Protein AF-A0A1A6A6W6-F1 (afdb_monomer)

Organism: NCBI:txid1296121

Solvent-accessible surface area (backbone atoms only — not comparable to full-atom values): 21317 Å² total; per-residue (Å²): 121,65,64,67,55,50,47,51,51,54,39,51,50,52,51,50,51,47,66,71,49,40,80,79,41,93,46,57,72,39,45,67,28,53,62,52,26,54,49,21,44,51,40,25,61,71,6,46,65,39,38,53,36,30,76,74,61,32,63,68,52,31,42,59,55,23,67,41,69,72,48,17,53,49,26,54,51,50,39,52,51,53,31,37,47,43,51,43,51,53,55,50,26,60,76,73,28,48,94,70,56,41,64,63,81,31,53,50,46,35,53,54,47,37,55,47,28,54,48,32,72,72,69,72,44,28,31,60,54,32,35,57,29,47,44,24,44,37,52,20,51,52,25,46,25,58,66,38,63,88,70,53,48,74,63,63,41,52,52,43,34,43,50,37,44,44,54,46,41,53,55,49,39,55,53,51,58,33,69,73,50,16,54,83,58,74,61,54,58,62,68,36,52,52,46,50,56,51,40,56,52,40,51,54,50,49,52,54,50,50,54,54,49,54,58,49,53,54,53,51,50,54,52,50,55,52,51,51,54,52,50,52,54,51,51,54,51,48,54,54,51,48,65,64,43,65,80,74,55,93,69,88,80,91,87,90,87,91,87,87,87,91,75,90,82,75,87,84,85,63,76,87,48,79,69,80,67,63,88,78,66,84,82,76,84,75,84,77,77,82,76,75,83,80,81,75,83,70,93,62,98,62,80,85,70,73,50,74,66,54,54,55,66,70,47,61,63,69,66,50,50,61,54,46,48,55,51,52,48,54,52,48,53,54,49,50,55,52,51,49,55,49,51,55,53,50,52,52,52,51,53,51,56,55,49,60,54,51,71,64,68,76,74,74,81,82,78,82,80,85,85,132

Sequence (372 aa):
MFIPLLCGVIYALFYLTYALVSPKFDSERKKAYILSVISSFTMTVLSIPFFISYLRYGLEKTFKDGQAGWMGEMGRFSTVFFGVYLFADLTIGYFKYRSQVGLLTGWIHHTVYIGLMFYVAHAKIAPIFLTGAIMELPTFDLGMSNLFPSLRNNIRFLSSFFIFRILYHVIYLVDVARPHSRSYMGGSWVPTIMLGLALMMHVSWFKGGLTGYIKRQSKSKSRSDAKIDLRSKQTSQVEIDTKQDLLIEAVSGYDENIKDGLLPSSPDDSPLVTPRTPSSGPFLHLSNIQIPNLNLNLNMNMPTLPSLTELTAALNKEKLVESGQGFKEAVKHRWDEQKEKFNTRGQLLYKRNKLDRRDSEEIVVVREVVME

Nearest PDB structures (foldseek):
  8qz7-assembly1_A  TM=6.540E-01  e=4.921E-01  Homo sapiens
  5i7d-assembly1_A  TM=1.891E-01  e=9.727E+00  Homo sapiens

Foldseek 3Di:
DPLVVLLVVLLVVLVVQLVVCVVVDDDLQLSLLSLLLVLLVVLLVLLVVLQVCCVPPNDVRSLVVCLDDPNVVSLLSNLSNLLSSLVSSLVCCVVRPVVNQFPVVRVVVSVVSNVVSVVCNPLSVSSLVSNLSNLSVLSNQLSCCSNPVVSDDLCVSLVSLCVRLPVVLVVSLVSCPDPVNCVVSVVDCVSNVVSVVSSVLSVVLSVVSVVQVVVVVVVVVVVVVVVVVVVVVVVVVVVVVVVVCVVPDPDDDDDDDDDDDPDDDDDPPHCNPSHSPLPPDPDPVPPDDPDPDPPPVPPDPDDDDPPPVVVVVPPPVVVCVVVVVVVVVVVVVVNVVVVVVVVVVVVVVVVVVVVVVVVVVPPPDDDDDDDD

pLDDT: mean 79.24, std 22.81, range [31.16, 98.75]

Mean predicted aligned error: 14.0 Å

Radius of gyration: 29.39 Å; Cα contacts (8 Å, |Δi|>4): 238; chains: 1; bounding box: 60×70×99 Å

Structure (mmCIF, N/CA/C/O backbone):
data_AF-A0A1A6A6W6-F1
#
_entry.id   AF-A0A1A6A6W6-F1
#
loop_
_atom_site.group_PDB
_atom_site.id
_atom_site.type_symbol
_atom_site.label_atom_id
_atom_site.label_alt_id
_atom_site.label_comp_id
_atom_site.label_asym_id
_atom_site.label_entity_id
_atom_site.label_seq_id
_atom_site.pdbx_PDB_ins_code
_atom_site.Cartn_x
_atom_site.Cartn_y
_atom_site.Cartn_z
_atom_site.occupancy
_atom_site.B_iso_or_equiv
_atom_site.auth_seq_id
_atom_site.auth_comp_id
_atom_site.auth_asym_id
_atom_site.auth_atom_id
_atom_site.pdbx_PDB_model_num
ATOM 1 N N . MET A 1 1 ? 7.397 -22.821 -14.857 1.00 60.50 1 MET A N 1
ATOM 2 C CA . MET A 1 1 ? 6.895 -23.773 -13.838 1.00 60.50 1 MET A CA 1
ATOM 3 C C . MET A 1 1 ? 7.076 -23.276 -12.398 1.00 60.50 1 MET A C 1
ATOM 5 O O . MET A 1 1 ? 6.223 -23.564 -11.575 1.00 60.50 1 MET A O 1
ATOM 9 N N . PHE A 1 2 ? 8.111 -22.482 -12.087 1.00 80.50 2 PHE A N 1
ATOM 10 C CA . PHE A 1 2 ? 8.370 -22.014 -10.714 1.00 80.50 2 PHE A CA 1
ATOM 11 C C . PHE A 1 2 ? 7.333 -21.035 -10.127 1.00 80.50 2 PHE A C 1
ATOM 13 O O . PHE A 1 2 ? 7.059 -21.103 -8.935 1.00 80.50 2 PHE A O 1
ATOM 20 N N . ILE A 1 3 ? 6.721 -20.158 -10.935 1.00 86.31 3 ILE A N 1
ATOM 21 C CA . ILE A 1 3 ? 5.803 -19.120 -10.420 1.00 86.31 3 ILE A CA 1
ATOM 22 C C . ILE A 1 3 ? 4.509 -19.710 -9.821 1.00 86.31 3 ILE A C 1
ATOM 24 O O . ILE A 1 3 ? 4.203 -19.363 -8.684 1.00 86.31 3 ILE A O 1
ATOM 28 N N . PRO A 1 4 ? 3.766 -20.621 -10.488 1.00 87.88 4 PRO A N 1
ATOM 29 C CA . PRO A 1 4 ? 2.561 -21.209 -9.893 1.00 87.88 4 PRO A CA 1
ATOM 30 C C . PRO A 1 4 ? 2.833 -21.961 -8.586 1.00 87.88 4 PRO A C 1
ATOM 32 O O . PRO A 1 4 ? 2.071 -21.825 -7.631 1.00 87.88 4 PRO A O 1
ATOM 35 N N . LEU A 1 5 ? 3.945 -22.704 -8.526 1.00 92.25 5 LEU A N 1
ATOM 36 C CA . LEU A 1 5 ? 4.367 -23.396 -7.309 1.00 92.25 5 LEU A CA 1
ATOM 37 C C . LEU A 1 5 ? 4.668 -22.395 -6.187 1.00 92.25 5 LEU A C 1
ATOM 39 O O . LEU A 1 5 ? 4.166 -22.554 -5.078 1.00 92.25 5 LEU A O 1
ATOM 43 N N . LEU A 1 6 ? 5.423 -21.332 -6.486 1.00 93.56 6 LEU A N 1
ATOM 44 C CA . LEU A 1 6 ? 5.715 -20.261 -5.534 1.00 93.56 6 LEU A CA 1
ATOM 45 C C . LEU A 1 6 ? 4.431 -19.591 -5.021 1.00 93.56 6 LEU A C 1
ATOM 47 O O . LEU A 1 6 ? 4.295 -19.393 -3.816 1.00 93.56 6 LEU A O 1
ATOM 51 N N . CYS A 1 7 ? 3.468 -19.298 -5.902 1.00 95.31 7 CYS A N 1
ATOM 52 C CA . CYS A 1 7 ? 2.171 -18.746 -5.509 1.00 95.31 7 CYS A CA 1
ATOM 53 C C . CYS A 1 7 ? 1.426 -19.670 -4.538 1.00 95.31 7 CYS A C 1
ATOM 55 O O . CYS A 1 7 ? 0.936 -19.206 -3.510 1.00 95.31 7 CYS A O 1
ATOM 57 N N . GLY A 1 8 ? 1.368 -20.972 -4.841 1.00 96.50 8 GLY A N 1
ATOM 58 C CA . GLY A 1 8 ? 0.727 -21.969 -3.983 1.00 96.50 8 GLY A CA 1
ATOM 59 C C . GLY A 1 8 ? 1.392 -22.078 -2.610 1.00 96.50 8 GLY A C 1
ATOM 60 O O . GLY A 1 8 ? 0.700 -22.090 -1.594 1.00 96.50 8 GLY A O 1
ATOM 61 N N . VAL A 1 9 ? 2.729 -22.075 -2.564 1.00 97.31 9 VAL A N 1
ATOM 62 C CA . VAL A 1 9 ? 3.498 -22.107 -1.310 1.00 97.31 9 VAL A CA 1
ATOM 63 C C . VAL A 1 9 ? 3.245 -20.850 -0.476 1.00 97.31 9 VAL A C 1
ATOM 65 O O . VAL A 1 9 ? 2.916 -20.964 0.702 1.00 97.31 9 VAL A O 1
ATOM 68 N N . ILE A 1 10 ? 3.333 -19.653 -1.066 1.00 97.94 10 ILE A N 1
ATOM 69 C CA . ILE A 1 10 ? 3.082 -18.392 -0.345 1.00 97.94 10 ILE A CA 1
ATOM 70 C C . ILE A 1 10 ? 1.638 -18.345 0.176 1.00 97.94 10 ILE A C 1
ATOM 72 O O . ILE A 1 10 ? 1.411 -17.960 1.323 1.00 97.94 10 ILE A O 1
ATOM 76 N N . TYR A 1 11 ? 0.661 -18.780 -0.625 1.00 98.31 11 TYR A N 1
ATOM 77 C CA . TYR A 1 11 ? -0.737 -18.848 -0.200 1.00 98.31 11 TYR A CA 1
ATOM 78 C C . TYR A 1 11 ? -0.919 -19.795 0.992 1.00 98.31 11 TYR A C 1
ATOM 80 O O . TYR A 1 11 ? -1.542 -19.424 1.988 1.00 98.31 11 TYR A O 1
ATOM 88 N N . ALA A 1 12 ? -0.339 -20.997 0.922 1.00 98.12 12 ALA A N 1
ATOM 89 C CA . ALA A 1 12 ? -0.383 -21.968 2.010 1.00 98.12 12 ALA A CA 1
ATOM 90 C C . ALA A 1 12 ? 0.256 -21.412 3.292 1.00 98.12 12 ALA A C 1
ATOM 92 O O . ALA A 1 12 ? -0.298 -21.599 4.374 1.00 98.12 12 ALA A O 1
ATOM 93 N N . LEU A 1 13 ? 1.363 -20.668 3.179 1.00 98.25 13 LEU A N 1
ATOM 94 C CA . LEU A 1 13 ? 1.997 -19.993 4.313 1.00 98.25 13 LEU A CA 1
ATOM 95 C C . LEU A 1 13 ? 1.091 -18.921 4.930 1.00 98.25 13 LEU A C 1
ATOM 97 O O . LEU A 1 13 ? 0.976 -18.872 6.156 1.00 98.25 13 LEU A O 1
ATOM 101 N N . PHE A 1 14 ? 0.411 -18.098 4.124 1.00 98.38 14 PHE A N 1
ATOM 102 C CA . PHE A 1 14 ? -0.566 -17.134 4.644 1.00 98.38 14 PHE A CA 1
ATOM 103 C C . PHE A 1 14 ? -1.722 -17.830 5.359 1.00 98.38 14 PHE A C 1
ATOM 105 O O . PHE A 1 14 ? -2.067 -17.449 6.479 1.00 98.38 14 PHE A O 1
ATOM 112 N N . TYR A 1 15 ? -2.287 -18.873 4.749 1.00 98.31 15 TYR A N 1
ATOM 113 C CA . TYR A 1 15 ? -3.386 -19.632 5.337 1.00 98.31 15 TYR A CA 1
ATOM 114 C C . TYR A 1 15 ? -2.978 -20.300 6.655 1.00 98.31 15 TYR A C 1
ATOM 116 O O . TYR A 1 15 ? -3.673 -20.150 7.660 1.00 98.31 15 TYR A O 1
ATOM 124 N N . LEU A 1 16 ? -1.830 -20.985 6.680 1.00 98.31 16 LEU A N 1
ATOM 125 C CA . LEU A 1 16 ? -1.308 -21.646 7.874 1.00 98.31 16 LEU A CA 1
ATOM 126 C C . LEU A 1 16 ? -1.012 -20.633 8.981 1.00 98.31 16 LEU A C 1
ATOM 128 O O . LEU A 1 16 ? -1.436 -20.821 10.119 1.00 98.31 16 LEU A O 1
ATOM 132 N N . THR A 1 17 ? -0.345 -19.526 8.648 1.00 98.00 17 THR A N 1
ATOM 133 C CA . THR A 1 17 ? -0.049 -18.466 9.620 1.00 98.00 17 THR A CA 1
ATOM 134 C C . THR A 1 17 ? -1.337 -17.894 10.204 1.00 98.00 17 THR A C 1
ATOM 136 O O . THR A 1 17 ? -1.457 -17.760 11.420 1.00 98.00 17 THR A O 1
ATOM 139 N N . TYR A 1 18 ? -2.340 -17.620 9.366 1.00 98.06 18 TYR A N 1
ATOM 140 C CA . TYR A 1 18 ? -3.648 -17.168 9.831 1.00 98.06 18 TYR A CA 1
ATOM 141 C C . TYR A 1 18 ? -4.321 -18.202 10.746 1.00 98.06 18 TYR A C 1
ATOM 143 O O . TYR A 1 18 ? -4.828 -17.843 11.810 1.00 98.06 18 TYR A O 1
ATOM 151 N N . ALA A 1 19 ? -4.311 -19.484 10.375 1.00 97.94 19 ALA A N 1
ATOM 152 C CA . ALA A 1 19 ? -4.914 -20.555 11.165 1.00 97.94 19 ALA A CA 1
ATOM 153 C C . ALA A 1 19 ? -4.256 -20.708 12.547 1.00 97.94 19 ALA A C 1
ATOM 155 O O . ALA A 1 19 ? -4.960 -20.907 13.533 1.00 97.94 19 ALA A O 1
ATOM 156 N N . LEU A 1 20 ? -2.933 -20.549 12.634 1.00 98.25 20 LEU A N 1
ATOM 157 C CA . LEU A 1 20 ? -2.180 -20.645 13.889 1.00 98.25 20 LEU A CA 1
ATOM 158 C C . LEU A 1 20 ? -2.315 -19.396 14.773 1.00 98.25 20 LEU A C 1
ATOM 160 O O . LEU A 1 20 ? -2.302 -19.494 16.000 1.00 98.25 20 LEU A O 1
ATOM 164 N N . VAL A 1 21 ? -2.417 -18.209 14.171 1.00 97.88 21 VAL A N 1
ATOM 165 C CA . VAL A 1 21 ? -2.403 -16.931 14.900 1.00 97.88 21 VAL A CA 1
ATOM 166 C C . VAL A 1 21 ? -3.810 -16.449 15.257 1.00 97.88 21 VAL A C 1
ATOM 168 O O . VAL A 1 21 ? -4.001 -15.877 16.328 1.00 97.88 21 VAL A O 1
ATOM 171 N N . SER A 1 22 ? -4.812 -16.688 14.409 1.00 97.50 22 SER A N 1
ATOM 172 C CA . SER A 1 22 ? -6.177 -16.187 14.626 1.00 97.50 22 SER A CA 1
ATOM 173 C C . SER A 1 22 ? -6.858 -16.647 15.923 1.00 97.50 22 SER A C 1
ATOM 175 O O . SER A 1 22 ? -7.600 -15.830 16.471 1.00 97.50 22 SER A O 1
ATOM 177 N N . PRO A 1 23 ? -6.604 -17.850 16.487 1.00 97.81 23 PRO A N 1
ATOM 178 C CA . PRO A 1 23 ? -7.164 -18.238 17.784 1.00 97.81 23 PRO A CA 1
ATOM 179 C C . PRO A 1 23 ? -6.684 -17.366 18.951 1.00 97.81 23 PRO A C 1
ATOM 181 O O . PRO A 1 23 ? -7.338 -17.330 19.983 1.00 97.81 23 PRO A O 1
ATOM 184 N N . LYS A 1 24 ? -5.571 -16.633 18.791 1.00 97.19 24 LYS A N 1
ATOM 185 C CA . LYS A 1 24 ? -5.023 -15.733 19.821 1.00 97.19 24 LYS A CA 1
ATOM 186 C C . LYS A 1 24 ? -5.760 -14.393 19.921 1.00 97.19 24 LYS A C 1
ATOM 188 O O . LYS A 1 24 ? -5.389 -13.554 20.738 1.00 97.19 24 LYS A O 1
ATOM 193 N N . PHE A 1 25 ? -6.751 -14.151 19.065 1.00 96.56 25 PHE A N 1
ATOM 194 C CA . PHE A 1 25 ? -7.497 -12.900 19.023 1.00 96.56 25 PHE A CA 1
ATOM 195 C C . PHE A 1 25 ? -8.998 -13.172 19.074 1.00 96.56 25 PHE A C 1
ATOM 197 O O . PHE A 1 25 ? -9.522 -13.900 18.239 1.00 96.56 25 PHE A O 1
ATOM 204 N N . ASP A 1 26 ? -9.715 -12.519 19.985 1.00 94.06 26 ASP A N 1
ATOM 205 C CA . ASP A 1 26 ? -11.137 -12.832 20.200 1.00 94.06 26 ASP A CA 1
ATOM 206 C C . ASP A 1 26 ? -12.051 -12.226 19.126 1.00 94.06 26 ASP A C 1
ATOM 208 O O . ASP A 1 26 ? -13.025 -12.835 18.691 1.00 94.06 26 ASP A O 1
ATOM 212 N N . SER A 1 27 ? -11.715 -11.030 18.634 1.00 95.44 27 SER A N 1
ATOM 213 C CA . SER A 1 27 ? -12.572 -10.295 17.693 1.00 95.44 27 SER A CA 1
ATOM 214 C C . SER A 1 27 ? -12.231 -10.577 16.226 1.00 95.44 27 SER A C 1
ATOM 216 O O . SER A 1 27 ? -11.059 -10.534 15.842 1.00 95.44 27 SER A O 1
ATOM 218 N N . GLU A 1 28 ? -13.253 -10.730 15.374 1.00 93.62 28 GLU A N 1
ATOM 219 C CA . GLU A 1 28 ? -13.086 -10.794 13.908 1.00 93.62 28 GLU A CA 1
ATOM 220 C C . GLU A 1 28 ? -12.311 -9.593 13.362 1.00 93.62 28 GLU A C 1
ATOM 222 O O . GLU A 1 28 ? -11.492 -9.728 12.457 1.00 93.62 28 GLU A O 1
ATOM 227 N N . ARG A 1 29 ? -12.533 -8.413 13.952 1.00 90.75 29 ARG A N 1
ATOM 228 C CA . ARG A 1 29 ? -11.836 -7.184 13.576 1.00 90.75 29 ARG A CA 1
ATOM 229 C C . ARG A 1 29 ? -10.324 -7.318 13.736 1.00 90.75 29 ARG A C 1
ATOM 231 O O . ARG A 1 29 ? -9.602 -6.947 12.823 1.00 90.75 29 ARG A O 1
ATOM 238 N N . LYS A 1 30 ? -9.840 -7.838 14.869 1.00 95.56 30 LYS A N 1
ATOM 239 C CA . LYS A 1 30 ? -8.402 -8.089 15.070 1.00 95.56 30 LYS A CA 1
ATOM 240 C C . LYS A 1 30 ? -7.897 -9.136 14.081 1.00 95.56 30 LYS A C 1
ATOM 242 O O . LYS A 1 30 ? -6.882 -8.910 13.435 1.00 95.56 30 LYS A O 1
ATOM 247 N N . LYS A 1 31 ? -8.638 -10.235 13.899 1.00 96.50 31 LYS A N 1
ATOM 248 C CA . LYS A 1 31 ? -8.265 -11.305 12.959 1.00 96.50 31 LYS A CA 1
ATOM 249 C C . LYS A 1 31 ? -8.061 -10.781 11.532 1.00 96.50 31 LYS A C 1
ATOM 251 O O . LYS A 1 31 ? -7.087 -11.163 10.892 1.00 96.50 31 LYS A O 1
ATOM 256 N N . ALA A 1 32 ? -8.899 -9.845 11.084 1.00 95.69 32 ALA A N 1
ATOM 257 C CA . ALA A 1 32 ? -8.788 -9.220 9.766 1.00 95.69 32 ALA A CA 1
ATOM 258 C C . ALA A 1 32 ? -7.474 -8.440 9.541 1.00 95.69 32 ALA A C 1
ATOM 260 O O . ALA A 1 32 ? -7.086 -8.234 8.399 1.00 95.69 32 ALA A O 1
ATOM 261 N N . TYR A 1 33 ? -6.757 -8.028 10.596 1.00 96.94 33 TYR A N 1
ATOM 262 C CA . TYR A 1 33 ? -5.477 -7.318 10.463 1.00 96.94 33 TYR A CA 1
ATOM 263 C C . TYR A 1 33 ? -4.249 -8.238 10.413 1.00 96.94 33 TYR A C 1
ATOM 265 O O . TYR A 1 33 ? -3.162 -7.751 10.112 1.00 96.94 33 TYR A O 1
ATOM 273 N N . ILE A 1 34 ? -4.382 -9.542 10.689 1.00 98.06 34 ILE A N 1
ATOM 274 C CA . ILE A 1 34 ? -3.236 -10.468 10.776 1.00 98.06 34 ILE A CA 1
ATOM 275 C C . ILE A 1 34 ? -2.442 -10.483 9.465 1.00 98.06 34 ILE A C 1
ATOM 277 O O . ILE A 1 34 ? -1.235 -10.242 9.467 1.00 98.06 34 ILE A O 1
ATOM 281 N N . LEU A 1 35 ? -3.123 -10.726 8.341 1.00 97.62 35 LEU A N 1
ATOM 282 C CA . LEU A 1 35 ? -2.471 -10.809 7.033 1.00 97.62 35 LEU A CA 1
ATOM 283 C C . LEU A 1 35 ? -1.927 -9.452 6.589 1.00 97.62 35 LEU A C 1
ATOM 285 O O . LEU A 1 35 ? -0.807 -9.381 6.085 1.00 97.62 35 LEU A O 1
ATOM 289 N N . SER A 1 36 ? -2.676 -8.370 6.825 1.00 96.94 36 SER A N 1
ATOM 290 C CA . SER A 1 36 ? -2.228 -7.019 6.486 1.00 96.94 36 SER A CA 1
ATOM 291 C C . SER A 1 36 ? -0.971 -6.620 7.251 1.00 96.94 36 SER A C 1
ATOM 293 O O . SER A 1 36 ? -0.087 -6.016 6.654 1.00 96.94 36 SER A O 1
ATOM 295 N N . VAL A 1 37 ? -0.842 -6.974 8.535 1.00 98.38 37 VAL A N 1
ATOM 296 C CA . VAL A 1 37 ? 0.373 -6.706 9.325 1.00 98.38 37 VAL A CA 1
ATOM 297 C C . VAL A 1 37 ? 1.574 -7.449 8.756 1.00 98.38 37 VAL A C 1
ATOM 299 O O . VAL A 1 37 ? 2.614 -6.831 8.549 1.00 98.38 37 VAL A O 1
ATOM 302 N N . ILE A 1 38 ? 1.428 -8.743 8.460 1.00 98.31 38 ILE A N 1
ATOM 303 C CA . ILE A 1 38 ? 2.512 -9.552 7.883 1.00 98.31 38 ILE A CA 1
ATOM 304 C C . ILE A 1 38 ? 2.937 -8.966 6.535 1.00 98.31 38 ILE A C 1
ATOM 306 O O . ILE A 1 38 ? 4.112 -8.689 6.321 1.00 98.31 38 ILE A O 1
ATOM 310 N N . SER A 1 39 ? 1.973 -8.728 5.646 1.00 98.50 39 SER A N 1
ATOM 311 C CA . SER A 1 39 ? 2.243 -8.231 4.299 1.00 98.50 39 SER A CA 1
ATOM 312 C C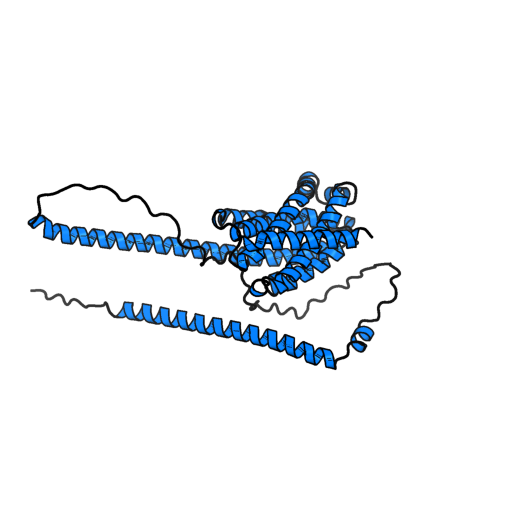 . SER A 1 39 ? 2.868 -6.838 4.310 1.00 98.50 39 SER A C 1
ATOM 314 O O . SER A 1 39 ? 3.916 -6.634 3.703 1.00 98.50 39 SER A O 1
ATOM 316 N N . SER A 1 40 ? 2.287 -5.889 5.049 1.00 98.50 40 SER A N 1
ATOM 317 C CA . SER A 1 40 ? 2.814 -4.521 5.124 1.00 98.50 40 SER A CA 1
ATOM 318 C C . SER A 1 40 ? 4.194 -4.459 5.778 1.00 98.50 40 SER A C 1
ATOM 320 O O . SER A 1 40 ? 5.043 -3.699 5.309 1.00 98.50 40 SER A O 1
ATOM 322 N N . PHE A 1 41 ? 4.469 -5.291 6.791 1.00 98.62 41 PHE A N 1
ATOM 323 C CA . PHE A 1 41 ? 5.813 -5.437 7.353 1.00 98.62 41 PHE A CA 1
ATOM 324 C C . PHE A 1 41 ? 6.803 -5.934 6.296 1.00 98.62 41 PHE A C 1
ATOM 326 O O . PHE A 1 41 ? 7.819 -5.284 6.045 1.00 98.62 41 PHE A O 1
ATOM 333 N N . THR A 1 42 ? 6.491 -7.051 5.632 1.00 98.56 42 THR A N 1
ATOM 334 C CA . THR A 1 42 ? 7.357 -7.641 4.607 1.00 98.56 42 THR A CA 1
ATOM 335 C C . THR A 1 42 ? 7.602 -6.670 3.455 1.00 98.56 42 THR A C 1
ATOM 337 O O . THR A 1 42 ? 8.752 -6.460 3.078 1.00 98.56 42 THR A O 1
ATOM 340 N N . MET A 1 43 ? 6.563 -6.013 2.937 1.00 98.56 43 MET A N 1
ATOM 341 C CA . MET A 1 43 ? 6.697 -5.037 1.851 1.00 98.56 43 MET A CA 1
ATOM 342 C C . MET A 1 43 ? 7.505 -3.810 2.265 1.00 98.56 43 MET A C 1
ATOM 344 O O . MET A 1 43 ? 8.335 -3.345 1.487 1.00 98.56 43 MET A O 1
ATOM 348 N N . THR A 1 44 ? 7.334 -3.329 3.499 1.00 98.62 44 THR A N 1
ATOM 349 C CA . THR A 1 44 ? 8.164 -2.246 4.038 1.00 98.62 44 THR A CA 1
ATOM 350 C C . THR A 1 44 ? 9.632 -2.662 4.036 1.00 98.62 44 THR A C 1
ATOM 352 O O . THR A 1 44 ? 10.456 -1.943 3.484 1.00 98.62 44 THR A O 1
ATOM 355 N N . VAL A 1 45 ? 9.972 -3.842 4.565 1.00 98.69 45 VAL A N 1
ATOM 356 C CA . VAL A 1 45 ? 11.362 -4.326 4.621 1.00 98.69 45 VAL A CA 1
ATOM 357 C C . VAL A 1 45 ? 11.958 -4.518 3.223 1.00 98.69 45 VAL A C 1
ATOM 359 O O . VAL A 1 45 ? 13.048 -4.018 2.949 1.00 98.69 45 VAL A O 1
ATOM 362 N N . LEU A 1 46 ? 11.237 -5.186 2.319 1.00 98.50 46 LEU A N 1
ATOM 363 C CA . LEU A 1 46 ? 11.706 -5.451 0.952 1.00 98.50 46 LEU A CA 1
ATOM 364 C C . LEU A 1 46 ? 11.835 -4.172 0.110 1.00 98.50 46 LEU A C 1
ATOM 366 O O . LEU A 1 46 ? 12.631 -4.133 -0.826 1.00 98.50 46 LEU A O 1
ATOM 370 N N . SER A 1 47 ? 11.101 -3.109 0.449 1.00 98.62 47 SER A N 1
ATOM 371 C CA . SER A 1 47 ? 11.199 -1.812 -0.232 1.00 98.62 47 SER A CA 1
ATOM 372 C C . SER A 1 47 ? 12.452 -1.011 0.127 1.00 98.62 47 SER A C 1
ATOM 374 O O . SER A 1 47 ? 12.880 -0.173 -0.667 1.00 98.62 47 SER A O 1
ATOM 376 N N . ILE A 1 48 ? 13.066 -1.258 1.294 1.00 98.62 48 ILE A N 1
ATOM 377 C CA . ILE A 1 48 ? 14.151 -0.419 1.833 1.00 98.62 48 ILE A CA 1
ATOM 378 C C . ILE A 1 48 ? 15.298 -0.232 0.827 1.00 98.62 48 ILE A C 1
ATOM 380 O O . ILE A 1 48 ? 15.688 0.917 0.607 1.00 98.62 48 ILE A O 1
ATOM 384 N N . PRO A 1 49 ? 15.826 -1.278 0.159 1.00 98.56 49 PRO A N 1
ATOM 385 C CA . PRO A 1 49 ? 16.913 -1.085 -0.796 1.00 98.56 49 PRO A CA 1
ATOM 386 C C . PRO A 1 49 ? 16.534 -0.216 -1.998 1.00 98.56 49 PRO A C 1
ATOM 388 O O . PRO A 1 49 ? 17.324 0.622 -2.430 1.00 98.56 49 PRO A O 1
ATOM 391 N N . PHE A 1 50 ? 15.313 -0.375 -2.513 1.00 98.62 50 PHE A N 1
ATOM 392 C CA . PHE A 1 50 ? 14.798 0.416 -3.630 1.00 98.62 50 PHE A CA 1
ATOM 393 C C . PHE A 1 50 ? 14.563 1.867 -3.223 1.00 98.62 50 PHE A C 1
ATOM 395 O O . PHE A 1 50 ? 14.897 2.779 -3.973 1.00 98.62 50 PHE A O 1
ATOM 402 N N . PHE A 1 51 ? 14.029 2.091 -2.024 1.00 98.62 51 PHE A N 1
ATOM 403 C CA . PHE A 1 51 ? 13.819 3.424 -1.477 1.00 98.62 51 PHE A CA 1
ATOM 404 C C . PHE A 1 51 ? 15.148 4.148 -1.215 1.00 98.62 51 PHE A C 1
ATOM 406 O O . PHE A 1 51 ? 15.307 5.300 -1.607 1.00 98.62 51 PHE A O 1
ATOM 413 N N . ILE A 1 52 ? 16.143 3.471 -0.632 1.00 98.62 52 ILE A N 1
ATOM 414 C CA . ILE A 1 52 ? 17.480 4.046 -0.417 1.00 98.62 52 ILE A CA 1
ATOM 415 C C . ILE A 1 52 ? 18.170 4.348 -1.752 1.00 98.62 52 ILE A C 1
ATOM 417 O O . ILE A 1 52 ? 18.749 5.425 -1.898 1.00 98.62 52 ILE A O 1
ATOM 421 N N . SER A 1 53 ? 18.106 3.433 -2.726 1.00 98.56 53 SER A N 1
ATOM 422 C CA . SER A 1 53 ? 18.665 3.669 -4.063 1.00 98.56 53 SER A CA 1
ATOM 423 C C . SER A 1 53 ? 17.995 4.873 -4.732 1.00 98.56 53 SER A C 1
ATOM 425 O O . SER A 1 53 ? 18.685 5.744 -5.261 1.00 98.56 53 SER A O 1
ATOM 427 N N . TYR A 1 54 ? 16.671 4.992 -4.589 1.00 98.62 54 TYR A N 1
ATOM 428 C CA . TYR A 1 54 ? 15.896 6.114 -5.110 1.00 98.62 54 TYR A CA 1
ATOM 429 C C . TYR A 1 54 ? 16.340 7.447 -4.510 1.00 98.62 54 TYR A C 1
ATOM 431 O O . TYR A 1 54 ? 16.628 8.385 -5.249 1.00 98.62 54 TYR A O 1
ATOM 439 N N . LEU A 1 55 ? 16.463 7.522 -3.183 1.00 98.44 55 LEU A N 1
ATOM 440 C CA . LEU A 1 55 ? 16.887 8.747 -2.506 1.00 98.44 55 LEU A CA 1
ATOM 441 C C . LEU A 1 55 ? 18.331 9.147 -2.836 1.00 98.44 55 LEU A C 1
ATOM 443 O O . LEU A 1 55 ? 18.637 10.335 -2.866 1.00 98.44 55 LEU A O 1
ATOM 447 N N . ARG A 1 56 ? 19.226 8.177 -3.062 1.00 98.50 56 ARG A N 1
ATOM 448 C CA . ARG A 1 56 ? 20.653 8.444 -3.312 1.00 98.50 56 ARG A CA 1
ATOM 449 C C . ARG A 1 56 ? 20.976 8.723 -4.771 1.00 98.50 56 ARG A C 1
ATOM 451 O O . ARG A 1 56 ? 21.870 9.513 -5.051 1.00 98.50 56 ARG A O 1
ATOM 458 N N . TYR A 1 57 ? 20.299 8.040 -5.686 1.00 98.25 57 TYR A N 1
ATOM 459 C CA . TYR A 1 57 ? 20.695 7.989 -7.090 1.00 98.25 57 TYR A CA 1
ATOM 460 C C . TYR A 1 57 ? 19.564 8.311 -8.070 1.00 98.25 57 TYR A C 1
ATOM 462 O O . TYR A 1 57 ? 19.787 8.328 -9.280 1.00 98.25 57 TYR A O 1
ATOM 470 N N . GLY A 1 58 ? 18.354 8.556 -7.569 1.00 98.12 58 GLY A N 1
ATOM 471 C CA . GLY A 1 58 ? 17.181 8.847 -8.380 1.00 98.12 58 GLY A CA 1
ATOM 472 C C . GLY A 1 58 ? 16.514 7.608 -8.981 1.00 98.12 58 GLY A C 1
ATOM 473 O O . GLY A 1 58 ? 16.958 6.460 -8.840 1.00 98.12 58 GLY A O 1
ATOM 474 N N . LEU A 1 59 ? 15.395 7.857 -9.664 1.00 98.12 59 LEU A N 1
ATOM 475 C CA . LEU A 1 59 ? 14.521 6.810 -10.190 1.00 98.12 59 LEU A CA 1
ATOM 476 C C . LEU A 1 59 ? 15.159 5.999 -11.318 1.00 98.12 59 LEU A C 1
ATOM 478 O O . LEU A 1 59 ? 15.003 4.783 -11.342 1.00 98.12 59 LEU A O 1
ATOM 482 N N . GLU A 1 60 ? 15.915 6.639 -12.213 1.00 97.88 60 GLU A N 1
ATOM 483 C CA . GLU A 1 60 ? 16.514 5.964 -13.368 1.00 97.88 60 GLU A CA 1
ATOM 484 C C . GLU A 1 60 ? 17.511 4.880 -12.944 1.00 97.88 60 GLU A C 1
ATOM 486 O O . GLU A 1 60 ? 17.419 3.740 -13.404 1.00 97.88 60 GLU A O 1
ATOM 491 N N . LYS A 1 61 ? 18.441 5.208 -12.036 1.00 97.88 61 LYS A N 1
ATOM 492 C CA . LYS A 1 61 ? 19.411 4.225 -11.540 1.00 97.88 61 LYS A CA 1
ATOM 493 C C . LYS A 1 61 ? 18.714 3.116 -10.756 1.00 97.88 61 LYS A C 1
ATOM 495 O O . LYS A 1 61 ? 18.984 1.947 -11.000 1.00 97.88 61 LYS A O 1
ATOM 500 N N . THR A 1 62 ? 17.763 3.470 -9.892 1.00 98.38 62 THR A N 1
ATOM 501 C CA . THR A 1 62 ? 16.962 2.491 -9.136 1.00 98.38 62 THR A CA 1
ATOM 502 C C . THR A 1 62 ? 16.213 1.533 -10.055 1.00 98.38 62 THR A C 1
ATOM 504 O O . THR A 1 62 ? 16.183 0.328 -9.810 1.00 98.38 62 THR A O 1
ATOM 507 N N . PHE A 1 63 ? 15.631 2.056 -11.136 1.00 98.06 63 PHE A N 1
ATOM 508 C CA . PHE A 1 63 ? 14.925 1.259 -12.126 1.00 98.06 63 PHE A CA 1
ATOM 509 C C . PHE A 1 63 ? 15.868 0.292 -12.835 1.00 98.06 63 PHE A C 1
ATOM 511 O O . PHE A 1 63 ? 15.542 -0.889 -12.905 1.00 98.06 63 PHE A O 1
ATOM 518 N N . LYS A 1 64 ? 17.029 0.769 -13.314 1.00 97.38 64 LYS A N 1
ATOM 519 C CA . LYS A 1 64 ? 18.047 -0.051 -13.994 1.00 97.38 64 LYS A CA 1
ATOM 520 C C . LYS A 1 64 ? 18.604 -1.144 -13.082 1.00 97.38 64 LYS A C 1
ATOM 522 O O . LYS A 1 64 ? 18.597 -2.308 -13.473 1.00 97.38 64 LYS A O 1
ATOM 527 N N . ASP A 1 65 ? 19.009 -0.789 -11.863 1.00 96.81 65 ASP A N 1
ATOM 528 C CA . ASP A 1 65 ? 19.530 -1.740 -10.873 1.00 96.81 65 ASP A CA 1
ATOM 529 C C . ASP A 1 65 ? 18.475 -2.799 -10.514 1.00 96.81 65 ASP A C 1
ATOM 531 O O . ASP A 1 65 ? 18.786 -3.975 -10.345 1.00 96.81 65 ASP A O 1
ATOM 535 N N . GLY A 1 66 ? 17.203 -2.398 -10.455 1.00 97.25 66 GLY A N 1
ATOM 536 C CA . GLY A 1 66 ? 16.080 -3.283 -10.178 1.00 97.25 66 GLY A CA 1
ATOM 537 C C . GLY A 1 66 ? 15.659 -4.198 -11.336 1.00 97.25 66 GLY A C 1
ATOM 538 O O . GLY A 1 66 ? 14.754 -5.008 -11.150 1.00 97.25 66 GLY A O 1
ATOM 539 N N . GLN A 1 67 ? 16.266 -4.108 -12.525 1.00 96.44 67 GLN A N 1
ATOM 540 C CA . GLN A 1 67 ? 15.939 -5.012 -13.641 1.00 96.44 67 GLN A CA 1
ATOM 541 C C . GLN A 1 67 ? 16.608 -6.389 -13.517 1.00 96.44 67 GLN A C 1
ATOM 543 O O . GLN A 1 67 ? 16.111 -7.371 -14.079 1.00 96.44 67 GLN A O 1
ATOM 548 N N . ALA A 1 68 ? 17.735 -6.472 -12.808 1.00 95.44 68 ALA A N 1
ATOM 549 C CA . ALA A 1 68 ? 18.590 -7.654 -12.786 1.00 95.44 68 ALA A CA 1
ATOM 550 C C . ALA A 1 68 ? 19.244 -7.876 -11.413 1.00 95.44 68 ALA A C 1
ATOM 552 O O . ALA A 1 68 ? 19.056 -7.106 -10.471 1.00 95.44 68 ALA A O 1
ATOM 553 N N . GLY A 1 69 ? 20.001 -8.969 -11.296 1.00 96.50 69 GLY A N 1
ATOM 554 C CA . GLY A 1 69 ? 20.687 -9.339 -10.062 1.00 96.50 69 GLY A CA 1
ATOM 555 C C . GLY A 1 69 ? 19.730 -9.546 -8.887 1.00 96.50 69 GLY A C 1
ATOM 556 O O . GLY A 1 69 ? 18.545 -9.838 -9.057 1.00 96.50 69 GLY A O 1
ATOM 557 N N . TRP A 1 70 ? 20.249 -9.378 -7.673 1.00 97.56 70 TRP A N 1
ATOM 558 C CA . TRP A 1 70 ? 19.489 -9.630 -6.450 1.00 97.56 70 TRP A CA 1
ATOM 559 C C . TRP A 1 70 ? 18.299 -8.671 -6.271 1.00 97.56 70 TRP A C 1
ATOM 561 O O . TRP A 1 70 ? 17.256 -9.097 -5.778 1.00 97.56 70 TRP A O 1
ATOM 571 N N . MET A 1 71 ? 18.410 -7.408 -6.710 1.00 97.25 71 MET A N 1
ATOM 572 C CA . MET A 1 71 ? 17.283 -6.465 -6.686 1.00 97.25 71 MET A CA 1
ATOM 573 C C . MET A 1 71 ? 16.195 -6.899 -7.671 1.00 97.25 71 MET A C 1
ATOM 575 O O . MET A 1 71 ? 15.019 -6.898 -7.317 1.00 97.25 71 MET A O 1
ATOM 579 N N . GLY A 1 72 ? 16.564 -7.347 -8.873 1.00 96.81 72 GLY A N 1
ATOM 580 C CA . GLY A 1 72 ? 15.613 -7.899 -9.839 1.00 96.81 72 GLY A CA 1
ATOM 581 C C . GLY A 1 72 ? 14.847 -9.108 -9.302 1.00 96.81 72 GLY A C 1
ATOM 582 O O . GLY A 1 72 ? 13.616 -9.136 -9.380 1.00 96.81 72 GLY A O 1
ATOM 583 N N . GLU A 1 73 ? 15.540 -10.078 -8.699 1.00 96.94 73 GLU A N 1
ATOM 584 C CA . GLU A 1 73 ? 14.875 -11.239 -8.087 1.00 96.94 73 GLU A CA 1
ATOM 585 C C . GLU A 1 73 ? 13.988 -10.838 -6.901 1.00 96.94 73 GLU A C 1
ATOM 587 O O . GLU A 1 73 ? 12.853 -11.308 -6.790 1.00 96.94 73 GLU A O 1
ATOM 592 N N . MET A 1 74 ? 14.448 -9.904 -6.062 1.00 97.50 74 MET A N 1
ATOM 593 C CA . MET A 1 74 ? 13.656 -9.354 -4.961 1.00 97.50 74 MET A CA 1
ATOM 594 C C . MET A 1 74 ? 12.384 -8.667 -5.469 1.00 97.50 74 MET A C 1
ATOM 596 O O . MET A 1 74 ? 11.313 -8.874 -4.900 1.00 97.50 74 MET A O 1
ATOM 600 N N . GLY A 1 75 ? 12.467 -7.894 -6.555 1.00 96.81 75 GLY A N 1
ATOM 601 C CA . GLY A 1 75 ? 11.316 -7.242 -7.179 1.00 96.81 75 GLY A CA 1
ATOM 602 C C . GLY A 1 75 ? 10.287 -8.247 -7.701 1.00 96.81 75 GLY A C 1
ATOM 603 O O . GLY A 1 75 ? 9.087 -8.085 -7.462 1.00 96.81 75 GLY A O 1
ATOM 604 N N . ARG A 1 76 ? 10.739 -9.326 -8.353 1.00 96.25 76 ARG A N 1
ATOM 605 C CA . ARG A 1 76 ? 9.861 -10.410 -8.831 1.00 96.25 76 ARG A CA 1
ATOM 606 C C . ARG A 1 76 ? 9.187 -11.137 -7.674 1.00 96.25 76 ARG A C 1
ATOM 608 O O . ARG A 1 76 ? 7.964 -11.263 -7.676 1.00 96.25 76 ARG A O 1
ATOM 615 N N . PHE A 1 77 ? 9.964 -11.555 -6.674 1.00 97.38 77 PHE A N 1
ATOM 616 C CA . PHE A 1 77 ? 9.440 -12.208 -5.476 1.00 97.38 77 PHE A CA 1
ATOM 617 C C . PHE A 1 77 ? 8.400 -11.333 -4.776 1.00 97.38 77 PHE A C 1
ATOM 619 O O . PHE A 1 77 ? 7.297 -11.792 -4.508 1.00 97.38 77 PHE A O 1
ATOM 626 N N . SER A 1 78 ? 8.718 -10.060 -4.544 1.00 97.94 78 SER A N 1
ATOM 627 C CA . SER A 1 78 ? 7.846 -9.118 -3.836 1.00 97.94 78 SER A CA 1
ATOM 628 C C . SER A 1 78 ? 6.540 -8.850 -4.586 1.00 97.94 78 SER A C 1
ATOM 630 O O . SER A 1 78 ? 5.482 -8.761 -3.970 1.00 97.94 78 SER A O 1
ATOM 632 N N . THR A 1 79 ? 6.592 -8.771 -5.920 1.00 97.50 79 THR A N 1
ATOM 633 C CA . THR A 1 79 ? 5.391 -8.616 -6.760 1.00 97.50 79 THR A CA 1
ATOM 634 C C . THR A 1 79 ? 4.475 -9.834 -6.630 1.00 97.50 79 THR A C 1
ATOM 636 O O . THR A 1 79 ? 3.270 -9.688 -6.422 1.00 97.50 79 THR A O 1
ATOM 639 N N . VAL A 1 80 ? 5.043 -11.045 -6.692 1.00 97.56 80 VAL A N 1
ATOM 640 C CA . VAL A 1 80 ? 4.289 -12.293 -6.497 1.00 97.56 80 VAL A CA 1
ATOM 641 C C . VAL A 1 80 ? 3.740 -12.375 -5.073 1.00 97.56 80 VAL A C 1
ATOM 643 O O . VAL A 1 80 ? 2.555 -12.638 -4.893 1.00 97.56 80 VAL A O 1
ATOM 646 N N . PHE A 1 81 ? 4.566 -12.098 -4.065 1.00 98.50 81 PHE A N 1
ATOM 647 C CA . PHE A 1 81 ? 4.181 -12.106 -2.656 1.00 98.50 81 PHE A CA 1
ATOM 648 C C . PHE A 1 81 ? 2.998 -11.174 -2.386 1.00 98.50 81 PHE A C 1
ATOM 650 O O . PHE A 1 81 ? 2.002 -11.608 -1.808 1.00 98.50 81 PHE A O 1
ATOM 657 N N . PHE A 1 82 ? 3.067 -9.921 -2.847 1.00 98.44 82 PHE A N 1
ATOM 658 C CA . PHE A 1 82 ? 1.991 -8.956 -2.638 1.00 98.44 82 PHE A CA 1
ATOM 659 C C . PHE A 1 82 ? 0.717 -9.346 -3.396 1.00 98.44 82 PHE A C 1
ATOM 661 O O . PHE A 1 82 ? -0.375 -9.274 -2.836 1.00 98.44 82 PHE A O 1
ATOM 668 N N . GLY A 1 83 ? 0.841 -9.835 -4.635 1.00 98.12 83 GLY A N 1
ATOM 669 C CA . GLY A 1 83 ? -0.293 -10.355 -5.405 1.00 98.12 83 GLY A CA 1
ATOM 670 C C . GLY A 1 83 ? -0.999 -11.519 -4.705 1.00 98.12 83 GLY A C 1
ATOM 671 O O . GLY A 1 83 ? -2.224 -11.523 -4.579 1.00 98.12 83 GLY A O 1
ATOM 672 N N . VAL A 1 84 ? -0.228 -12.480 -4.190 1.00 98.38 84 VAL A N 1
ATOM 673 C CA . VAL A 1 84 ? -0.755 -13.631 -3.445 1.00 98.38 84 VAL A CA 1
ATOM 674 C C . VAL A 1 84 ? -1.364 -13.198 -2.114 1.00 98.38 84 VAL A C 1
ATOM 676 O O . VAL A 1 84 ? -2.413 -13.719 -1.752 1.00 98.38 84 VAL A O 1
ATOM 679 N N . TYR A 1 85 ? -0.772 -12.226 -1.413 1.00 98.44 85 TYR A N 1
ATOM 680 C CA . TYR A 1 85 ? -1.363 -11.633 -0.211 1.00 98.44 85 TYR A CA 1
ATOM 681 C C . TYR A 1 85 ? -2.761 -11.074 -0.485 1.00 98.44 85 TYR A C 1
ATOM 683 O O . TYR A 1 85 ? -3.692 -11.402 0.243 1.00 98.44 85 TYR A O 1
ATOM 691 N N . LEU A 1 86 ? -2.931 -10.266 -1.535 1.00 98.12 86 LEU A N 1
ATOM 692 C CA . LEU A 1 86 ? -4.224 -9.651 -1.857 1.00 98.12 86 LEU A CA 1
ATOM 693 C C . LEU A 1 86 ? -5.291 -10.714 -2.134 1.00 98.12 86 LEU A C 1
ATOM 695 O O . LEU A 1 86 ? -6.429 -10.604 -1.676 1.00 98.12 86 LEU A O 1
ATOM 699 N N . PHE A 1 87 ? -4.907 -11.768 -2.855 1.00 98.19 87 PHE A N 1
ATOM 700 C CA . PHE A 1 87 ? -5.779 -12.907 -3.116 1.00 98.19 87 PHE A CA 1
ATOM 701 C C . PHE A 1 87 ? -6.089 -13.704 -1.837 1.00 98.19 87 PHE A C 1
ATOM 703 O O . PHE A 1 87 ? -7.241 -14.069 -1.590 1.00 98.19 87 PHE A O 1
ATOM 710 N N . ALA A 1 88 ? -5.088 -13.947 -0.990 1.00 98.06 88 ALA A N 1
ATOM 711 C CA . ALA A 1 88 ? -5.250 -14.610 0.300 1.00 98.06 88 ALA A CA 1
ATOM 712 C C . ALA A 1 88 ? -6.175 -13.819 1.231 1.00 98.06 88 ALA A C 1
ATOM 714 O O . ALA A 1 88 ? -7.079 -14.405 1.815 1.00 98.06 88 ALA A O 1
ATOM 715 N N . ASP A 1 89 ? -6.021 -12.499 1.314 1.00 97.56 89 ASP A N 1
ATOM 716 C CA . ASP A 1 89 ? -6.861 -11.655 2.161 1.00 97.56 89 ASP A CA 1
ATOM 717 C C . ASP A 1 89 ? -8.324 -11.639 1.699 1.00 97.56 89 ASP A C 1
ATOM 719 O O . ASP A 1 89 ? -9.228 -11.764 2.523 1.00 97.56 89 ASP A O 1
ATOM 723 N N . LEU A 1 90 ? -8.586 -11.597 0.386 1.00 97.50 90 LEU A N 1
ATOM 724 C CA . LEU A 1 90 ? -9.954 -11.711 -0.131 1.00 97.50 90 LEU A CA 1
ATOM 725 C C . LEU A 1 90 ? -10.560 -13.095 0.114 1.00 97.50 90 LEU A C 1
ATOM 727 O O . LEU A 1 90 ? -11.707 -13.192 0.548 1.00 97.50 90 LEU A O 1
ATOM 731 N N . THR A 1 91 ? -9.812 -14.166 -0.157 1.00 97.94 91 THR A N 1
ATOM 732 C CA . THR A 1 91 ? -10.321 -15.537 0.004 1.00 97.94 91 THR A CA 1
ATOM 733 C C . THR A 1 91 ? -10.542 -15.883 1.474 1.00 97.94 91 THR A C 1
ATOM 735 O O . THR A 1 91 ? -11.650 -16.251 1.859 1.00 97.94 91 THR A O 1
ATOM 738 N N . ILE A 1 92 ? -9.533 -15.701 2.327 1.00 97.44 92 ILE A N 1
ATOM 739 C CA . ILE A 1 92 ? -9.644 -15.941 3.770 1.00 97.44 92 ILE A CA 1
ATOM 740 C C . ILE A 1 92 ? -10.669 -14.982 4.373 1.00 97.44 92 ILE A C 1
ATOM 742 O O . ILE A 1 92 ? -11.517 -15.421 5.149 1.00 97.44 92 ILE A O 1
ATOM 746 N N . GLY A 1 93 ? -10.669 -13.709 3.978 1.00 96.00 93 GLY A N 1
ATOM 747 C CA . GLY A 1 93 ? -11.641 -12.728 4.446 1.00 96.00 93 GLY A CA 1
ATOM 748 C C . GLY A 1 93 ? -13.076 -13.082 4.085 1.00 96.00 93 GLY A C 1
ATOM 749 O O . GLY A 1 93 ? -13.954 -12.970 4.938 1.00 96.00 93 GLY A O 1
ATOM 750 N N . TYR A 1 94 ? -13.324 -13.603 2.882 1.00 96.56 94 TYR A N 1
ATOM 751 C CA . TYR A 1 94 ? -14.642 -14.095 2.479 1.00 96.56 94 TYR A CA 1
ATOM 752 C C . TYR A 1 94 ? -15.154 -15.221 3.389 1.00 96.56 94 TYR A C 1
ATOM 754 O O . TYR A 1 94 ? -16.335 -15.226 3.740 1.00 96.56 94 TYR A O 1
ATOM 762 N N . PHE A 1 95 ? -14.276 -16.141 3.806 1.00 97.12 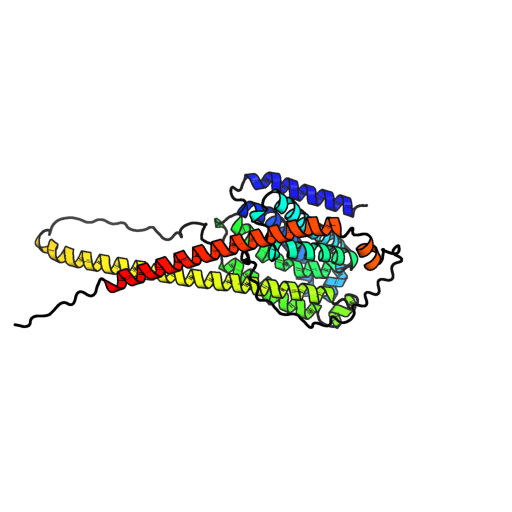95 PHE A N 1
ATOM 763 C CA . PHE A 1 95 ? -14.651 -17.300 4.624 1.00 97.12 95 PHE A CA 1
ATOM 764 C C . PHE A 1 95 ? -14.595 -17.068 6.140 1.00 97.12 95 PHE A C 1
ATOM 766 O O . PHE A 1 95 ? -15.333 -17.722 6.873 1.00 97.12 95 PHE A O 1
ATOM 773 N N . LYS A 1 96 ? -13.706 -16.199 6.638 1.00 95.38 96 LYS A N 1
ATOM 774 C CA . LYS A 1 96 ? -13.363 -16.107 8.072 1.00 95.38 96 LYS A CA 1
ATOM 775 C C . LYS A 1 96 ? -13.695 -14.769 8.730 1.00 95.38 96 LYS A C 1
ATOM 777 O O . LYS A 1 96 ? -13.806 -14.739 9.949 1.00 95.38 96 LYS A O 1
ATOM 782 N N . TYR A 1 97 ? -13.812 -13.678 7.971 1.00 93.19 97 TYR A N 1
ATOM 783 C CA . TYR A 1 97 ? -14.112 -12.342 8.509 1.00 93.19 97 TYR A CA 1
ATOM 784 C C . TYR A 1 97 ? -14.873 -11.477 7.496 1.00 93.19 97 TYR A C 1
ATOM 786 O O . TYR A 1 97 ? -14.576 -10.297 7.290 1.00 93.19 97 TYR A O 1
ATOM 794 N N . ARG A 1 98 ? -15.909 -12.051 6.868 1.00 92.38 98 ARG A N 1
ATOM 795 C CA . ARG A 1 98 ? -16.674 -11.423 5.773 1.00 92.38 98 ARG A CA 1
ATOM 796 C C . ARG A 1 98 ? -17.230 -10.049 6.143 1.00 92.38 98 ARG A C 1
ATOM 798 O O . ARG A 1 98 ? -17.320 -9.161 5.297 1.00 92.38 98 ARG A O 1
ATOM 805 N N . SER A 1 99 ? -17.587 -9.871 7.416 1.00 93.06 99 SER A N 1
ATOM 806 C CA . SER A 1 99 ? -18.108 -8.624 7.983 1.00 93.06 99 SER A CA 1
ATOM 807 C C . SER A 1 99 ? -17.102 -7.460 7.929 1.00 93.06 99 SER A C 1
ATOM 809 O O . SER A 1 99 ? -17.507 -6.294 7.983 1.00 93.06 99 SER A O 1
ATOM 811 N N . GLN A 1 100 ? -15.806 -7.764 7.802 1.00 93.56 100 GLN A N 1
ATOM 812 C CA . GLN A 1 100 ? -14.705 -6.801 7.796 1.00 93.56 100 GLN A CA 1
ATOM 813 C C . GLN A 1 100 ? -14.203 -6.464 6.383 1.00 93.56 100 GLN A C 1
ATOM 815 O O . GLN A 1 100 ? -13.561 -5.431 6.205 1.00 93.56 100 GLN A O 1
ATOM 820 N N . VAL A 1 101 ? -14.541 -7.263 5.362 1.00 90.88 101 VAL A N 1
ATOM 821 C CA . VAL A 1 101 ? -14.16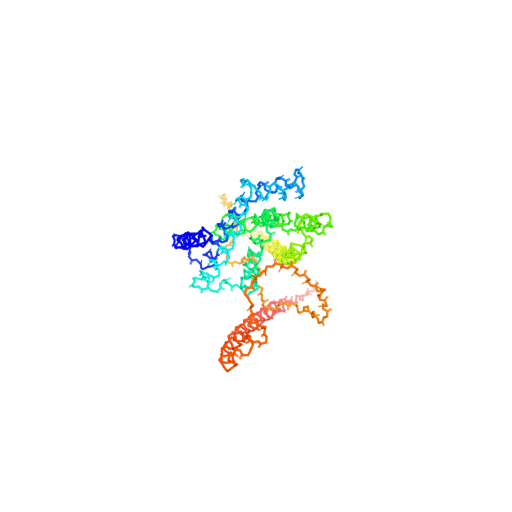0 -6.978 3.969 1.00 90.88 101 VAL A CA 1
ATOM 822 C C . VAL A 1 101 ? -15.121 -5.944 3.368 1.00 90.88 101 VAL A C 1
ATOM 824 O O . VAL A 1 101 ? -16.220 -6.257 2.899 1.00 90.88 101 VAL A O 1
ATOM 827 N N . GLY A 1 102 ? -14.715 -4.674 3.417 1.00 90.00 102 GLY A N 1
ATOM 828 C CA . GLY A 1 102 ? -15.452 -3.560 2.816 1.00 90.00 102 GLY A CA 1
ATOM 829 C C . GLY A 1 102 ? -15.510 -3.647 1.285 1.00 90.00 102 GLY A C 1
ATOM 830 O O . GLY A 1 102 ? -14.607 -4.186 0.650 1.00 90.00 102 GLY A O 1
ATOM 831 N N . LEU A 1 103 ? -16.561 -3.087 0.673 1.00 89.25 103 LEU A N 1
ATOM 832 C CA . LEU A 1 103 ? -16.713 -3.082 -0.790 1.00 89.25 103 LEU A CA 1
ATOM 833 C C . LEU A 1 103 ? -15.587 -2.297 -1.478 1.00 89.25 103 LEU A C 1
ATOM 835 O O . LEU A 1 103 ? -14.903 -2.827 -2.345 1.00 89.25 103 LEU A O 1
ATOM 839 N N . LEU A 1 104 ? -15.387 -1.039 -1.078 1.00 86.44 104 LEU A N 1
ATOM 840 C CA . LEU A 1 104 ? -14.406 -0.164 -1.718 1.00 86.44 104 LEU A CA 1
ATOM 841 C C . LEU A 1 104 ? -12.975 -0.514 -1.299 1.00 86.44 104 LEU A C 1
ATOM 843 O O . LEU A 1 104 ? -12.128 -0.780 -2.143 1.00 86.44 104 LEU A O 1
ATOM 847 N N . THR A 1 105 ? -12.720 -0.529 0.010 1.00 83.56 105 THR A N 1
ATOM 848 C CA . THR A 1 105 ? -11.371 -0.692 0.570 1.00 83.56 105 THR A CA 1
ATOM 849 C C . THR A 1 105 ? -10.883 -2.139 0.592 1.00 83.56 105 THR A C 1
ATOM 851 O O . THR A 1 105 ? -9.689 -2.347 0.746 1.00 83.56 105 THR A O 1
ATOM 854 N N . GLY A 1 106 ? -11.786 -3.119 0.472 1.00 88.94 106 GLY A N 1
ATOM 855 C CA . GLY A 1 106 ? -11.457 -4.542 0.379 1.00 88.94 106 GLY A CA 1
ATOM 856 C C . GLY A 1 106 ? -11.594 -5.033 -1.058 1.00 88.94 106 GLY A C 1
ATOM 857 O O . GLY A 1 106 ? -10.608 -5.116 -1.777 1.00 88.94 106 GLY A O 1
ATOM 858 N N . TRP A 1 107 ? -12.823 -5.310 -1.504 1.00 92.06 107 TRP A N 1
ATOM 859 C CA . TRP A 1 107 ? -13.079 -5.961 -2.798 1.00 92.06 107 TRP A CA 1
ATOM 860 C C . TRP A 1 107 ? -12.519 -5.204 -4.000 1.00 92.06 107 TRP A C 1
ATOM 862 O O . TRP A 1 107 ? -11.707 -5.757 -4.740 1.00 92.06 107 TRP A O 1
ATOM 872 N N . ILE A 1 108 ? -12.939 -3.953 -4.206 1.00 93.50 108 ILE A N 1
ATOM 873 C CA . ILE A 1 108 ? -12.529 -3.171 -5.381 1.00 93.50 108 ILE A CA 1
ATOM 874 C C . ILE A 1 108 ? -11.025 -2.904 -5.324 1.00 93.50 108 ILE A C 1
ATOM 876 O O . ILE A 1 108 ? -10.314 -3.203 -6.280 1.00 93.50 108 ILE A O 1
ATOM 880 N N . HIS A 1 109 ? -10.531 -2.398 -4.192 1.00 93.44 109 HIS A N 1
ATOM 881 C CA . HIS A 1 109 ? -9.116 -2.093 -4.004 1.00 93.44 109 HIS A CA 1
ATOM 882 C C . HIS A 1 109 ? -8.217 -3.316 -4.243 1.00 93.44 109 HIS A C 1
ATOM 884 O O . HIS A 1 109 ? -7.313 -3.245 -5.074 1.00 93.44 109 HIS A O 1
ATOM 890 N N . HIS A 1 110 ? -8.487 -4.456 -3.598 1.00 96.00 110 HIS A N 1
ATOM 891 C CA . HIS A 1 110 ? -7.650 -5.648 -3.756 1.00 96.00 110 HIS A CA 1
ATOM 892 C C . HIS A 1 110 ? -7.760 -6.241 -5.160 1.00 96.00 110 HIS A C 1
ATOM 894 O O . HIS A 1 110 ? -6.741 -6.628 -5.718 1.00 96.00 110 HIS A O 1
ATOM 900 N N . THR A 1 111 ? -8.944 -6.243 -5.782 1.00 96.56 111 THR A N 1
ATOM 901 C CA . THR A 1 111 ? -9.104 -6.742 -7.161 1.00 96.56 111 THR A CA 1
ATOM 902 C C . THR A 1 111 ? -8.304 -5.905 -8.160 1.00 96.56 111 THR A C 1
ATOM 904 O O . THR A 1 111 ? -7.583 -6.458 -8.991 1.00 96.56 111 THR A O 1
ATOM 907 N N . VAL A 1 112 ? -8.368 -4.572 -8.052 1.00 95.62 112 VAL A N 1
ATOM 908 C CA . VAL A 1 112 ? -7.572 -3.664 -8.895 1.00 95.62 112 VAL A CA 1
ATOM 909 C C . VAL A 1 112 ? -6.079 -3.906 -8.683 1.00 95.62 112 VAL A C 1
ATOM 911 O O . VAL A 1 112 ? -5.331 -4.002 -9.654 1.00 95.62 112 VAL A O 1
ATOM 914 N N . TYR A 1 113 ? -5.638 -4.068 -7.434 1.00 96.31 113 TYR A N 1
ATOM 915 C CA . TYR A 1 113 ? -4.231 -4.329 -7.147 1.00 96.31 113 TYR A CA 1
ATOM 916 C C . TYR A 1 113 ? -3.768 -5.726 -7.578 1.00 96.31 113 TYR A C 1
ATOM 918 O O . TYR A 1 113 ? -2.620 -5.860 -7.984 1.00 96.31 113 TYR A O 1
ATOM 926 N N . ILE A 1 114 ? -4.624 -6.752 -7.575 1.00 97.25 114 ILE A N 1
ATOM 927 C CA . ILE A 1 114 ? -4.296 -8.066 -8.156 1.00 97.25 114 ILE A CA 1
ATOM 928 C C . ILE A 1 114 ? -4.012 -7.913 -9.657 1.00 97.25 114 ILE A C 1
ATOM 930 O O . ILE A 1 114 ? -2.979 -8.382 -10.137 1.00 97.25 114 ILE A O 1
ATOM 934 N N . GLY A 1 115 ? -4.874 -7.193 -10.384 1.00 96.75 115 GLY A N 1
ATOM 935 C CA . GLY A 1 115 ? -4.641 -6.862 -11.793 1.00 96.75 115 GLY A CA 1
ATOM 936 C C . GLY A 1 115 ? -3.358 -6.050 -12.001 1.00 96.75 115 GLY A C 1
ATOM 937 O O . GLY A 1 115 ? -2.578 -6.337 -12.910 1.00 96.75 115 GLY A O 1
ATOM 938 N N . LEU A 1 116 ? -3.085 -5.088 -11.113 1.00 95.94 116 LEU A N 1
ATOM 939 C CA . LEU A 1 116 ? -1.838 -4.324 -11.124 1.00 95.94 116 LEU A CA 1
ATOM 940 C C . LEU A 1 116 ? -0.615 -5.219 -10.900 1.00 95.94 116 LEU A C 1
ATOM 942 O O . LEU A 1 116 ? 0.369 -5.057 -11.609 1.00 95.94 116 LEU A O 1
ATOM 946 N N . MET A 1 117 ? -0.655 -6.168 -9.963 1.00 97.25 117 MET A N 1
ATOM 947 C CA . MET A 1 117 ? 0.469 -7.077 -9.706 1.00 97.25 117 MET A CA 1
ATOM 948 C C . MET A 1 117 ? 0.747 -7.982 -10.903 1.00 97.25 117 MET A C 1
ATOM 950 O O . MET A 1 117 ? 1.909 -8.195 -11.247 1.00 97.25 117 MET A O 1
ATOM 954 N N . PHE A 1 118 ? -0.299 -8.438 -11.596 1.00 95.75 118 PHE A N 1
ATOM 955 C CA . PHE A 1 118 ? -0.145 -9.149 -12.861 1.00 95.75 118 PHE A CA 1
ATOM 956 C C . PHE A 1 118 ? 0.552 -8.268 -13.909 1.00 95.75 118 PHE A C 1
ATOM 958 O O . PHE A 1 118 ? 1.561 -8.669 -14.490 1.00 95.75 118 PHE A O 1
ATOM 965 N N . TYR A 1 119 ? 0.090 -7.028 -14.094 1.00 95.88 119 TYR A N 1
ATOM 966 C CA . TYR A 1 119 ? 0.732 -6.083 -15.009 1.00 95.88 119 TYR A CA 1
ATOM 967 C C . TYR A 1 119 ? 2.196 -5.802 -14.634 1.00 95.88 119 TYR A C 1
ATOM 969 O O . TYR A 1 119 ? 3.069 -5.863 -15.495 1.00 95.88 119 TYR A O 1
ATOM 977 N N . VAL A 1 120 ? 2.491 -5.547 -13.356 1.00 95.75 120 VAL A N 1
ATOM 978 C CA . VAL A 1 120 ? 3.847 -5.273 -12.850 1.00 95.75 120 VAL A CA 1
ATOM 979 C C . VAL A 1 120 ? 4.790 -6.447 -13.124 1.00 95.75 120 VAL A C 1
ATOM 981 O O . VAL A 1 120 ? 5.927 -6.223 -13.550 1.00 95.75 120 VAL A O 1
ATOM 984 N N . ALA A 1 121 ? 4.314 -7.682 -12.939 1.00 93.38 121 ALA A N 1
ATOM 985 C CA . ALA A 1 121 ? 5.084 -8.894 -13.203 1.00 93.38 121 ALA A CA 1
ATOM 986 C C . ALA A 1 121 ? 5.451 -9.050 -14.690 1.00 93.38 121 ALA A C 1
ATOM 988 O O . ALA A 1 121 ? 6.552 -9.503 -15.003 1.00 93.38 121 ALA A O 1
ATOM 989 N N . HIS A 1 122 ? 4.569 -8.637 -15.605 1.00 93.56 122 HIS A N 1
ATOM 990 C CA . HIS A 1 122 ? 4.791 -8.747 -17.049 1.00 93.56 122 HIS A CA 1
ATOM 991 C C . HIS A 1 122 ? 5.542 -7.551 -17.655 1.00 93.56 122 HIS A C 1
ATOM 993 O O . HIS A 1 122 ? 6.391 -7.734 -18.526 1.00 93.56 122 HIS A O 1
ATOM 999 N N . ALA A 1 123 ? 5.278 -6.332 -17.184 1.00 93.06 123 ALA A N 1
ATOM 1000 C CA . ALA A 1 123 ? 5.820 -5.099 -17.755 1.00 93.06 123 ALA A CA 1
ATOM 1001 C C . ALA A 1 123 ? 7.218 -4.720 -17.226 1.00 93.06 123 ALA A C 1
ATOM 1003 O O . ALA A 1 123 ? 7.742 -3.671 -17.592 1.00 93.06 123 ALA A O 1
ATOM 1004 N N . LYS A 1 124 ? 7.832 -5.546 -16.364 1.00 91.25 124 LYS A N 1
ATOM 1005 C CA . LYS A 1 124 ? 9.158 -5.304 -15.750 1.00 91.25 124 LYS A CA 1
ATOM 1006 C C . LYS A 1 124 ? 9.268 -3.966 -14.997 1.00 91.25 124 LYS A C 1
ATOM 1008 O O . LYS A 1 124 ? 10.343 -3.383 -14.875 1.00 91.25 124 LYS A O 1
ATOM 1013 N N . ILE A 1 125 ? 8.155 -3.501 -14.432 1.00 95.88 125 ILE A N 1
ATOM 1014 C CA . ILE A 1 125 ? 8.087 -2.273 -13.621 1.00 95.88 125 ILE A CA 1
ATOM 1015 C C . ILE A 1 125 ? 8.091 -2.552 -12.110 1.00 95.88 125 ILE A C 1
ATOM 1017 O O . ILE A 1 125 ? 7.777 -1.670 -11.313 1.00 95.88 125 ILE A O 1
ATOM 1021 N N . ALA A 1 126 ? 8.471 -3.767 -11.700 1.00 97.06 126 ALA A N 1
ATOM 1022 C CA . ALA A 1 126 ? 8.612 -4.137 -10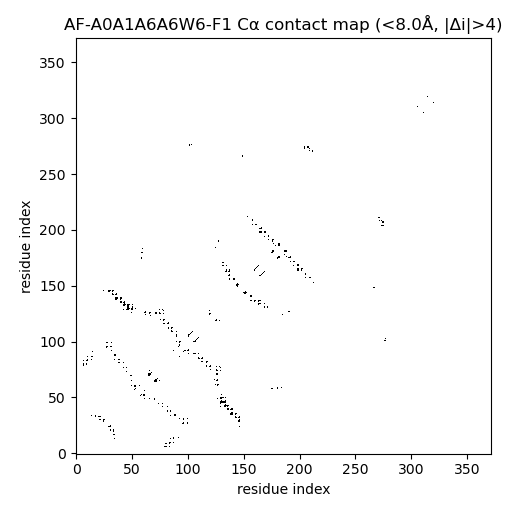.292 1.00 97.06 126 ALA A CA 1
ATOM 1023 C C . ALA A 1 126 ? 9.468 -3.150 -9.473 1.00 97.06 126 ALA A C 1
ATOM 1025 O O . ALA A 1 126 ? 9.059 -2.837 -8.357 1.00 97.06 126 ALA A O 1
ATOM 1026 N N . PRO A 1 127 ? 10.574 -2.571 -9.992 1.00 97.56 127 PRO A N 1
ATOM 1027 C CA . PRO A 1 127 ? 11.346 -1.586 -9.232 1.00 97.56 127 PRO A CA 1
ATOM 1028 C C . PRO A 1 127 ? 10.532 -0.351 -8.843 1.00 97.56 127 PRO A C 1
ATOM 1030 O O . PRO A 1 127 ? 10.670 0.141 -7.732 1.00 97.56 127 PRO A O 1
ATOM 1033 N N . ILE A 1 128 ? 9.632 0.107 -9.719 1.00 97.81 128 ILE A N 1
ATOM 1034 C CA . ILE A 1 128 ? 8.751 1.253 -9.456 1.00 97.81 128 ILE A CA 1
ATOM 1035 C C . ILE A 1 128 ? 7.761 0.911 -8.338 1.00 97.81 128 ILE A C 1
ATOM 1037 O O . ILE A 1 128 ? 7.567 1.672 -7.391 1.00 97.81 128 ILE A O 1
ATOM 1041 N N . PHE A 1 129 ? 7.168 -0.282 -8.408 1.00 97.94 129 PHE A N 1
ATOM 1042 C CA . PHE A 1 129 ? 6.284 -0.766 -7.355 1.00 97.94 129 PHE A CA 1
ATOM 1043 C C . PHE A 1 129 ? 7.011 -0.869 -6.003 1.00 97.94 129 PHE A C 1
ATOM 1045 O O . PHE A 1 129 ? 6.496 -0.385 -4.997 1.00 97.94 129 PHE A O 1
ATOM 1052 N N . LEU A 1 130 ? 8.226 -1.425 -5.979 1.00 98.38 130 LEU A N 1
ATOM 1053 C CA . LEU A 1 130 ? 8.996 -1.622 -4.747 1.00 98.38 130 LEU A CA 1
ATOM 1054 C C . LEU A 1 130 ? 9.550 -0.326 -4.167 1.00 98.38 130 LEU A C 1
ATOM 1056 O O . LEU A 1 130 ? 9.565 -0.188 -2.950 1.00 98.38 130 LEU A O 1
ATOM 1060 N N . THR A 1 131 ? 9.936 0.647 -4.993 1.00 98.50 131 THR A N 1
ATOM 1061 C CA . THR A 1 131 ? 10.264 1.992 -4.506 1.00 98.50 131 THR A CA 1
ATOM 1062 C C . THR A 1 131 ? 9.057 2.607 -3.790 1.00 98.50 131 THR A C 1
ATOM 1064 O O . THR A 1 131 ? 9.204 3.117 -2.682 1.00 98.50 131 THR A O 1
ATOM 1067 N N . GLY A 1 132 ? 7.850 2.475 -4.353 1.00 98.00 132 GLY A N 1
ATOM 1068 C CA . GLY A 1 132 ? 6.614 2.946 -3.721 1.00 98.00 132 GLY A CA 1
ATOM 1069 C C . GLY A 1 132 ? 6.156 2.130 -2.503 1.00 98.00 132 GLY A C 1
ATOM 1070 O O . GLY A 1 132 ? 5.426 2.653 -1.661 1.00 98.00 132 GLY A O 1
ATOM 1071 N N . ALA A 1 133 ? 6.584 0.873 -2.360 1.00 98.44 133 ALA A N 1
ATOM 1072 C CA . ALA A 1 133 ? 6.116 -0.033 -1.307 1.00 98.44 133 ALA A CA 1
ATOM 1073 C C . ALA A 1 133 ? 6.528 0.384 0.119 1.00 98.44 133 ALA A C 1
ATOM 1075 O O . ALA A 1 133 ? 5.912 -0.068 1.083 1.00 98.44 133 ALA A O 1
ATOM 1076 N N . ILE A 1 134 ? 7.470 1.323 0.276 1.00 98.56 134 ILE A N 1
ATOM 1077 C CA . ILE A 1 134 ? 7.782 1.942 1.579 1.00 98.56 134 ILE A CA 1
ATOM 1078 C C . ILE A 1 134 ? 6.556 2.636 2.201 1.00 98.56 134 ILE A C 1
ATOM 1080 O O . ILE A 1 134 ? 6.452 2.792 3.418 1.00 98.56 134 ILE A O 1
ATOM 1084 N N . MET A 1 135 ? 5.570 2.998 1.370 1.00 98.38 135 MET A N 1
ATOM 1085 C CA . MET A 1 135 ? 4.277 3.533 1.797 1.00 98.38 135 MET A CA 1
ATOM 1086 C C . MET A 1 135 ? 3.415 2.535 2.585 1.00 98.38 135 MET A C 1
ATOM 1088 O O . MET A 1 135 ? 2.359 2.918 3.096 1.00 98.38 135 MET A O 1
ATOM 1092 N N . GLU A 1 136 ? 3.824 1.274 2.717 1.00 98.19 136 GLU A N 1
ATOM 1093 C CA . GLU A 1 136 ? 3.168 0.297 3.588 1.00 98.19 136 GLU A CA 1
ATOM 1094 C C . GLU A 1 136 ? 3.511 0.472 5.075 1.00 98.19 136 GLU A C 1
ATOM 1096 O O . GLU A 1 136 ? 2.759 -0.010 5.921 1.00 98.19 136 GLU A O 1
ATOM 1101 N N . LEU A 1 137 ? 4.540 1.253 5.429 1.00 98.25 137 LEU A N 1
ATOM 1102 C CA . LEU A 1 137 ? 4.924 1.471 6.830 1.00 98.25 137 LEU A CA 1
ATOM 1103 C C . LEU A 1 137 ? 3.773 2.017 7.713 1.00 98.25 137 LEU A C 1
ATOM 1105 O O . LEU A 1 137 ? 3.547 1.470 8.795 1.00 98.25 137 LEU A O 1
ATOM 1109 N N . PRO A 1 138 ? 2.978 3.023 7.289 1.00 97.94 138 PRO A N 1
ATOM 1110 C CA . PRO A 1 138 ? 1.808 3.460 8.057 1.00 97.94 138 PRO A CA 1
ATOM 1111 C C . PRO A 1 138 ? 0.711 2.390 8.177 1.00 97.94 138 PRO A C 1
ATOM 1113 O O . PRO A 1 138 ? -0.016 2.367 9.169 1.00 97.94 138 PRO A O 1
ATOM 1116 N N . THR A 1 139 ? 0.577 1.494 7.193 1.00 97.00 139 THR A N 1
ATOM 1117 C CA . THR A 1 139 ? -0.378 0.371 7.249 1.00 97.00 139 THR A CA 1
ATOM 1118 C C . THR A 1 139 ? 0.074 -0.678 8.250 1.00 97.00 139 THR A C 1
ATOM 1120 O O . THR A 1 139 ? -0.750 -1.180 9.014 1.00 97.00 139 THR A O 1
ATOM 1123 N N . PHE A 1 140 ? 1.377 -0.954 8.303 1.00 98.38 140 PHE A N 1
ATOM 1124 C CA . PHE A 1 140 ? 1.963 -1.802 9.332 1.00 98.38 140 PHE A CA 1
ATOM 1125 C C . PHE A 1 140 ? 1.689 -1.234 10.728 1.00 98.38 140 PHE A C 1
ATOM 1127 O O . PHE A 1 140 ? 1.160 -1.945 11.584 1.00 98.38 140 PHE A O 1
ATOM 1134 N N . ASP A 1 141 ? 1.943 0.062 10.936 1.00 97.75 141 ASP A N 1
ATOM 1135 C CA . ASP A 1 141 ? 1.669 0.734 12.210 1.00 97.75 141 ASP A CA 1
ATOM 1136 C C . ASP A 1 141 ? 0.183 0.656 12.608 1.00 97.75 141 ASP A C 1
ATOM 1138 O O . ASP A 1 141 ? -0.169 0.344 13.753 1.00 97.75 141 ASP A O 1
ATOM 1142 N N . LEU A 1 142 ? -0.710 0.882 11.639 1.00 95.19 142 LEU A N 1
ATOM 1143 C CA . LEU A 1 142 ? -2.154 0.776 11.826 1.00 95.19 142 LEU A CA 1
ATOM 1144 C C . LEU A 1 142 ? -2.582 -0.641 12.211 1.00 95.19 142 LEU A C 1
ATOM 1146 O O . LEU A 1 142 ? -3.354 -0.818 13.157 1.00 95.19 142 LEU A O 1
ATOM 1150 N N . GLY A 1 143 ? -2.110 -1.643 11.473 1.00 96.06 143 GLY A N 1
ATOM 1151 C CA . GLY A 1 143 ? -2.444 -3.039 11.713 1.00 96.06 143 GLY A CA 1
ATOM 1152 C C . GLY A 1 143 ? -1.946 -3.499 13.080 1.00 96.06 143 GLY A C 1
ATOM 1153 O O . GLY A 1 143 ? -2.724 -4.043 13.865 1.00 96.06 143 GLY A O 1
ATOM 1154 N N . MET A 1 144 ? -0.696 -3.176 13.421 1.00 97.50 144 MET A N 1
ATOM 1155 C CA . MET A 1 144 ? -0.111 -3.481 14.728 1.00 97.50 144 MET A CA 1
ATOM 1156 C C . MET A 1 144 ? -0.885 -2.826 15.869 1.00 97.50 144 MET A C 1
ATOM 1158 O O . MET A 1 144 ? -1.187 -3.487 16.859 1.00 97.50 144 MET A O 1
ATOM 1162 N N . SER A 1 145 ? -1.284 -1.563 15.714 1.00 96.12 145 SER A N 1
ATOM 1163 C CA . SER A 1 145 ? -2.082 -0.848 16.718 1.00 96.12 145 SER A CA 1
ATOM 1164 C C . SER A 1 145 ? -3.504 -1.405 16.881 1.00 96.12 145 SER A C 1
ATOM 1166 O O . SER A 1 145 ? -4.113 -1.219 17.934 1.00 96.12 145 SER A O 1
ATOM 1168 N N . ASN A 1 146 ? -4.063 -2.068 15.858 1.00 94.81 146 ASN A N 1
ATOM 1169 C CA . ASN A 1 146 ? -5.354 -2.757 15.966 1.00 94.81 146 ASN A CA 1
ATOM 1170 C C . ASN A 1 146 ? -5.210 -4.147 16.609 1.00 94.81 146 ASN A C 1
ATOM 1172 O O . ASN A 1 146 ? -6.076 -4.526 17.398 1.00 94.81 146 ASN A O 1
ATOM 1176 N N . LEU A 1 147 ? -4.136 -4.889 16.315 1.00 95.81 147 LEU A N 1
ATOM 1177 C CA . LEU A 1 147 ? -3.851 -6.176 16.964 1.00 95.81 147 LEU A CA 1
ATOM 1178 C C . LEU A 1 147 ? -3.508 -5.997 18.448 1.00 95.81 147 LEU A C 1
ATOM 1180 O O . LEU A 1 147 ? -4.059 -6.702 19.297 1.00 95.81 147 LEU A O 1
ATOM 1184 N N . PHE A 1 148 ? -2.660 -5.014 18.758 1.00 96.44 148 PHE A N 1
ATOM 1185 C CA . PHE A 1 148 ? -2.154 -4.718 20.095 1.00 96.44 148 PHE A CA 1
ATOM 1186 C C . PHE A 1 148 ? -2.483 -3.268 20.476 1.00 96.44 148 PHE A C 1
ATOM 1188 O O . PHE A 1 148 ? -1.685 -2.361 20.230 1.00 96.44 148 PHE A O 1
ATOM 1195 N N . PRO A 1 149 ? -3.649 -3.022 21.104 1.00 94.12 149 PRO A N 1
ATOM 1196 C CA . PRO A 1 149 ? -4.076 -1.673 21.473 1.00 94.12 149 PRO A CA 1
ATOM 1197 C C . PRO A 1 149 ? -3.084 -0.911 22.361 1.00 94.12 149 PRO A C 1
ATOM 1199 O O . PRO A 1 149 ? -3.057 0.315 22.308 1.00 94.12 149 PRO A O 1
ATOM 1202 N N . SER A 1 150 ? -2.245 -1.611 23.133 1.00 95.88 150 SER A N 1
ATOM 1203 C CA . SER A 1 150 ? -1.173 -1.015 23.944 1.00 95.88 150 SER A CA 1
ATOM 1204 C C . SER A 1 150 ? -0.114 -0.289 23.111 1.00 95.88 150 SER A C 1
ATOM 1206 O O . SER A 1 150 ? 0.485 0.671 23.584 1.00 95.88 150 SER A O 1
ATOM 1208 N N . LEU A 1 151 ? 0.101 -0.701 21.859 1.00 94.75 151 LEU A N 1
ATOM 1209 C CA . LEU A 1 151 ? 1.060 -0.065 20.957 1.00 94.75 151 LEU A CA 1
ATOM 1210 C C . LEU A 1 151 ? 0.502 1.188 20.288 1.00 94.75 151 LEU A C 1
ATOM 1212 O O . LEU A 1 151 ? 1.237 1.873 19.576 1.00 94.75 151 LEU A O 1
ATOM 1216 N N . ARG A 1 152 ? -0.788 1.484 20.454 1.00 93.31 152 ARG A N 1
ATOM 1217 C CA . ARG A 1 152 ? -1.472 2.508 19.678 1.00 93.31 152 ARG A CA 1
ATOM 1218 C C . ARG A 1 152 ? -0.971 3.910 20.008 1.00 93.31 152 ARG A C 1
ATOM 1220 O O . ARG A 1 152 ? -1.152 4.408 21.114 1.00 93.31 152 ARG A O 1
ATOM 1227 N N . ASN A 1 153 ? -0.482 4.609 18.987 1.00 94.81 153 ASN A N 1
ATOM 1228 C CA . ASN A 1 153 ? -0.143 6.024 19.073 1.00 94.81 153 ASN A CA 1
ATOM 1229 C C . ASN A 1 153 ? -0.697 6.779 17.855 1.00 94.81 153 ASN A C 1
ATOM 1231 O O . ASN A 1 153 ? -0.228 6.616 16.731 1.00 94.81 153 ASN A O 1
ATOM 1235 N N . ASN A 1 154 ? -1.709 7.622 18.088 1.00 93.38 154 ASN A N 1
ATOM 1236 C CA . ASN A 1 154 ? -2.402 8.337 17.012 1.00 93.38 154 ASN A CA 1
ATOM 1237 C C . ASN A 1 154 ? -1.488 9.343 16.289 1.00 93.38 154 ASN A C 1
ATOM 1239 O O . ASN A 1 154 ? -1.656 9.537 15.089 1.00 93.38 154 ASN A O 1
ATOM 1243 N N . ILE A 1 155 ? -0.554 9.983 17.006 1.00 95.00 155 ILE A N 1
ATOM 1244 C CA . ILE A 1 155 ? 0.388 10.944 16.417 1.00 95.00 155 ILE A CA 1
ATOM 1245 C C . ILE A 1 155 ? 1.405 10.206 15.551 1.00 95.00 155 ILE A C 1
ATOM 1247 O O . ILE A 1 155 ? 1.577 10.578 14.398 1.00 95.00 155 ILE A O 1
ATOM 1251 N N . ARG A 1 156 ? 1.995 9.109 16.048 1.00 96.31 156 ARG A N 1
ATOM 1252 C CA . ARG A 1 156 ? 2.921 8.268 15.267 1.00 96.31 156 ARG A CA 1
ATOM 1253 C C . ARG A 1 156 ? 2.293 7.811 13.949 1.00 96.31 156 ARG A C 1
ATOM 1255 O O . ARG A 1 156 ? 2.889 7.990 12.885 1.00 96.31 156 ARG A O 1
ATOM 1262 N N . PHE A 1 157 ? 1.069 7.289 14.017 1.00 95.94 157 PHE A N 1
ATOM 1263 C CA . PHE A 1 157 ? 0.338 6.856 12.832 1.00 95.94 157 PHE A CA 1
ATOM 1264 C C . PHE A 1 157 ? 0.074 8.022 11.872 1.00 95.94 157 PHE A C 1
ATOM 1266 O O . PHE A 1 157 ? 0.378 7.928 10.689 1.00 95.94 157 PHE A O 1
ATOM 1273 N N . LEU A 1 158 ? -0.459 9.145 12.363 1.00 96.44 158 LEU A N 1
ATOM 1274 C CA . LEU A 1 158 ? -0.837 10.263 11.497 1.00 96.44 158 LEU A CA 1
ATOM 1275 C C . LEU A 1 158 ? 0.383 10.947 10.862 1.00 96.44 158 LEU A C 1
ATOM 1277 O O . LEU A 1 158 ? 0.346 11.285 9.680 1.00 96.44 158 LEU A O 1
ATOM 1281 N N . SER A 1 159 ? 1.472 11.099 11.618 1.00 97.75 159 SER A N 1
ATOM 1282 C CA . SER A 1 159 ? 2.743 11.635 11.129 1.00 97.75 159 SER A CA 1
ATOM 1283 C C . SER A 1 159 ? 3.366 10.724 10.075 1.00 97.75 159 SER A C 1
ATOM 1285 O O . SER A 1 159 ? 3.718 11.202 8.999 1.00 97.75 159 SER A O 1
ATOM 1287 N N . SER A 1 160 ? 3.457 9.413 10.328 1.00 97.62 160 SER A N 1
ATOM 1288 C CA . SER A 1 160 ? 3.990 8.466 9.337 1.00 97.62 160 SER A CA 1
ATOM 1289 C C . SER A 1 160 ? 3.112 8.398 8.084 1.00 97.62 160 SER A C 1
ATOM 1291 O O . SER A 1 160 ? 3.634 8.411 6.969 1.00 97.62 160 SER A O 1
ATOM 1293 N N . PHE A 1 161 ? 1.783 8.414 8.235 1.00 98.06 161 PHE A N 1
ATOM 1294 C CA . PHE A 1 161 ? 0.851 8.467 7.110 1.00 98.06 161 PHE A CA 1
ATOM 1295 C C . PHE A 1 161 ? 1.072 9.723 6.264 1.00 98.06 161 PHE A C 1
ATOM 1297 O O . PHE A 1 161 ? 1.166 9.626 5.043 1.00 98.06 161 PHE A O 1
ATOM 1304 N N . PHE A 1 162 ? 1.198 10.896 6.887 1.00 98.50 162 PHE A N 1
ATOM 1305 C CA . PHE A 1 162 ? 1.475 12.132 6.160 1.00 98.50 162 PHE A CA 1
ATOM 1306 C C . PHE A 1 162 ? 2.812 12.067 5.4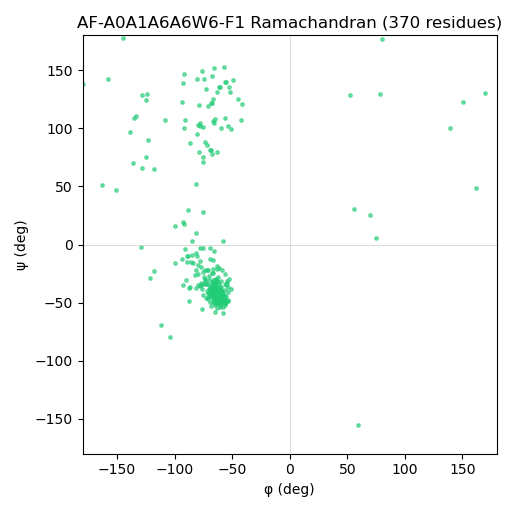11 1.00 98.50 162 PHE A C 1
ATOM 1308 O O . PHE A 1 162 ? 2.852 12.320 4.209 1.00 98.50 162 PHE A O 1
ATOM 1315 N N . ILE A 1 163 ? 3.893 11.677 6.092 1.00 98.56 163 ILE A N 1
ATOM 1316 C CA . ILE A 1 163 ? 5.240 11.635 5.507 1.00 98.56 163 ILE A CA 1
ATOM 1317 C C . ILE A 1 163 ? 5.285 10.678 4.310 1.00 98.56 163 ILE A C 1
ATOM 1319 O O . ILE A 1 163 ? 5.697 11.079 3.224 1.00 98.56 163 ILE A O 1
ATOM 1323 N N . PHE A 1 164 ? 4.833 9.434 4.480 1.00 98.50 164 PHE A N 1
ATOM 1324 C CA . PHE A 1 164 ? 4.986 8.406 3.449 1.00 98.50 164 PHE A CA 1
ATOM 1325 C C . PHE A 1 164 ? 3.840 8.397 2.434 1.00 98.50 164 PHE A C 1
ATOM 1327 O O . PHE A 1 164 ? 4.083 8.389 1.230 1.00 98.50 164 PHE A O 1
ATOM 1334 N N . ARG A 1 165 ? 2.579 8.415 2.881 1.00 98.06 165 ARG A N 1
ATOM 1335 C CA . ARG A 1 165 ? 1.418 8.246 1.986 1.00 98.06 165 ARG A CA 1
ATOM 1336 C C . ARG A 1 165 ? 0.933 9.531 1.325 1.00 98.06 165 ARG A C 1
ATOM 1338 O O . ARG A 1 165 ? 0.176 9.420 0.358 1.00 98.06 165 ARG A O 1
ATOM 1345 N N . ILE A 1 166 ? 1.353 10.700 1.820 1.00 98.44 166 ILE A N 1
ATOM 1346 C CA . ILE A 1 166 ? 1.020 12.007 1.235 1.00 98.44 166 ILE A CA 1
ATOM 1347 C C . ILE A 1 166 ? 2.264 12.667 0.639 1.00 98.44 166 ILE A C 1
ATOM 1349 O O . ILE A 1 166 ? 2.362 12.760 -0.580 1.00 98.44 166 ILE A O 1
ATOM 1353 N N . LEU A 1 167 ? 3.219 13.101 1.465 1.00 98.62 167 LEU A N 1
ATOM 1354 C CA . LEU A 1 167 ? 4.351 13.913 1.010 1.00 98.62 167 LEU A CA 1
ATOM 1355 C C . LEU A 1 167 ? 5.257 13.144 0.042 1.00 98.62 167 LEU A C 1
ATOM 1357 O O . LEU A 1 167 ? 5.425 13.560 -1.104 1.00 98.62 167 LEU A O 1
ATOM 1361 N N . TYR A 1 168 ? 5.799 12.005 0.478 1.00 98.62 168 TYR A N 1
ATOM 1362 C CA . TYR A 1 168 ? 6.628 11.156 -0.376 1.00 98.62 168 TYR A CA 1
ATOM 1363 C C . TYR A 1 168 ? 5.862 10.692 -1.619 1.00 98.62 168 TYR A C 1
ATOM 1365 O O . TYR A 1 168 ? 6.395 10.754 -2.722 1.00 98.62 168 TYR A O 1
ATOM 1373 N N . HIS A 1 169 ? 4.595 10.303 -1.466 1.00 98.62 169 HIS A N 1
ATOM 1374 C CA . HIS A 1 169 ? 3.768 9.858 -2.584 1.00 98.62 169 HIS A CA 1
ATOM 1375 C C . HIS A 1 169 ? 3.596 10.928 -3.672 1.00 98.62 169 HIS A C 1
ATOM 1377 O O . HIS A 1 169 ? 3.707 10.609 -4.852 1.00 98.62 169 HIS A O 1
ATOM 1383 N N . VAL A 1 170 ? 3.364 12.194 -3.302 1.00 98.75 170 VAL A N 1
ATOM 1384 C CA . VAL A 1 170 ? 3.267 13.310 -4.260 1.00 98.75 170 VAL A CA 1
ATOM 1385 C C . VAL A 1 170 ? 4.591 13.514 -4.992 1.00 98.75 170 VAL A C 1
ATOM 1387 O O . VAL A 1 170 ? 4.594 13.599 -6.219 1.00 98.75 170 VAL A O 1
ATOM 1390 N N . ILE A 1 171 ? 5.711 13.548 -4.261 1.00 98.62 171 ILE A N 1
ATOM 1391 C CA . ILE A 1 171 ? 7.054 13.685 -4.850 1.00 98.62 171 ILE A CA 1
ATOM 1392 C C . ILE A 1 171 ? 7.304 12.547 -5.844 1.00 98.62 171 ILE A C 1
ATOM 1394 O O . ILE A 1 171 ? 7.694 12.785 -6.987 1.00 98.62 171 ILE A O 1
ATOM 1398 N N . TYR A 1 172 ? 7.009 11.318 -5.425 1.00 98.62 172 TYR A N 1
ATOM 1399 C CA . TYR A 1 172 ? 7.219 10.126 -6.228 1.00 98.62 172 TYR A CA 1
ATOM 1400 C C . TYR A 1 172 ? 6.328 10.091 -7.474 1.00 98.62 172 TYR A C 1
ATOM 1402 O O . TYR A 1 172 ? 6.804 9.792 -8.566 1.00 98.62 172 TYR A O 1
ATOM 1410 N N . LEU A 1 173 ? 5.052 10.467 -7.347 1.00 98.62 173 LEU A N 1
ATOM 1411 C CA . LEU A 1 173 ? 4.119 10.573 -8.468 1.00 98.62 173 LEU A CA 1
ATOM 1412 C C . LEU A 1 173 ? 4.603 11.586 -9.511 1.00 98.62 173 LEU A C 1
ATOM 1414 O O . LEU A 1 173 ? 4.572 11.287 -10.705 1.00 98.62 173 LEU A O 1
ATOM 1418 N N . VAL A 1 174 ? 5.061 12.764 -9.075 1.00 98.56 174 VAL A N 1
ATOM 1419 C CA . VAL A 1 174 ? 5.611 13.784 -9.979 1.00 98.56 174 VAL A CA 1
ATOM 1420 C C . VAL A 1 174 ? 6.828 13.237 -10.715 1.00 98.56 174 VAL A C 1
ATOM 1422 O O . VAL A 1 174 ? 6.916 13.384 -11.933 1.00 98.56 174 VAL A O 1
ATOM 1425 N N . ASP A 1 175 ? 7.738 12.571 -10.006 1.00 98.38 175 ASP A N 1
ATOM 1426 C CA . ASP A 1 175 ? 8.946 12.017 -10.609 1.00 98.38 175 ASP A CA 1
ATOM 1427 C C . ASP A 1 175 ? 8.628 10.913 -11.627 1.00 98.38 175 ASP A C 1
ATOM 1429 O O . ASP A 1 175 ? 9.150 10.928 -12.738 1.00 98.38 175 ASP A O 1
ATOM 1433 N N . VAL A 1 176 ? 7.686 10.019 -11.317 1.00 98.12 176 VAL A N 1
ATOM 1434 C CA . VAL A 1 176 ? 7.194 8.970 -12.228 1.00 98.12 176 VAL A CA 1
ATOM 1435 C C . VAL A 1 176 ? 6.459 9.555 -13.444 1.00 98.12 176 VAL A C 1
ATOM 1437 O O . VAL A 1 176 ? 6.538 8.994 -14.535 1.00 98.12 176 VAL A O 1
ATOM 1440 N N . ALA A 1 177 ? 5.755 10.682 -13.296 1.00 98.31 177 ALA A N 1
ATOM 1441 C CA . ALA A 1 177 ? 5.015 11.333 -14.382 1.00 98.31 177 ALA A CA 1
ATOM 1442 C C . ALA A 1 177 ? 5.914 12.055 -15.403 1.00 98.31 177 ALA A C 1
ATOM 1444 O O . ALA A 1 177 ? 5.493 12.292 -16.545 1.00 98.31 177 ALA A O 1
ATOM 1445 N N . ARG A 1 178 ? 7.147 12.409 -15.016 1.00 98.31 178 ARG A N 1
ATOM 1446 C CA . ARG A 1 178 ? 8.081 13.145 -15.877 1.00 98.31 178 ARG A CA 1
ATOM 1447 C C . ARG A 1 178 ? 8.329 12.405 -17.197 1.00 98.31 178 ARG A C 1
ATOM 1449 O O . ARG A 1 178 ? 8.523 11.189 -17.183 1.00 98.31 178 ARG A O 1
ATOM 1456 N N . PRO A 1 179 ? 8.402 13.118 -18.339 1.00 97.88 179 PRO A N 1
ATOM 1457 C CA . PRO A 1 179 ? 8.732 12.506 -19.628 1.00 97.88 179 PRO A CA 1
ATOM 1458 C C . PRO A 1 179 ? 10.042 11.710 -19.598 1.00 97.88 179 PRO A C 1
ATOM 1460 O O . PRO A 1 179 ? 10.079 10.595 -20.113 1.00 97.88 179 PRO A O 1
ATOM 1463 N N . HIS A 1 180 ? 11.075 12.238 -18.923 1.00 97.44 180 HIS A N 1
ATOM 1464 C CA . HIS A 1 180 ? 12.349 11.536 -18.713 1.00 97.44 180 HIS A CA 1
ATOM 1465 C C . HIS A 1 180 ? 12.145 10.185 -18.028 1.00 97.44 180 HIS A C 1
ATOM 1467 O O . HIS A 1 180 ? 12.583 9.165 -18.551 1.00 97.44 180 HIS A O 1
ATOM 1473 N N . SER A 1 181 ? 11.403 10.158 -16.918 1.00 97.62 181 SER A N 1
ATOM 1474 C CA . SER A 1 181 ? 11.127 8.923 -16.186 1.00 97.62 181 SER A CA 1
ATOM 1475 C C . SER A 1 181 ? 10.336 7.918 -17.012 1.00 97.62 181 SER A C 1
ATOM 1477 O O . SER A 1 181 ? 10.680 6.739 -17.083 1.00 97.62 181 SER A O 1
ATOM 1479 N N . ARG A 1 182 ? 9.300 8.387 -17.713 1.00 96.38 182 ARG A N 1
ATOM 1480 C CA . ARG A 1 182 ? 8.494 7.528 -18.587 1.00 96.38 182 ARG A CA 1
ATOM 1481 C C . ARG A 1 182 ? 9.301 6.943 -19.740 1.00 96.38 182 ARG A C 1
ATOM 1483 O O . ARG A 1 182 ? 9.007 5.819 -20.131 1.00 96.38 182 ARG A O 1
ATOM 1490 N N . SER A 1 183 ? 10.322 7.635 -20.248 1.00 96.50 183 SER A N 1
ATOM 1491 C CA . SER A 1 183 ? 11.126 7.152 -21.380 1.00 96.50 183 SER A CA 1
ATOM 1492 C C . SER A 1 183 ? 11.774 5.783 -21.119 1.00 96.50 183 SER A C 1
ATOM 1494 O O . SER A 1 183 ? 11.602 4.873 -21.928 1.00 96.50 183 SER A O 1
ATOM 1496 N N . TYR A 1 184 ? 12.404 5.573 -19.957 1.00 94.50 184 TYR A N 1
ATOM 1497 C CA . TYR A 1 184 ? 13.009 4.279 -19.609 1.00 94.50 184 TYR A CA 1
ATOM 1498 C C . TYR A 1 184 ? 12.000 3.248 -19.080 1.00 94.50 184 TYR A C 1
ATOM 1500 O O . TYR A 1 184 ? 12.328 2.070 -18.974 1.00 94.50 184 TYR A O 1
ATOM 1508 N N . MET A 1 185 ? 10.758 3.660 -18.804 1.00 94.69 185 MET A N 1
ATOM 1509 C CA . MET A 1 185 ? 9.619 2.775 -18.514 1.00 94.69 185 MET A CA 1
ATOM 1510 C C . MET A 1 185 ? 8.809 2.419 -19.779 1.00 94.69 185 MET A C 1
ATOM 1512 O O . MET A 1 185 ? 7.649 2.014 -19.684 1.00 94.69 185 MET A O 1
ATOM 1516 N N . GLY A 1 186 ? 9.377 2.618 -20.975 1.00 93.62 186 GLY A N 1
ATOM 1517 C CA . GLY A 1 186 ? 8.714 2.311 -22.249 1.00 93.62 186 GLY A CA 1
ATOM 1518 C C . GLY A 1 186 ? 7.544 3.244 -22.584 1.00 93.62 186 GLY A C 1
ATOM 1519 O O . GLY A 1 186 ? 6.605 2.843 -23.263 1.00 93.62 186 GLY A O 1
ATOM 1520 N N . GLY A 1 187 ? 7.550 4.470 -22.059 1.00 94.81 187 GLY A N 1
ATOM 1521 C CA . GLY A 1 187 ? 6.492 5.463 -22.258 1.00 94.81 187 GLY A CA 1
ATOM 1522 C C . GLY A 1 187 ? 5.204 5.195 -21.472 1.00 94.81 187 GLY A C 1
ATOM 1523 O O . GLY A 1 187 ? 4.231 5.930 -21.651 1.00 94.81 187 GLY A O 1
ATOM 1524 N N . SER A 1 188 ? 5.179 4.177 -20.603 1.00 93.88 188 SER A N 1
ATOM 1525 C CA . SER A 1 188 ? 3.966 3.752 -19.900 1.00 93.88 188 SER A CA 1
ATOM 1526 C C . SER A 1 188 ? 3.415 4.830 -18.963 1.00 93.88 188 SER A C 1
ATOM 1528 O O . SER A 1 188 ? 4.127 5.386 -18.128 1.00 93.88 188 SER A O 1
ATOM 1530 N N . TRP A 1 189 ? 2.109 5.081 -19.070 1.00 96.50 189 TRP A N 1
ATOM 1531 C CA . TRP A 1 189 ? 1.350 5.921 -18.138 1.00 96.50 189 TRP A CA 1
ATOM 1532 C C . TRP A 1 189 ? 0.780 5.143 -16.950 1.00 96.50 189 TRP A C 1
ATOM 1534 O O . TRP A 1 189 ? 0.277 5.752 -16.006 1.00 96.50 189 TRP A O 1
ATOM 1544 N N . VAL A 1 190 ? 0.848 3.807 -16.973 1.00 95.94 190 VAL A N 1
ATOM 1545 C CA . VAL A 1 190 ? 0.212 2.967 -15.951 1.00 95.94 190 VAL A CA 1
ATOM 1546 C C . VAL A 1 190 ? 0.730 3.286 -14.543 1.00 95.94 190 VAL A C 1
ATOM 1548 O O . VAL A 1 190 ? -0.111 3.506 -13.671 1.00 95.94 190 VAL A O 1
ATOM 1551 N N . PRO A 1 191 ? 2.051 3.408 -14.289 1.00 96.56 191 PRO A N 1
ATOM 1552 C CA . PRO A 1 191 ? 2.538 3.786 -12.963 1.00 96.56 191 PRO A CA 1
ATOM 1553 C C . PRO A 1 191 ? 1.986 5.130 -12.476 1.00 96.56 191 PRO A C 1
ATOM 1555 O O . PRO A 1 191 ? 1.549 5.236 -11.333 1.00 96.56 191 PRO A O 1
ATOM 1558 N N . THR A 1 192 ? 1.937 6.140 -13.351 1.00 97.69 192 THR A N 1
ATOM 1559 C CA . THR A 1 192 ? 1.407 7.471 -13.027 1.00 97.69 192 THR A CA 1
ATOM 1560 C C . THR A 1 192 ? -0.075 7.421 -12.669 1.00 97.69 192 THR A C 1
ATOM 1562 O O . THR A 1 192 ? -0.480 7.984 -11.655 1.00 97.69 192 THR A O 1
ATOM 1565 N N . ILE A 1 193 ? -0.890 6.727 -13.470 1.00 97.44 193 ILE A N 1
ATOM 1566 C CA . ILE A 1 193 ? -2.335 6.609 -13.230 1.00 97.44 193 ILE A CA 1
ATOM 1567 C C . ILE A 1 193 ? -2.593 5.872 -11.913 1.00 97.44 193 ILE A C 1
ATOM 1569 O O . ILE A 1 193 ? -3.381 6.335 -11.092 1.00 97.44 193 ILE A O 1
ATOM 1573 N N . MET A 1 194 ? -1.904 4.754 -11.679 1.00 96.62 194 MET A N 1
ATOM 1574 C CA . MET A 1 194 ? -2.116 3.929 -10.487 1.00 96.62 194 MET A CA 1
ATOM 1575 C C . MET A 1 194 ? -1.677 4.640 -9.205 1.00 96.62 194 MET A C 1
ATOM 1577 O O . MET A 1 194 ? -2.426 4.639 -8.228 1.00 96.62 194 MET A O 1
ATOM 1581 N N . LEU A 1 195 ? -0.519 5.311 -9.216 1.00 97.31 195 LEU A N 1
ATOM 1582 C CA . LEU A 1 195 ? -0.083 6.156 -8.100 1.00 97.31 195 LEU A CA 1
ATOM 1583 C C . LEU A 1 195 ? -1.047 7.331 -7.880 1.00 97.31 195 LEU A C 1
ATOM 1585 O O . LEU A 1 195 ? -1.403 7.625 -6.744 1.00 97.31 195 LEU A O 1
ATOM 1589 N N . GLY A 1 196 ? -1.548 7.958 -8.949 1.00 98.19 196 GLY A N 1
ATOM 1590 C CA . GLY A 1 196 ? -2.546 9.026 -8.856 1.00 98.19 196 GLY A CA 1
ATOM 1591 C C . GLY A 1 196 ? -3.837 8.576 -8.165 1.00 98.19 196 GLY A C 1
ATOM 1592 O O . GLY A 1 196 ? -4.292 9.216 -7.214 1.00 98.19 196 GLY A O 1
ATOM 1593 N N . LEU A 1 197 ? -4.399 7.437 -8.579 1.00 96.25 197 LEU A N 1
ATOM 1594 C CA . LEU A 1 197 ? -5.595 6.856 -7.959 1.00 96.25 197 LEU A CA 1
ATOM 1595 C C . LEU A 1 197 ? -5.348 6.464 -6.494 1.00 96.25 197 LEU A C 1
ATOM 1597 O O . LEU A 1 197 ? -6.175 6.748 -5.623 1.00 96.25 197 LEU A O 1
ATOM 1601 N N . ALA A 1 198 ? -4.192 5.863 -6.200 1.00 95.56 198 ALA A N 1
ATOM 1602 C CA . ALA A 1 198 ? -3.799 5.531 -4.835 1.00 95.56 198 ALA A CA 1
ATOM 1603 C C . ALA A 1 198 ? -3.654 6.790 -3.963 1.00 95.56 198 ALA A C 1
ATOM 1605 O O . ALA A 1 198 ? -4.097 6.801 -2.813 1.00 95.56 198 ALA A O 1
ATOM 1606 N N . LEU A 1 199 ? -3.096 7.878 -4.503 1.00 97.75 199 LEU A N 1
ATOM 1607 C CA . LEU A 1 199 ? -2.940 9.146 -3.793 1.00 97.75 199 LEU A CA 1
ATOM 1608 C C . LEU A 1 199 ? -4.298 9.758 -3.443 1.00 97.75 199 LEU A C 1
ATOM 1610 O O . LEU A 1 199 ? -4.492 10.169 -2.300 1.00 97.75 199 LEU A O 1
ATOM 1614 N N . MET A 1 200 ? -5.258 9.767 -4.373 1.00 96.56 200 MET A N 1
ATOM 1615 C CA . MET A 1 200 ? -6.621 10.244 -4.095 1.00 96.56 200 MET A CA 1
ATOM 1616 C C . MET A 1 200 ? -7.247 9.493 -2.915 1.00 96.56 200 MET A C 1
ATOM 1618 O O . MET A 1 200 ? -7.819 10.099 -2.002 1.00 96.56 200 MET A O 1
ATOM 1622 N N . MET A 1 201 ? -7.084 8.169 -2.894 1.00 93.62 201 MET A N 1
ATOM 1623 C CA . MET A 1 201 ? -7.547 7.334 -1.793 1.00 93.62 201 MET A CA 1
ATOM 1624 C C . MET A 1 201 ? -6.821 7.675 -0.482 1.00 93.62 201 MET A C 1
ATOM 1626 O O . MET A 1 201 ? -7.480 7.883 0.539 1.00 93.62 201 MET A O 1
ATOM 1630 N N . HIS A 1 202 ? -5.492 7.818 -0.498 1.00 96.31 202 HIS A N 1
ATOM 1631 C CA . HIS A 1 202 ? -4.705 8.178 0.687 1.00 96.31 202 HIS A CA 1
ATOM 1632 C C . HIS A 1 202 ? -5.092 9.542 1.259 1.00 96.31 202 HIS A C 1
ATOM 1634 O O . HIS A 1 202 ? -5.243 9.666 2.473 1.00 96.31 202 HIS A O 1
ATOM 1640 N N . VAL A 1 203 ? -5.321 10.547 0.413 1.00 97.50 203 VAL A N 1
ATOM 1641 C CA . VAL A 1 203 ? -5.793 11.873 0.840 1.00 97.50 203 VAL A CA 1
ATOM 1642 C C . VAL A 1 203 ? -7.150 11.760 1.539 1.00 97.50 203 VAL A C 1
ATOM 1644 O O . VAL A 1 203 ? -7.346 12.349 2.605 1.00 97.50 203 VAL A O 1
ATOM 1647 N N . SER A 1 204 ? -8.075 10.959 0.995 1.00 95.44 204 SER A N 1
ATOM 1648 C CA . SER A 1 204 ? -9.387 10.738 1.618 1.00 95.44 204 SER A CA 1
ATOM 1649 C C . SER A 1 204 ? -9.275 10.089 3.007 1.00 95.44 204 SER A C 1
ATOM 1651 O O . SER A 1 204 ? -9.945 10.515 3.953 1.00 95.44 204 SER A O 1
ATOM 1653 N N . TRP A 1 205 ? -8.376 9.112 3.165 1.00 93.12 205 TRP A N 1
ATOM 1654 C CA . TRP A 1 205 ? -8.126 8.434 4.437 1.00 93.12 205 TRP A CA 1
ATOM 1655 C C . TRP A 1 205 ? -7.433 9.342 5.444 1.00 93.12 205 TRP A C 1
ATOM 1657 O O . TRP A 1 205 ? -7.845 9.384 6.604 1.00 93.12 205 TRP A O 1
ATOM 1667 N N . PHE A 1 206 ? -6.435 10.112 5.007 1.00 95.88 206 PHE A N 1
ATOM 1668 C CA . PHE A 1 206 ? -5.737 11.068 5.857 1.00 95.88 206 PHE A CA 1
ATOM 1669 C C . PHE A 1 206 ? -6.694 12.126 6.401 1.00 95.88 206 PHE A C 1
ATOM 1671 O O . PHE A 1 206 ? -6.719 12.368 7.607 1.00 95.88 206 PHE A O 1
ATOM 1678 N N . LYS A 1 207 ? -7.556 12.686 5.540 1.00 96.19 207 LYS A N 1
ATOM 1679 C CA . LYS A 1 207 ? -8.613 13.617 5.953 1.00 96.19 207 LYS A CA 1
ATOM 1680 C C . LYS A 1 207 ? -9.504 12.992 7.028 1.00 96.19 207 LYS A C 1
ATOM 1682 O O . LYS A 1 207 ? -9.712 13.603 8.073 1.00 96.19 207 LYS A O 1
ATOM 1687 N N . GLY A 1 208 ? -9.983 11.764 6.814 1.00 92.25 208 GLY A N 1
ATOM 1688 C CA . GLY A 1 208 ? -10.794 11.040 7.799 1.00 92.25 208 GLY A CA 1
ATOM 1689 C C . GLY A 1 208 ? -10.071 10.818 9.134 1.00 92.25 208 GLY A C 1
ATOM 1690 O O . GLY A 1 208 ? -10.641 11.067 10.200 1.00 92.25 208 GLY A O 1
ATOM 1691 N N . GLY A 1 209 ? -8.800 10.412 9.085 1.00 91.94 209 GLY A N 1
ATOM 1692 C CA . GLY A 1 209 ? -7.953 10.209 10.260 1.00 91.94 209 GLY A CA 1
ATOM 1693 C C . GLY A 1 209 ? -7.719 11.496 11.053 1.00 91.94 209 GLY A C 1
ATOM 1694 O O . GLY A 1 209 ? -7.912 11.507 12.272 1.00 91.94 209 GLY A O 1
ATOM 1695 N N . LEU A 1 210 ? -7.383 12.589 10.363 1.00 94.81 210 LEU A N 1
ATOM 1696 C CA . LEU A 1 210 ? -7.135 13.906 10.950 1.00 94.81 210 LEU A CA 1
ATOM 1697 C C . LEU A 1 210 ? -8.405 14.493 11.578 1.00 94.81 210 LEU A C 1
ATOM 1699 O O . LEU A 1 210 ? -8.386 14.884 12.744 1.00 94.81 210 LEU A O 1
ATOM 1703 N N . THR A 1 211 ? -9.534 14.492 10.861 1.00 94.75 211 THR A N 1
ATOM 1704 C CA . THR A 1 211 ? -10.820 14.948 11.413 1.00 94.75 211 THR A CA 1
ATOM 1705 C C . THR A 1 211 ? -11.220 14.118 12.634 1.00 94.75 211 THR A C 1
ATOM 1707 O O . THR A 1 211 ? -11.656 14.665 13.649 1.00 94.75 211 THR A O 1
ATOM 1710 N N . GLY A 1 212 ? -11.029 12.796 12.577 1.00 91.56 212 GLY A N 1
ATOM 1711 C CA . GLY A 1 212 ? -11.275 11.909 13.709 1.00 91.56 212 GLY A CA 1
ATOM 1712 C C . GLY A 1 212 ? -10.384 12.221 14.913 1.00 91.56 212 GLY A C 1
ATOM 1713 O O . GLY A 1 212 ? -10.857 12.176 16.048 1.00 91.56 212 GLY A O 1
ATOM 1714 N N . TYR A 1 213 ? -9.114 12.550 14.681 1.00 92.38 213 TYR A N 1
ATOM 1715 C CA . TYR A 1 213 ? -8.171 12.944 15.724 1.00 92.38 213 TYR A CA 1
ATOM 1716 C C . TYR A 1 213 ? -8.577 14.263 16.397 1.00 92.38 213 TYR A C 1
ATOM 1718 O O . TYR A 1 213 ? -8.747 14.286 17.617 1.00 92.38 213 TYR A O 1
ATOM 1726 N N . ILE A 1 214 ? -8.836 15.316 15.614 1.00 94.50 214 ILE A N 1
ATOM 1727 C CA . ILE A 1 214 ? -9.244 16.639 16.120 1.00 94.50 214 ILE A CA 1
ATOM 1728 C C . ILE A 1 214 ? -10.531 16.533 16.948 1.00 94.50 214 ILE A C 1
ATOM 1730 O O . ILE A 1 214 ? -10.603 17.053 18.060 1.00 94.50 214 ILE A O 1
ATOM 1734 N N . LYS A 1 215 ? -11.528 15.783 16.462 1.00 92.62 215 LYS A N 1
ATOM 1735 C CA . LYS A 1 215 ? -12.798 15.576 17.175 1.00 92.62 215 LYS A CA 1
ATOM 1736 C C . LYS A 1 215 ? -12.629 14.862 18.521 1.00 92.62 215 LYS A C 1
ATOM 1738 O O . LYS A 1 215 ? -13.420 15.079 19.434 1.00 92.62 215 LYS A O 1
ATOM 1743 N N . ARG A 1 216 ? -11.646 13.966 18.656 1.00 88.75 216 ARG A N 1
ATOM 1744 C CA . ARG A 1 216 ? -11.362 13.298 19.939 1.00 88.75 216 ARG A CA 1
ATOM 1745 C C . ARG A 1 216 ? -10.639 14.229 20.903 1.00 88.75 216 ARG A C 1
ATOM 1747 O O . ARG A 1 216 ? -10.966 14.220 22.085 1.00 88.75 216 ARG A O 1
ATOM 1754 N N . GLN A 1 217 ? -9.722 15.050 20.395 1.00 91.75 217 GLN A N 1
ATOM 1755 C CA . GLN A 1 217 ? -9.032 16.054 21.203 1.00 91.75 217 GLN A CA 1
ATOM 1756 C C . GLN A 1 217 ? -10.011 17.083 21.782 1.00 91.75 217 GLN A C 1
ATOM 1758 O O . GLN A 1 217 ? -9.986 17.337 22.984 1.00 91.75 217 GLN A O 1
ATOM 1763 N N . SER A 1 218 ? -10.951 17.591 20.976 1.00 91.38 218 SER A N 1
ATOM 1764 C CA . SER A 1 218 ? -11.955 18.545 21.468 1.00 91.38 218 SER A CA 1
ATOM 1765 C C . SER A 1 218 ? -12.861 17.953 22.553 1.00 91.38 218 SER A C 1
ATOM 1767 O O . SER A 1 218 ? -13.109 18.603 23.563 1.00 91.38 218 SER A O 1
ATOM 1769 N N . LYS A 1 219 ? -13.292 16.693 22.398 1.00 90.62 219 LYS A N 1
ATOM 1770 C CA . LYS A 1 219 ? -14.089 15.979 23.413 1.00 90.62 219 LYS A CA 1
ATOM 1771 C C . LYS A 1 219 ? -13.324 15.691 24.703 1.00 90.62 219 LYS A C 1
ATOM 1773 O O . LYS A 1 219 ? -13.916 15.685 25.778 1.00 90.62 219 LYS A O 1
ATOM 1778 N N . SER A 1 220 ? -12.030 15.392 24.601 1.00 88.69 220 SER A N 1
ATOM 1779 C CA . SER A 1 220 ? -11.196 15.165 25.783 1.00 88.69 220 SER A CA 1
ATOM 1780 C C . SER A 1 220 ? -11.066 16.449 26.595 1.00 88.69 220 SER A C 1
ATOM 1782 O O . SER A 1 220 ? -11.240 16.409 27.810 1.00 88.69 220 SER A O 1
ATOM 1784 N N . LYS A 1 221 ? -10.844 17.580 25.913 1.00 87.38 221 LYS A N 1
ATOM 1785 C CA . LYS A 1 221 ? -10.765 18.902 26.538 1.00 87.38 221 LYS A CA 1
ATOM 1786 C C . LYS A 1 221 ? -12.090 19.310 27.191 1.00 87.38 221 LYS A C 1
ATOM 1788 O O . LYS A 1 221 ? -12.113 19.660 28.360 1.00 87.38 221 LYS A O 1
ATOM 1793 N N . SER A 1 222 ? -13.222 19.139 26.505 1.00 88.69 222 SER A N 1
ATOM 1794 C CA . SER A 1 222 ? -14.523 19.460 27.112 1.00 88.69 222 SER A CA 1
ATOM 1795 C C . SER A 1 222 ? -14.825 18.614 28.357 1.00 88.69 222 SER A C 1
ATOM 1797 O O . SER A 1 222 ? -15.447 19.093 29.298 1.00 88.69 222 SER A O 1
ATOM 1799 N N . ARG A 1 223 ? -14.387 17.345 28.386 1.00 86.94 223 ARG A N 1
ATOM 1800 C CA . ARG A 1 223 ? -14.577 16.464 29.548 1.00 86.94 223 ARG A CA 1
ATOM 1801 C C . ARG A 1 223 ? -13.638 16.809 30.705 1.00 86.94 223 ARG A C 1
ATOM 1803 O O . ARG A 1 223 ? -14.043 16.630 31.851 1.00 86.94 223 ARG A O 1
ATOM 1810 N N . SER A 1 224 ? -12.411 17.264 30.436 1.00 85.69 224 SER A N 1
ATOM 1811 C CA . SER A 1 224 ? -11.528 17.769 31.494 1.00 85.69 224 SER A CA 1
ATOM 1812 C C . SER A 1 224 ? -12.081 19.053 32.097 1.00 85.69 224 SER A C 1
ATOM 1814 O O . SER A 1 224 ? -12.168 19.143 33.316 1.00 85.69 224 SER A O 1
ATOM 1816 N N . ASP A 1 225 ? -12.543 19.979 31.259 1.00 86.81 225 ASP A N 1
ATOM 1817 C CA . ASP A 1 225 ? -13.070 21.271 31.702 1.00 86.81 225 ASP A CA 1
ATOM 1818 C C . ASP A 1 225 ? -14.345 21.075 32.545 1.00 86.81 225 ASP A C 1
ATOM 1820 O O . ASP A 1 225 ? -14.458 21.625 33.637 1.00 86.81 225 ASP A O 1
ATOM 1824 N N . ALA A 1 226 ? -15.248 20.177 32.125 1.00 86.50 226 ALA A N 1
ATOM 1825 C CA . ALA A 1 226 ? -16.441 19.822 32.901 1.00 86.50 226 ALA A CA 1
ATOM 1826 C C . ALA A 1 226 ? -16.120 19.148 34.251 1.00 86.50 226 ALA A C 1
ATOM 1828 O O . ALA A 1 226 ? -16.817 19.371 35.237 1.00 86.50 226 ALA A O 1
ATOM 1829 N N . LYS A 1 227 ? -15.065 18.321 34.324 1.00 85.44 227 LYS A N 1
ATOM 1830 C CA . LYS A 1 227 ? -14.623 17.724 35.597 1.00 85.44 227 LYS A CA 1
ATOM 1831 C C . LYS A 1 227 ? -14.035 18.765 36.549 1.00 85.44 227 LYS A C 1
ATOM 1833 O O . LYS A 1 227 ? -14.211 18.630 37.756 1.00 85.44 227 LYS A O 1
ATOM 1838 N N . ILE A 1 228 ? -13.334 19.767 36.020 1.00 86.94 228 ILE A N 1
ATOM 1839 C CA . ILE A 1 228 ? -12.784 20.868 36.817 1.00 86.94 228 ILE A CA 1
ATOM 1840 C C . ILE A 1 228 ? -13.926 21.719 37.388 1.00 86.94 228 ILE A C 1
ATOM 1842 O O . ILE A 1 228 ? -13.910 21.984 38.585 1.00 86.94 228 ILE A O 1
ATOM 1846 N N . ASP A 1 229 ? -14.942 22.051 36.583 1.00 87.00 229 ASP A N 1
ATOM 1847 C CA . ASP A 1 229 ? -16.123 22.810 37.036 1.00 87.00 229 ASP A CA 1
ATOM 1848 C C . ASP A 1 229 ? -16.963 22.052 38.084 1.00 87.00 229 ASP A C 1
ATOM 1850 O O . ASP A 1 229 ? -17.445 22.626 39.057 1.00 87.00 229 ASP A O 1
ATOM 1854 N N . LEU A 1 230 ? -17.108 20.729 37.945 1.00 86.19 230 LEU A N 1
ATOM 1855 C CA . LEU A 1 230 ? -17.777 19.914 38.968 1.00 86.19 230 LEU A CA 1
ATOM 1856 C C . LEU A 1 230 ? -16.998 19.898 40.290 1.00 86.19 230 LEU A C 1
ATOM 1858 O O . LEU A 1 230 ? -17.599 19.996 41.358 1.00 86.19 230 LEU A O 1
ATOM 1862 N N . ARG A 1 231 ? -15.663 19.801 40.230 1.00 85.75 231 ARG A N 1
ATOM 1863 C CA . ARG A 1 231 ? -14.818 19.798 41.429 1.00 85.75 231 ARG A CA 1
ATOM 1864 C C . ARG A 1 231 ? -14.812 21.160 42.123 1.00 85.75 231 ARG A C 1
ATOM 1866 O O . ARG A 1 231 ? -14.878 21.185 43.345 1.00 85.75 231 ARG A O 1
ATOM 1873 N N . SER A 1 232 ? -14.770 22.269 41.380 1.00 84.31 232 SER A N 1
ATOM 1874 C CA . SER A 1 232 ? -14.844 23.609 41.977 1.00 84.31 232 SER A CA 1
ATOM 1875 C C . SER A 1 232 ? -16.178 23.834 42.687 1.00 84.31 232 SER A C 1
ATOM 1877 O O . SER A 1 232 ? -16.174 24.275 43.832 1.00 84.31 232 SER A O 1
ATOM 1879 N N . LYS A 1 233 ? -17.306 23.441 42.078 1.00 82.88 233 LYS A N 1
ATOM 1880 C CA . LYS A 1 233 ? -18.629 23.518 42.722 1.00 82.88 233 LYS A CA 1
ATOM 1881 C C . LYS A 1 233 ? -18.709 22.670 43.988 1.00 82.88 233 LYS A C 1
ATOM 1883 O O . LYS A 1 233 ? -19.246 23.132 44.988 1.00 82.88 233 LYS A O 1
ATOM 1888 N N . GLN A 1 234 ? -18.142 21.464 43.974 1.00 80.75 234 GLN A N 1
ATOM 1889 C CA . GLN A 1 234 ? -18.120 20.606 45.158 1.00 80.75 234 GLN A CA 1
ATOM 1890 C C . GLN A 1 234 ? -17.254 21.197 46.281 1.00 80.75 234 GLN A C 1
ATOM 1892 O O . GLN A 1 234 ? -17.669 21.171 47.433 1.00 80.75 234 GLN A O 1
ATOM 1897 N N . THR A 1 235 ? -16.090 21.778 45.969 1.00 78.62 235 THR A N 1
ATOM 1898 C CA . THR A 1 235 ? -15.251 22.459 46.970 1.00 78.62 235 THR A CA 1
ATOM 1899 C C . THR A 1 235 ? -15.939 23.694 47.551 1.00 78.62 235 THR A C 1
ATOM 1901 O O . THR A 1 235 ? -15.913 23.870 48.763 1.00 78.62 235 THR A O 1
ATOM 1904 N N . SER A 1 236 ? -16.613 24.505 46.730 1.00 74.19 236 SER A N 1
ATOM 1905 C CA . SER A 1 236 ? -17.375 25.655 47.230 1.00 74.19 236 SER A CA 1
ATOM 1906 C C . SER A 1 236 ? -18.557 25.243 48.110 1.00 74.19 236 SER A C 1
ATOM 1908 O O . SER A 1 236 ? -18.824 25.913 49.100 1.00 74.19 236 SER A O 1
ATOM 1910 N N . GLN A 1 237 ? -19.238 24.135 47.803 1.00 68.56 237 GLN A N 1
ATOM 1911 C CA . GLN A 1 237 ? -20.326 23.629 48.644 1.00 68.56 237 GLN A CA 1
ATOM 1912 C C . GLN A 1 237 ? -19.808 23.106 49.991 1.00 68.56 237 GLN A C 1
ATOM 1914 O O . GLN A 1 237 ? -20.386 23.426 51.024 1.00 68.56 237 GLN A O 1
ATOM 1919 N N . VAL A 1 238 ? -18.690 22.369 49.990 1.00 68.75 238 VAL A N 1
ATOM 1920 C CA . VAL A 1 238 ? -18.045 21.909 51.228 1.00 68.75 238 VAL A CA 1
ATOM 1921 C C . VAL A 1 238 ? -17.558 23.097 52.055 1.00 68.75 238 VAL A C 1
ATOM 1923 O O . VAL A 1 238 ? -17.745 23.079 53.257 1.00 68.75 238 VAL A O 1
ATOM 1926 N N . GLU A 1 239 ? -17.005 24.161 51.468 1.00 62.84 239 GLU A N 1
ATOM 1927 C CA . GLU A 1 239 ? -16.588 25.348 52.236 1.00 62.84 239 GLU A CA 1
ATOM 1928 C C . GLU A 1 239 ? -17.779 26.104 52.866 1.00 62.84 239 GLU A C 1
ATOM 1930 O O . GLU A 1 239 ? -17.642 26.678 53.947 1.00 62.84 239 GLU A O 1
ATOM 1935 N N . ILE A 1 240 ? -18.956 26.073 52.229 1.00 62.34 240 ILE A N 1
ATOM 1936 C CA . ILE A 1 240 ? -20.196 26.645 52.778 1.00 62.34 240 ILE A CA 1
ATOM 1937 C C . ILE A 1 240 ? -20.735 25.786 53.934 1.00 62.34 240 ILE A C 1
ATOM 1939 O O . ILE A 1 240 ? -21.017 26.348 54.991 1.00 62.34 240 ILE A O 1
ATOM 1943 N N . ASP A 1 241 ? -20.793 24.457 53.784 1.00 58.38 241 ASP A N 1
ATOM 1944 C CA . ASP A 1 241 ? -21.187 23.540 54.874 1.00 58.38 241 ASP A CA 1
ATOM 1945 C C . ASP A 1 241 ? -20.170 23.568 56.028 1.00 58.38 241 ASP A C 1
ATOM 1947 O O . ASP A 1 241 ? -20.540 23.676 57.193 1.00 58.38 241 ASP A O 1
ATOM 1951 N N . THR A 1 242 ? -18.867 23.614 55.728 1.00 55.62 242 THR A N 1
ATOM 1952 C CA . THR A 1 242 ? -17.811 23.687 56.754 1.00 55.62 242 THR A CA 1
ATOM 1953 C C . THR A 1 242 ? -17.879 25.003 57.538 1.00 55.62 242 THR A C 1
ATOM 1955 O O . THR A 1 242 ? -17.554 25.026 58.718 1.00 55.62 242 THR A O 1
ATOM 1958 N N . LYS A 1 243 ? -18.340 26.117 56.947 1.00 54.22 243 LYS A N 1
ATOM 1959 C CA . LYS A 1 243 ? -18.601 27.358 57.707 1.00 54.22 243 LYS A CA 1
ATOM 1960 C C . LYS A 1 243 ? -19.840 27.274 58.603 1.00 54.22 243 LYS A C 1
ATOM 1962 O O . LYS A 1 243 ? -19.913 28.039 59.563 1.00 54.22 243 LYS A O 1
ATOM 1967 N N . GLN A 1 244 ? -20.780 26.374 58.323 1.00 52.91 244 GLN A N 1
ATOM 1968 C CA . GLN A 1 244 ? -21.893 26.056 59.221 1.00 52.91 244 GLN A CA 1
ATOM 1969 C C . GLN A 1 244 ? -21.464 25.098 60.346 1.00 52.91 244 GLN A C 1
ATOM 1971 O O . GLN A 1 244 ? -21.876 25.301 61.488 1.00 52.91 244 GLN A O 1
ATOM 1976 N N . ASP A 1 245 ? -20.548 24.166 60.072 1.00 46.72 245 ASP A N 1
ATOM 1977 C CA . ASP A 1 245 ? -20.054 23.184 61.051 1.00 46.72 245 ASP A CA 1
ATOM 1978 C C . ASP A 1 245 ? -18.834 23.651 61.877 1.00 46.72 245 ASP A C 1
ATOM 1980 O O . ASP A 1 245 ? -18.566 23.115 62.953 1.00 46.72 245 ASP A O 1
ATOM 1984 N N . LEU A 1 246 ? -18.136 24.725 61.480 1.00 49.44 246 LEU A N 1
ATOM 1985 C CA . LEU A 1 246 ? -17.106 25.393 62.302 1.00 49.44 246 LEU A CA 1
ATOM 1986 C C . LEU A 1 246 ? -17.678 26.137 63.528 1.00 49.44 246 LEU A C 1
ATOM 1988 O O . LEU A 1 246 ? -16.911 26.654 64.340 1.00 49.44 246 LEU A O 1
ATOM 1992 N N . LEU A 1 247 ? -19.005 26.166 63.699 1.00 50.53 247 LEU A N 1
ATOM 1993 C CA . LEU A 1 247 ? -19.643 26.492 64.980 1.00 50.53 247 LEU A CA 1
ATOM 1994 C C . LEU A 1 247 ? -19.779 25.276 65.918 1.00 50.53 247 LEU A C 1
ATOM 1996 O O . LEU A 1 247 ? -20.126 25.469 67.081 1.00 50.53 247 LEU A O 1
ATOM 2000 N N . ILE A 1 248 ? -19.498 24.052 65.456 1.00 51.44 248 ILE A N 1
ATOM 2001 C CA . ILE A 1 248 ? -19.720 22.815 66.222 1.00 51.44 248 ILE A CA 1
ATOM 2002 C C . ILE A 1 248 ? -18.441 21.986 66.431 1.00 51.44 248 ILE A C 1
ATOM 2004 O O . ILE A 1 248 ? -18.337 21.346 67.474 1.00 51.44 248 ILE A O 1
ATOM 2008 N N . GLU A 1 249 ? -17.429 22.024 65.556 1.00 46.75 249 GLU A N 1
ATOM 2009 C CA . GLU A 1 249 ? -16.338 21.034 65.649 1.00 46.75 249 GLU A CA 1
ATOM 2010 C C . GLU A 1 249 ? -14.925 21.616 65.490 1.00 46.75 249 GLU A C 1
ATOM 2012 O O . GLU A 1 249 ? -14.187 21.371 64.541 1.00 46.75 249 GLU A O 1
ATOM 2017 N N . ALA A 1 250 ? -14.506 22.374 66.503 1.00 49.09 250 ALA A N 1
ATOM 2018 C CA . ALA A 1 250 ? -13.098 22.500 66.853 1.00 49.09 250 ALA A CA 1
ATOM 2019 C C . ALA A 1 250 ? -12.668 21.248 67.638 1.00 49.09 250 ALA A C 1
ATOM 2021 O O .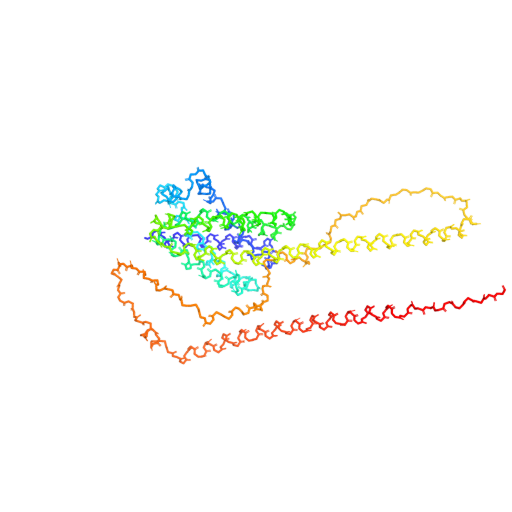 ALA A 1 250 ? -12.639 21.307 68.859 1.00 49.09 250 ALA A O 1
ATOM 2022 N N . VAL A 1 251 ? -12.391 20.124 66.966 1.00 51.94 251 VAL A N 1
ATOM 2023 C CA . VAL A 1 251 ? -11.618 18.950 67.445 1.00 51.94 251 VAL A CA 1
ATOM 2024 C C . VAL A 1 251 ? -11.575 17.918 66.306 1.00 51.94 251 VAL A C 1
ATOM 2026 O O . VAL A 1 251 ? -12.599 17.659 65.698 1.00 51.94 251 VAL A O 1
ATOM 2029 N N . SER A 1 252 ? -10.414 17.279 66.086 1.00 48.03 252 SER A N 1
ATOM 2030 C CA . SER A 1 252 ? -10.152 16.201 65.099 1.00 48.03 252 SER A CA 1
ATOM 2031 C C . SER A 1 252 ? -9.961 16.700 63.656 1.00 48.03 252 SER A C 1
ATOM 2033 O O . SER A 1 252 ? -10.749 17.478 63.152 1.00 48.03 252 SER A O 1
ATOM 2035 N N . GLY A 1 253 ? -8.938 16.357 62.875 1.00 47.88 253 GLY A N 1
ATOM 2036 C CA . GLY A 1 253 ? -7.945 15.290 62.926 1.00 47.88 253 GLY A CA 1
ATOM 2037 C C . GLY A 1 253 ? -7.553 14.991 61.468 1.00 47.88 253 GLY A C 1
ATOM 2038 O O . GLY A 1 253 ? -8.414 14.756 60.632 1.00 47.88 253 GLY A O 1
ATOM 2039 N N . TYR A 1 254 ? -6.262 15.106 61.171 1.00 51.06 254 TYR A N 1
ATOM 2040 C CA . TYR A 1 254 ? -5.572 14.980 59.875 1.00 51.06 254 TYR A CA 1
ATOM 2041 C C . TYR A 1 254 ? -5.927 13.709 59.066 1.00 51.06 254 TYR A C 1
ATOM 2043 O O . TYR A 1 254 ? -5.946 12.640 59.670 1.00 51.06 254 TYR A O 1
ATOM 2051 N N . ASP A 1 255 ? -6.053 13.780 57.726 1.00 41.72 255 ASP A N 1
ATOM 2052 C CA . ASP A 1 255 ? -5.564 12.681 56.864 1.00 41.72 255 ASP A CA 1
ATOM 2053 C C . ASP A 1 255 ? -5.270 13.066 55.395 1.00 41.72 255 ASP A C 1
ATOM 2055 O O . ASP A 1 255 ? -5.969 13.857 54.755 1.00 41.72 255 ASP A O 1
ATOM 2059 N N . GLU A 1 256 ? -4.202 12.455 54.879 1.00 54.84 256 GLU A N 1
ATOM 2060 C CA . GLU A 1 256 ? -3.652 12.509 53.529 1.00 54.84 256 GLU A CA 1
ATOM 2061 C C . GLU A 1 256 ? -4.226 11.386 52.644 1.00 54.84 256 GLU A C 1
ATOM 2063 O O . GLU A 1 256 ? -4.414 10.266 53.103 1.00 54.84 256 GLU A O 1
ATOM 2068 N N . ASN A 1 257 ? -4.387 11.664 51.341 1.00 46.00 257 ASN A N 1
ATOM 2069 C CA . ASN A 1 257 ? -4.122 10.773 50.186 1.00 46.00 257 ASN A CA 1
ATOM 2070 C C . ASN A 1 257 ? -5.181 10.875 49.084 1.00 46.00 257 ASN A C 1
ATOM 2072 O O . ASN A 1 257 ? -6.194 10.183 49.101 1.00 46.00 257 ASN A O 1
ATOM 2076 N N . ILE A 1 258 ? -4.870 11.631 48.023 1.00 38.75 258 ILE A N 1
ATOM 2077 C CA . ILE A 1 258 ? -5.442 11.389 46.691 1.00 38.75 258 ILE A CA 1
ATOM 2078 C C . ILE A 1 258 ? -4.346 11.570 45.632 1.00 38.75 258 ILE A C 1
ATOM 2080 O O . ILE A 1 258 ? -4.082 12.676 45.158 1.00 38.75 258 ILE A O 1
ATOM 2084 N N . LYS A 1 259 ? -3.744 10.458 45.211 1.00 44.91 259 LYS A N 1
ATOM 2085 C CA . LYS A 1 259 ? -3.103 10.307 43.899 1.00 44.91 259 LYS A CA 1
ATOM 2086 C C . LYS A 1 259 ? -3.533 8.965 43.323 1.00 44.91 259 LYS A C 1
ATOM 2088 O O . LYS A 1 259 ? -3.141 7.942 43.854 1.00 44.91 259 LYS A O 1
ATOM 2093 N N . ASP A 1 260 ? -4.372 9.005 42.289 1.00 47.09 260 ASP A N 1
ATOM 2094 C CA . ASP A 1 260 ? -4.254 8.184 41.074 1.00 47.09 260 ASP A CA 1
ATOM 2095 C C . ASP A 1 260 ? -5.517 8.311 40.214 1.00 47.09 260 ASP A C 1
ATOM 2097 O O . ASP A 1 260 ? -6.641 8.189 40.695 1.00 47.09 260 ASP A O 1
ATOM 2101 N N . GLY A 1 261 ? -5.349 8.576 38.912 1.00 39.59 261 GLY A N 1
ATOM 2102 C CA . GLY A 1 261 ? -6.495 8.595 37.997 1.00 39.59 261 GLY A CA 1
ATOM 2103 C C . GLY A 1 261 ? -6.310 9.306 36.659 1.00 39.59 261 GLY A C 1
ATOM 2104 O O . GLY A 1 261 ? -7.171 10.093 36.268 1.00 39.59 261 GLY A O 1
ATOM 2105 N N . LEU A 1 262 ? -5.228 9.031 35.925 1.00 40.00 262 LEU A N 1
ATOM 2106 C CA . LEU A 1 262 ? -5.073 9.444 34.521 1.00 40.00 262 LEU A CA 1
ATOM 2107 C C . LEU A 1 262 ? -4.690 8.245 33.643 1.00 40.00 262 LEU A C 1
ATOM 2109 O O . LEU A 1 262 ? -3.613 8.191 33.060 1.00 40.00 262 LEU A O 1
ATOM 2113 N N . LEU A 1 263 ? -5.604 7.282 33.513 1.00 44.19 263 LEU A N 1
ATOM 2114 C CA . LEU A 1 263 ? -5.579 6.309 32.419 1.00 44.19 263 LEU A CA 1
ATOM 2115 C C . LEU A 1 263 ? -6.919 6.361 31.663 1.00 44.19 263 LEU A C 1
ATOM 2117 O O . LEU A 1 263 ? -7.979 6.340 32.294 1.00 44.19 263 LEU A O 1
ATOM 2121 N N . PRO A 1 264 ? -6.914 6.489 30.322 1.00 42.78 264 PRO A N 1
ATOM 2122 C CA . PRO A 1 264 ? -8.139 6.618 29.548 1.00 42.78 264 PRO A CA 1
ATOM 2123 C C . PRO A 1 264 ? -8.901 5.292 29.417 1.00 42.78 264 PRO A C 1
ATOM 2125 O O . PRO A 1 264 ? -8.339 4.215 29.232 1.00 42.78 264 PRO A O 1
ATOM 2128 N N . SER A 1 265 ? -10.222 5.438 29.471 1.00 41.03 265 SER A N 1
ATOM 2129 C CA . SER A 1 265 ? -11.265 4.419 29.406 1.00 41.03 265 SER A CA 1
ATOM 2130 C C . SER A 1 265 ? -11.468 3.802 28.011 1.00 41.03 265 SER A C 1
ATOM 2132 O O . SER A 1 265 ? -11.642 4.542 27.046 1.00 41.03 265 SER A O 1
ATOM 2134 N N . SER A 1 266 ? -11.561 2.466 27.996 1.00 40.91 266 SER A N 1
ATOM 2135 C CA . SER A 1 266 ? -12.154 1.516 27.028 1.00 40.91 266 SER A CA 1
ATOM 2136 C C . SER A 1 266 ? -11.765 1.564 25.520 1.00 40.91 266 SER A C 1
ATOM 2138 O O . SER A 1 266 ? -11.900 2.602 24.868 1.00 40.91 266 SER A O 1
ATOM 2140 N N . PRO A 1 267 ? -11.368 0.420 24.907 1.00 41.25 267 PRO A N 1
ATOM 2141 C CA . PRO A 1 267 ? -10.961 0.297 23.494 1.00 41.25 267 PRO A CA 1
ATOM 2142 C C . PRO A 1 267 ? -12.053 0.474 22.418 1.00 41.25 267 PRO A C 1
ATOM 2144 O O . PRO A 1 267 ? -11.710 0.588 21.234 1.00 41.25 267 PRO A O 1
ATOM 2147 N N . ASP A 1 268 ? -13.339 0.486 22.775 1.00 38.69 268 ASP A N 1
ATOM 2148 C CA . ASP A 1 268 ? -14.426 0.261 21.803 1.00 38.69 268 ASP A CA 1
ATOM 2149 C C . ASP A 1 268 ? -14.872 1.501 21.003 1.00 38.69 268 ASP A C 1
ATOM 2151 O O . ASP A 1 268 ? -15.450 1.375 19.923 1.00 38.69 268 ASP A O 1
ATOM 2155 N N . ASP A 1 269 ? -14.510 2.712 21.431 1.00 37.69 269 ASP A N 1
ATOM 2156 C CA . ASP A 1 269 ? -15.015 3.967 20.841 1.00 37.69 269 ASP A CA 1
ATOM 2157 C C . ASP A 1 269 ? -14.142 4.566 19.721 1.00 37.69 269 ASP A C 1
ATOM 2159 O O . ASP A 1 269 ? -14.218 5.756 19.393 1.00 37.69 269 ASP A O 1
ATOM 2163 N N . SER A 1 270 ? -13.268 3.766 19.108 1.00 38.91 270 SER A N 1
ATOM 2164 C CA . SER A 1 270 ? -12.183 4.300 18.283 1.00 38.91 270 SER A CA 1
ATOM 2165 C C . SER A 1 270 ? -12.337 4.081 16.767 1.00 38.91 270 SER A C 1
ATOM 2167 O O . SER A 1 270 ? -12.059 2.983 16.272 1.00 38.91 270 SER A O 1
ATOM 2169 N N . PRO A 1 271 ? -12.645 5.142 15.987 1.00 38.00 271 PRO A N 1
ATOM 2170 C CA . PRO A 1 271 ? -12.799 5.078 14.537 1.00 38.00 271 PRO A CA 1
ATOM 2171 C C . PRO A 1 271 ? -11.476 5.303 13.784 1.00 38.00 271 PRO A C 1
ATOM 2173 O O . PRO A 1 271 ? -11.509 5.787 12.662 1.00 38.00 271 PRO A O 1
ATOM 2176 N N . LEU A 1 272 ? -10.310 4.941 14.343 1.00 34.69 272 LEU A N 1
ATOM 2177 C CA . LEU A 1 272 ? -9.081 4.775 13.528 1.00 34.69 272 LEU A CA 1
ATOM 2178 C C . LEU A 1 272 ? -9.107 3.475 12.713 1.00 34.69 272 LEU A C 1
ATOM 2180 O O . LEU A 1 272 ? -8.080 2.897 12.391 1.00 34.69 272 LEU A O 1
ATOM 2184 N N . VAL A 1 273 ? -10.300 3.010 12.378 1.00 44.19 273 VAL A N 1
ATOM 2185 C CA . VAL A 1 273 ? -10.484 2.150 11.221 1.00 44.19 273 VAL A CA 1
ATOM 2186 C C . VAL A 1 273 ? -10.181 3.046 10.014 1.00 44.19 273 VAL A C 1
ATOM 2188 O O . VAL A 1 273 ? -10.543 4.228 10.029 1.00 44.19 273 VAL A O 1
ATOM 2191 N N . THR A 1 274 ? -9.589 2.509 8.944 1.00 38.34 274 THR A N 1
ATOM 2192 C CA . THR A 1 274 ? -9.960 3.001 7.607 1.00 38.34 274 THR A CA 1
ATOM 2193 C C . THR A 1 274 ? -11.472 3.175 7.659 1.00 38.34 274 THR A C 1
ATOM 2195 O O . THR A 1 274 ? -12.130 2.226 8.089 1.00 38.34 274 THR A O 1
ATOM 2198 N N . PRO A 1 275 ? -12.039 4.374 7.427 1.00 33.75 275 PRO A N 1
ATOM 2199 C CA . PRO A 1 275 ? -13.465 4.566 7.624 1.00 33.75 275 PRO A CA 1
ATOM 2200 C C . PRO A 1 275 ? -14.155 3.365 6.997 1.00 33.75 275 PRO A C 1
ATOM 2202 O O . PRO A 1 275 ? -13.861 3.061 5.836 1.00 33.75 275 PRO A O 1
ATOM 2205 N N . ARG A 1 276 ? -15.001 2.639 7.753 1.00 37.53 276 ARG A N 1
ATOM 2206 C CA . ARG A 1 276 ? -16.090 1.919 7.093 1.00 37.53 276 ARG A CA 1
ATOM 2207 C C . ARG A 1 276 ? -16.692 3.021 6.261 1.00 37.53 276 ARG A C 1
ATOM 2209 O O . ARG A 1 276 ? -17.290 3.922 6.836 1.00 37.53 276 ARG A O 1
ATOM 2216 N N . THR A 1 277 ? -16.350 3.065 4.982 1.00 34.66 277 THR A N 1
ATOM 2217 C CA . THR A 1 277 ? -16.885 4.056 4.083 1.00 34.66 277 THR A CA 1
ATOM 2218 C C . THR A 1 277 ? -18.341 3.640 4.103 1.00 34.66 277 THR A C 1
ATOM 2220 O O . THR A 1 277 ? -18.631 2.529 3.644 1.00 34.66 277 THR A O 1
ATOM 2223 N N . PRO A 1 278 ? -19.261 4.400 4.734 1.00 31.16 278 PRO A N 1
ATOM 2224 C CA . PRO A 1 278 ? -20.636 4.213 4.335 1.00 31.16 278 PRO A CA 1
ATOM 2225 C C . PRO A 1 278 ? -20.583 4.363 2.816 1.00 31.16 278 PRO A C 1
ATOM 2227 O O . PRO A 1 278 ? -19.906 5.254 2.298 1.00 31.16 278 PRO A O 1
ATOM 2230 N N . SER A 1 279 ? -21.188 3.433 2.092 1.00 36.19 279 SER A N 1
ATOM 2231 C CA . SER A 1 279 ? -21.189 3.406 0.628 1.00 36.19 279 SER A CA 1
ATOM 2232 C C . SER A 1 279 ? -21.777 4.680 -0.005 1.00 36.19 279 SER A C 1
ATOM 2234 O O . SER A 1 279 ? -21.841 4.791 -1.221 1.00 36.19 279 SER A O 1
ATOM 2236 N N . SER A 1 280 ? -22.163 5.672 0.796 1.00 33.88 280 SER A N 1
ATOM 2237 C CA . SER A 1 280 ? -22.331 7.067 0.417 1.00 33.88 280 SER A CA 1
ATOM 2238 C C . SER A 1 280 ? -20.984 7.728 0.075 1.00 33.88 280 SER A C 1
ATOM 2240 O O . SER A 1 280 ? -20.420 8.483 0.870 1.00 33.88 280 SER A O 1
ATOM 2242 N N . GLY A 1 281 ? -20.464 7.450 -1.119 1.00 32.31 281 GLY A N 1
ATOM 2243 C CA . GLY A 1 281 ? -19.552 8.371 -1.796 1.00 32.31 281 GLY A CA 1
ATOM 2244 C C . GLY A 1 281 ? -20.333 9.552 -2.396 1.00 32.31 281 GLY A C 1
ATOM 2245 O O . GLY A 1 281 ? -21.488 9.369 -2.784 1.00 32.31 281 GLY A O 1
ATOM 2246 N N . PRO A 1 282 ? -19.747 10.760 -2.497 1.00 36.53 282 PRO A N 1
ATOM 2247 C CA . PRO A 1 282 ? -20.279 11.783 -3.384 1.00 36.53 282 PRO A CA 1
ATOM 2248 C C . PRO A 1 282 ? -20.095 11.286 -4.821 1.00 36.53 282 PRO A C 1
ATOM 2250 O O . PRO A 1 282 ? -18.991 10.911 -5.219 1.00 36.53 282 PRO A O 1
ATOM 2253 N N . PHE A 1 283 ? -21.180 11.248 -5.588 1.00 34.66 283 PHE A N 1
ATOM 2254 C CA . PHE A 1 283 ? -21.120 11.019 -7.026 1.00 34.66 283 PHE A CA 1
ATOM 2255 C C . PHE A 1 283 ? -20.212 12.084 -7.657 1.00 34.66 283 PHE A C 1
ATOM 2257 O O . PHE A 1 283 ? -20.583 13.252 -7.744 1.00 34.66 283 PHE A O 1
ATOM 2264 N N . LEU A 1 284 ? -19.026 11.686 -8.119 1.00 34.28 284 LEU A N 1
ATOM 2265 C CA . LEU A 1 284 ? -18.373 12.392 -9.212 1.00 34.28 284 LEU A CA 1
ATOM 2266 C C . LEU A 1 284 ? -19.084 11.932 -10.483 1.00 34.28 284 LEU A C 1
ATOM 2268 O O . LEU A 1 284 ? -18.914 10.797 -10.926 1.00 34.28 284 LEU A O 1
ATOM 2272 N N . HIS A 1 285 ? -19.934 12.800 -11.022 1.00 34.59 285 HIS A N 1
ATOM 2273 C CA . HIS A 1 285 ? -20.598 12.614 -12.306 1.00 34.59 285 HIS A CA 1
ATOM 2274 C C . HIS A 1 285 ? -19.533 12.696 -13.417 1.00 34.59 285 HIS A C 1
ATOM 2276 O O . HIS A 1 285 ? -19.294 13.744 -14.006 1.00 34.59 285 HIS A O 1
ATOM 2282 N N . LEU A 1 286 ? -18.818 11.593 -13.651 1.00 35.06 286 LEU A N 1
ATOM 2283 C CA . LEU A 1 286 ? -17.771 11.445 -14.669 1.00 35.06 286 LEU A CA 1
ATOM 2284 C C . LEU A 1 286 ? -18.377 11.170 -16.053 1.00 35.06 286 LEU A C 1
ATOM 2286 O O . LEU A 1 286 ? -18.024 10.206 -16.723 1.00 35.06 286 LEU A O 1
ATOM 2290 N N . SER A 1 287 ? -19.318 12.001 -16.492 1.00 32.50 287 SER A N 1
ATOM 2291 C CA . SER A 1 287 ? -20.060 11.762 -17.734 1.00 32.50 287 SER A CA 1
ATOM 2292 C C . SER A 1 287 ? -19.333 12.182 -19.015 1.00 32.50 287 SER A C 1
ATOM 2294 O O . SER A 1 287 ? -19.971 12.175 -20.054 1.00 32.50 287 SER A O 1
ATOM 2296 N N . ASN A 1 288 ? -18.041 12.545 -18.992 1.00 35.56 288 ASN A N 1
ATOM 2297 C CA . ASN A 1 288 ? -17.321 12.923 -20.222 1.00 35.56 288 ASN A CA 1
ATOM 2298 C C . ASN A 1 288 ? -15.781 12.918 -20.093 1.00 35.56 288 ASN A C 1
ATOM 2300 O O . ASN A 1 288 ? -15.113 13.882 -20.457 1.00 35.56 288 ASN A O 1
ATOM 2304 N N . ILE A 1 289 ? -15.177 11.835 -19.589 1.00 31.69 289 ILE A N 1
ATOM 2305 C CA . ILE A 1 289 ? -13.733 11.624 -19.803 1.00 31.69 289 ILE A CA 1
ATOM 2306 C C . ILE A 1 289 ? -13.556 10.794 -21.075 1.00 31.69 289 ILE A C 1
ATOM 2308 O O . ILE A 1 289 ? -13.700 9.573 -21.054 1.00 31.69 289 ILE A O 1
ATOM 2312 N N . GLN A 1 290 ? -13.224 11.458 -22.185 1.00 31.39 290 GLN A N 1
ATOM 2313 C CA . GLN A 1 290 ? -12.601 10.797 -23.330 1.00 31.39 290 GLN A CA 1
ATOM 2314 C C . GLN A 1 290 ? -11.212 10.318 -22.896 1.00 31.39 290 GLN A C 1
ATOM 2316 O O . GLN A 1 290 ? -10.286 11.110 -22.733 1.00 31.39 290 GLN A O 1
ATOM 2321 N N . ILE A 1 291 ? -11.079 9.014 -22.661 1.00 35.03 291 ILE A N 1
ATOM 2322 C CA . ILE A 1 291 ? -9.783 8.372 -22.445 1.00 35.03 291 ILE A CA 1
ATOM 2323 C C . ILE A 1 291 ? -9.063 8.372 -23.805 1.00 35.03 291 ILE A C 1
ATOM 2325 O O . ILE A 1 291 ? -9.594 7.785 -24.751 1.00 35.03 291 ILE A O 1
ATOM 2329 N N . PRO A 1 292 ? -7.892 9.019 -23.957 1.00 34.25 292 PRO A N 1
ATOM 2330 C CA . PRO A 1 292 ? -7.128 8.929 -25.195 1.00 34.25 292 PRO A CA 1
ATOM 2331 C C . PRO A 1 292 ? -6.727 7.472 -25.444 1.00 34.25 292 PRO A C 1
ATOM 2333 O O . PRO A 1 292 ? -6.304 6.778 -24.519 1.00 34.25 292 PRO A O 1
ATOM 2336 N N . ASN A 1 293 ? -6.882 7.022 -26.693 1.00 36.69 293 ASN A N 1
ATOM 2337 C CA . ASN A 1 293 ? -6.569 5.669 -27.157 1.00 36.69 293 ASN A CA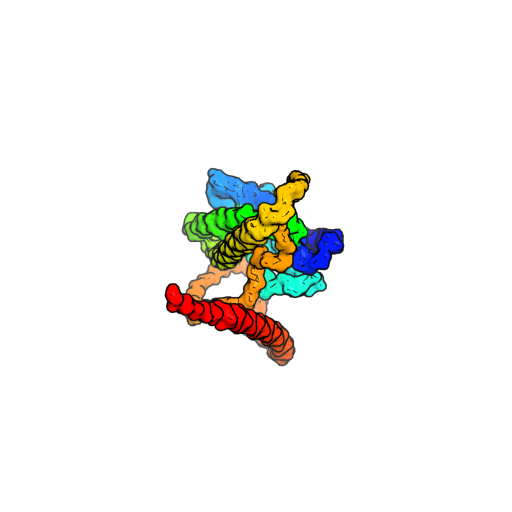 1
ATOM 2338 C C . ASN A 1 293 ? -5.234 5.166 -26.581 1.00 36.69 293 ASN A C 1
ATOM 2340 O O . ASN A 1 293 ? -4.153 5.588 -26.996 1.00 36.69 293 ASN A O 1
ATOM 2344 N N . LEU A 1 294 ? -5.317 4.235 -25.628 1.00 36.47 294 LEU A N 1
ATOM 2345 C CA . LEU A 1 294 ? -4.191 3.436 -25.161 1.00 36.47 294 LEU A CA 1
ATOM 2346 C C . LEU A 1 294 ? -3.835 2.442 -26.273 1.00 36.47 294 LEU A C 1
ATOM 2348 O O . LEU A 1 294 ? -4.305 1.308 -26.278 1.00 36.47 294 LEU A O 1
ATOM 2352 N N . ASN A 1 295 ? -3.004 2.872 -27.225 1.00 35.03 295 ASN A N 1
ATOM 2353 C CA . ASN A 1 295 ? -2.355 1.975 -28.180 1.00 35.03 295 ASN A CA 1
ATOM 2354 C C . ASN A 1 295 ? -1.314 1.126 -27.433 1.00 35.03 295 ASN A C 1
ATOM 2356 O O . ASN A 1 295 ? -0.123 1.432 -27.400 1.00 35.03 295 ASN A O 1
ATOM 2360 N N . LEU A 1 296 ? -1.781 0.062 -26.782 1.00 40.69 296 LEU A N 1
ATOM 2361 C CA . LEU A 1 296 ? -0.936 -1.011 -26.275 1.00 40.69 296 LEU A CA 1
ATOM 2362 C C . LEU A 1 296 ? -0.479 -1.844 -27.474 1.00 40.69 296 LEU A C 1
ATOM 2364 O O . LEU A 1 296 ? -1.133 -2.807 -27.860 1.00 40.69 296 LEU A O 1
ATOM 2368 N N . ASN A 1 297 ? 0.639 -1.452 -28.083 1.00 33.78 297 ASN A N 1
ATOM 2369 C CA . ASN A 1 297 ? 1.279 -2.218 -29.149 1.00 33.78 297 ASN A CA 1
ATOM 2370 C C . ASN A 1 297 ? 1.996 -3.441 -28.539 1.00 33.78 297 ASN A C 1
ATOM 2372 O O . ASN A 1 297 ? 3.217 -3.472 -28.392 1.00 33.78 297 ASN A O 1
ATOM 2376 N N . LEU A 1 298 ? 1.214 -4.420 -28.080 1.00 41.84 298 LEU A N 1
ATOM 2377 C CA . LEU A 1 298 ? 1.693 -5.720 -27.618 1.00 41.84 298 LEU A CA 1
ATOM 2378 C C . LEU A 1 298 ? 1.802 -6.637 -28.836 1.00 41.84 298 LEU A C 1
ATOM 2380 O O . LEU A 1 298 ? 0.871 -7.363 -29.168 1.00 41.84 298 LEU A O 1
ATOM 2384 N N . ASN A 1 299 ? 2.950 -6.588 -29.510 1.00 37.66 299 ASN A N 1
ATOM 2385 C CA . ASN A 1 299 ? 3.276 -7.508 -30.594 1.00 37.66 299 ASN A CA 1
ATOM 2386 C C . ASN A 1 299 ? 3.644 -8.883 -30.001 1.00 37.66 299 ASN A C 1
ATOM 2388 O O . ASN A 1 299 ? 4.813 -9.239 -29.866 1.00 37.66 299 ASN A O 1
ATOM 2392 N N . MET A 1 300 ? 2.633 -9.621 -29.550 1.00 39.47 300 MET A N 1
ATOM 2393 C CA . MET A 1 300 ? 2.728 -11.036 -29.210 1.00 39.47 300 MET A CA 1
ATOM 2394 C C . MET A 1 300 ? 1.670 -11.786 -30.014 1.00 39.47 300 MET A C 1
ATOM 2396 O O . MET A 1 300 ? 0.487 -11.471 -29.907 1.00 39.47 300 MET A O 1
ATOM 2400 N N . ASN A 1 301 ? 2.099 -12.790 -30.788 1.00 41.84 301 ASN A N 1
ATOM 2401 C CA . ASN A 1 301 ? 1.223 -13.797 -31.394 1.00 41.84 301 ASN A CA 1
ATOM 2402 C C . ASN A 1 301 ? 0.543 -14.605 -30.275 1.00 41.84 301 ASN A C 1
ATOM 2404 O O . ASN A 1 301 ? 0.981 -15.695 -29.910 1.00 41.84 301 ASN A O 1
ATOM 2408 N N . MET A 1 302 ? -0.501 -14.032 -29.686 1.00 37.50 302 MET A N 1
ATOM 2409 C CA . MET A 1 302 ? -1.462 -14.742 -28.855 1.00 37.50 302 MET A CA 1
ATOM 2410 C C . MET A 1 302 ? -2.468 -15.447 -29.773 1.00 37.50 302 MET A C 1
ATOM 2412 O O . MET A 1 302 ? -2.856 -14.870 -30.792 1.00 37.50 302 MET A O 1
ATOM 2416 N N . PRO A 1 303 ? -2.923 -16.667 -29.432 1.00 45.12 303 PRO A N 1
ATOM 2417 C CA . PRO A 1 303 ? -4.087 -17.254 -30.083 1.00 45.12 303 PRO A CA 1
ATOM 2418 C C . PRO A 1 303 ? -5.251 -16.262 -29.999 1.00 45.12 303 PRO A C 1
ATOM 2420 O O . PRO A 1 303 ? -5.449 -15.630 -28.958 1.00 45.12 303 PRO A O 1
ATOM 2423 N N . THR A 1 304 ? -5.974 -16.089 -31.107 1.00 48.56 304 THR A N 1
ATOM 2424 C CA . THR A 1 304 ? -7.097 -15.155 -31.236 1.00 48.56 304 THR A CA 1
ATOM 2425 C C . THR A 1 304 ? -8.104 -15.408 -30.123 1.00 48.56 304 THR A C 1
ATOM 2427 O O . THR A 1 304 ? -8.866 -16.372 -30.162 1.00 48.56 304 THR A O 1
ATOM 2430 N N . LEU A 1 305 ? -8.069 -14.555 -29.096 1.00 41.81 305 LEU A N 1
ATOM 2431 C CA . LEU A 1 305 ? -9.110 -14.506 -28.081 1.00 41.81 305 LEU A CA 1
ATOM 2432 C C . LEU A 1 305 ? -10.425 -14.167 -28.794 1.00 41.81 305 LEU A C 1
ATOM 2434 O O . LEU A 1 305 ? -10.418 -13.273 -29.647 1.00 41.81 305 LEU A O 1
ATOM 2438 N N . PRO A 1 306 ? -11.532 -14.858 -28.467 1.00 58.69 306 PRO A N 1
ATOM 2439 C CA . PRO A 1 306 ? -12.826 -14.537 -29.040 1.00 58.69 306 PRO A CA 1
ATOM 2440 C C . PRO A 1 306 ? -13.141 -13.067 -28.780 1.00 58.69 306 PRO A C 1
ATOM 2442 O O . PRO A 1 306 ? -12.835 -12.522 -27.711 1.00 58.69 306 PRO A O 1
ATOM 2445 N N . SER A 1 307 ? -13.720 -12.411 -29.780 1.00 65.69 307 SER A N 1
ATOM 2446 C CA . SER A 1 307 ? -14.075 -11.001 -29.674 1.00 65.69 307 SER A CA 1
ATOM 2447 C C . SER A 1 307 ? -15.008 -10.784 -28.482 1.00 65.69 307 SER A C 1
ATOM 2449 O O . SER A 1 307 ? -15.774 -11.666 -28.092 1.00 65.69 307 SER A O 1
ATOM 2451 N N . LEU A 1 308 ? -14.986 -9.584 -27.899 1.00 44.62 308 LEU A N 1
ATOM 2452 C CA . LEU A 1 308 ? -15.903 -9.215 -26.814 1.00 44.62 308 LEU A CA 1
ATOM 2453 C C . LEU A 1 308 ? -17.370 -9.465 -27.212 1.00 44.62 308 LEU A C 1
ATOM 2455 O O . LEU A 1 308 ? -18.184 -9.829 -26.369 1.00 44.62 308 LEU A O 1
ATOM 2459 N N . THR A 1 309 ? -17.686 -9.364 -28.504 1.00 60.25 309 THR A N 1
ATOM 2460 C CA . THR A 1 309 ? -18.989 -9.692 -29.090 1.00 60.25 309 THR A CA 1
ATOM 2461 C C . THR A 1 309 ? -19.296 -11.193 -29.049 1.00 60.25 309 THR A C 1
ATOM 2463 O O . THR A 1 309 ? -20.400 -11.567 -28.669 1.00 60.25 309 THR A O 1
ATOM 2466 N N . GLU A 1 310 ? -18.329 -12.061 -29.355 1.00 61.62 310 GLU A N 1
ATOM 2467 C CA . GLU A 1 310 ? -18.461 -13.526 -29.257 1.00 61.62 310 GLU A CA 1
ATOM 2468 C C . GLU A 1 310 ? -18.551 -14.000 -27.804 1.00 61.62 310 GLU A C 1
ATOM 2470 O O . GLU A 1 310 ? -19.363 -14.862 -27.481 1.00 61.62 310 GLU A O 1
ATOM 2475 N N . LEU A 1 311 ? -17.783 -13.386 -26.901 1.00 50.28 311 LEU A N 1
ATOM 2476 C CA . LEU A 1 311 ? -17.855 -13.641 -25.459 1.00 50.28 311 LEU A CA 1
ATOM 2477 C C . LEU A 1 311 ? -19.206 -13.199 -24.879 1.00 50.28 311 LEU A C 1
ATOM 2479 O O . LEU A 1 311 ? -19.769 -13.880 -24.026 1.00 50.28 311 LEU A O 1
ATOM 2483 N N . THR A 1 312 ? -19.761 -12.096 -25.388 1.00 53.34 312 THR A N 1
ATOM 2484 C CA . THR A 1 312 ? -21.099 -11.608 -25.017 1.00 53.34 312 THR A CA 1
ATOM 2485 C C . THR A 1 312 ? -22.215 -12.466 -25.627 1.00 53.34 312 THR A C 1
ATOM 2487 O O . THR A 1 312 ? -23.267 -12.606 -25.010 1.00 53.34 312 THR A O 1
ATOM 2490 N N . ALA A 1 313 ? -21.992 -13.071 -26.798 1.00 65.38 313 ALA A N 1
ATOM 2491 C CA . ALA A 1 313 ? -22.928 -14.001 -27.433 1.00 65.38 313 ALA A CA 1
ATOM 2492 C C . ALA A 1 313 ? -22.911 -15.400 -26.785 1.00 65.38 313 ALA A C 1
ATOM 2494 O O . ALA A 1 313 ? -23.952 -16.046 -26.699 1.00 65.38 313 ALA A O 1
ATOM 2495 N N . ALA A 1 314 ? -21.753 -15.851 -26.287 1.00 54.03 314 ALA A N 1
ATOM 2496 C CA . ALA A 1 314 ? -21.599 -17.113 -25.557 1.00 54.03 314 ALA A CA 1
ATOM 2497 C C . ALA A 1 314 ? -22.097 -17.035 -24.100 1.00 54.03 314 ALA A C 1
ATOM 2499 O O . ALA A 1 314 ? -22.389 -18.060 -23.478 1.00 54.03 314 ALA A O 1
ATOM 2500 N N . LEU A 1 315 ? -22.220 -15.826 -23.541 1.00 48.06 315 LEU A N 1
ATOM 2501 C CA . LEU A 1 315 ? -22.828 -15.598 -22.235 1.00 48.06 315 LEU A CA 1
ATOM 2502 C C . LEU A 1 315 ? -24.354 -15.722 -22.342 1.00 48.06 315 LEU A C 1
ATOM 2504 O O . LEU A 1 315 ? -25.056 -14.808 -22.772 1.00 48.06 315 LEU A O 1
ATOM 2508 N N . ASN A 1 316 ? -24.864 -16.873 -21.912 1.00 52.34 316 ASN A N 1
ATOM 2509 C CA . ASN A 1 316 ? -26.288 -17.175 -21.868 1.00 52.34 316 ASN A CA 1
ATOM 2510 C C . ASN A 1 316 ? -27.020 -16.160 -20.958 1.00 52.34 316 ASN A C 1
ATOM 2512 O O . ASN A 1 316 ? -26.943 -16.243 -19.728 1.00 52.34 316 ASN A O 1
ATOM 2516 N N . LYS A 1 317 ? -27.672 -15.157 -21.568 1.00 52.25 317 LYS A N 1
ATOM 2517 C CA . LYS A 1 317 ? -28.271 -13.993 -20.886 1.00 52.25 317 LYS A CA 1
ATOM 2518 C C . LYS A 1 317 ? -29.252 -14.385 -19.780 1.00 52.25 317 LYS A C 1
ATOM 2520 O O . LYS A 1 317 ? -29.320 -13.681 -18.778 1.00 52.25 317 LYS A O 1
ATOM 2525 N N . GLU A 1 318 ? -29.952 -15.508 -19.912 1.00 48.41 318 GLU A N 1
ATOM 2526 C CA . GLU A 1 318 ? -30.933 -15.958 -18.916 1.00 48.41 318 GLU A CA 1
ATOM 2527 C C . GLU A 1 318 ? -30.291 -16.330 -17.569 1.00 48.41 318 GLU A C 1
ATOM 2529 O O . GLU A 1 318 ? -30.762 -15.881 -16.525 1.00 48.41 318 GLU A O 1
ATOM 2534 N N . LYS A 1 319 ? -29.137 -17.016 -17.567 1.00 48.53 319 LYS A N 1
ATOM 2535 C CA . LYS A 1 319 ? -28.435 -17.392 -16.320 1.00 48.53 319 LYS A CA 1
ATOM 2536 C C . LYS A 1 319 ? -27.802 -16.204 -15.588 1.00 48.53 319 LYS A C 1
ATOM 2538 O O . LYS A 1 319 ? -27.633 -16.240 -14.371 1.00 48.53 319 LYS A O 1
ATOM 2543 N N . LEU A 1 320 ? -27.447 -15.150 -16.321 1.00 46.09 320 LEU A N 1
ATOM 2544 C CA . LEU A 1 320 ? -26.883 -13.918 -15.760 1.00 46.09 320 LEU A CA 1
ATOM 2545 C C . LEU A 1 320 ? -27.946 -12.961 -15.227 1.00 46.09 320 LEU A C 1
ATOM 2547 O O . LEU A 1 320 ? -27.659 -12.183 -14.318 1.00 46.09 320 LEU A O 1
ATOM 2551 N N . VAL A 1 321 ? -29.169 -13.019 -15.757 1.00 51.03 321 VAL A N 1
ATOM 2552 C CA . VAL A 1 321 ? -30.300 -12.260 -15.214 1.00 51.03 321 VAL A CA 1
ATOM 2553 C C . VAL A 1 321 ? -30.729 -12.845 -13.865 1.00 51.03 321 VAL A C 1
ATOM 2555 O O . VAL A 1 321 ? -30.892 -12.072 -12.920 1.00 51.03 321 VAL A O 1
ATOM 2558 N N . GLU A 1 322 ? -30.775 -14.175 -13.719 1.00 49.56 322 GLU A N 1
ATOM 2559 C CA . GLU A 1 322 ? -31.032 -14.833 -12.424 1.00 49.56 322 GLU A CA 1
ATOM 2560 C C . GLU A 1 322 ? -29.926 -14.558 -11.388 1.00 49.56 322 GLU A C 1
ATOM 2562 O O . GLU A 1 322 ? -30.217 -14.180 -10.250 1.00 49.56 322 GLU A O 1
ATOM 2567 N N . SER A 1 323 ? -28.639 -14.654 -11.758 1.00 51.56 323 SER A N 1
ATOM 2568 C CA . SER A 1 323 ? -27.548 -14.365 -10.807 1.00 51.56 323 SER A CA 1
ATOM 2569 C C . SER A 1 323 ? -27.386 -12.864 -10.520 1.00 51.56 323 SER A C 1
ATOM 2571 O O . SER A 1 323 ? -26.953 -12.468 -9.433 1.00 51.56 323 SER A O 1
ATOM 2573 N N . GLY A 1 324 ? -27.727 -12.009 -11.488 1.00 45.44 324 GLY A N 1
ATOM 2574 C CA . GLY A 1 324 ? -27.685 -10.554 -11.373 1.00 45.44 324 GLY A CA 1
ATOM 2575 C C . GLY A 1 324 ? -28.786 -10.001 -10.471 1.00 45.44 324 GLY A C 1
ATOM 2576 O O . GLY A 1 324 ? -28.540 -9.043 -9.734 1.00 45.44 324 GLY A O 1
ATOM 2577 N N . GLN A 1 325 ? -29.968 -10.626 -10.463 1.00 50.12 325 GLN A N 1
ATOM 2578 C CA . GLN A 1 325 ? -31.045 -10.299 -9.526 1.00 50.12 325 GLN A CA 1
ATOM 2579 C C . GLN A 1 325 ? -30.632 -10.599 -8.083 1.00 50.12 325 GLN A C 1
ATOM 2581 O O . GLN A 1 325 ? -30.739 -9.704 -7.249 1.00 50.12 325 GLN A O 1
ATOM 2586 N N . GLY A 1 326 ? -30.021 -11.756 -7.806 1.00 55.75 326 GLY A N 1
ATOM 2587 C CA . GLY A 1 326 ? -29.530 -12.088 -6.461 1.00 55.75 326 GLY A CA 1
ATOM 2588 C C . GLY A 1 326 ? -28.454 -11.125 -5.939 1.00 55.75 326 GLY A C 1
ATOM 2589 O O . GLY A 1 326 ? -28.485 -10.714 -4.778 1.00 55.75 326 GLY A O 1
ATOM 2590 N N . PHE A 1 327 ? -27.526 -10.680 -6.795 1.00 46.09 327 PHE A N 1
ATOM 2591 C CA . PHE A 1 327 ? -26.548 -9.655 -6.411 1.00 46.09 327 PHE A CA 1
ATOM 2592 C C . PHE A 1 327 ? -27.202 -8.284 -6.191 1.00 46.09 327 PHE A C 1
ATOM 2594 O O . PHE A 1 327 ? -26.911 -7.611 -5.201 1.00 46.09 327 PHE A O 1
ATOM 2601 N N . LYS A 1 328 ? -28.112 -7.870 -7.081 1.00 59.75 328 LYS A N 1
ATOM 2602 C CA . LYS A 1 328 ? -28.845 -6.601 -6.965 1.00 59.75 328 LYS A CA 1
ATOM 2603 C C . LYS A 1 328 ? -29.706 -6.567 -5.701 1.00 59.75 328 LYS A C 1
ATOM 2605 O O . LYS A 1 328 ? -29.735 -5.543 -5.023 1.00 59.75 328 LYS A O 1
ATOM 2610 N N . GLU A 1 329 ? -30.345 -7.677 -5.351 1.00 59.50 329 GLU A N 1
ATOM 2611 C CA . GLU A 1 329 ? -31.120 -7.840 -4.121 1.00 59.50 329 GLU A CA 1
ATOM 2612 C C . GLU A 1 329 ? -30.230 -7.862 -2.880 1.00 59.50 329 GLU A C 1
ATOM 2614 O O . GLU A 1 329 ? -30.534 -7.162 -1.921 1.00 59.50 329 GLU A O 1
ATOM 2619 N N . ALA A 1 330 ? -29.082 -8.547 -2.907 1.00 55.09 330 ALA A N 1
ATOM 2620 C CA . ALA A 1 330 ? -28.129 -8.530 -1.797 1.00 55.09 330 ALA A CA 1
ATOM 2621 C C . ALA A 1 330 ? -27.540 -7.129 -1.549 1.00 55.09 330 ALA A C 1
ATOM 2623 O O . ALA A 1 330 ? -27.365 -6.715 -0.400 1.00 55.09 330 ALA A O 1
ATOM 2624 N N . VAL A 1 331 ? -27.254 -6.370 -2.614 1.00 54.06 331 VAL A N 1
ATOM 2625 C CA . VAL A 1 331 ? -26.800 -4.974 -2.517 1.00 54.06 331 VAL A CA 1
ATOM 2626 C C . VAL A 1 331 ? -27.924 -4.073 -2.008 1.00 54.06 331 VAL A C 1
ATOM 2628 O O . VAL A 1 331 ? -27.679 -3.269 -1.110 1.00 54.06 331 VAL A O 1
ATOM 2631 N N . LYS A 1 332 ? -29.150 -4.228 -2.524 1.00 69.56 332 LYS A N 1
ATOM 2632 C CA . LYS A 1 332 ? -30.329 -3.468 -2.086 1.00 69.56 332 LYS A CA 1
ATOM 2633 C C . LYS A 1 332 ? -30.650 -3.733 -0.613 1.00 69.56 332 LYS A C 1
ATOM 2635 O O . LYS A 1 332 ? -30.733 -2.787 0.157 1.00 69.56 332 LYS A O 1
ATOM 2640 N N . HIS A 1 333 ? -30.699 -4.996 -0.198 1.00 69.56 333 HIS A N 1
ATOM 2641 C CA . HIS A 1 333 ? -30.912 -5.397 1.191 1.00 69.56 333 HIS A CA 1
ATOM 2642 C C . HIS A 1 333 ? -29.853 -4.794 2.123 1.00 69.56 333 HIS A C 1
ATOM 2644 O O . HIS A 1 333 ? -30.174 -4.222 3.160 1.00 69.56 333 HIS A O 1
ATOM 2650 N N . ARG A 1 334 ? -28.570 -4.852 1.736 1.00 55.69 334 ARG A N 1
ATOM 2651 C CA . ARG A 1 334 ? -27.478 -4.268 2.531 1.00 55.69 334 ARG A CA 1
ATOM 2652 C C . ARG A 1 334 ? -27.537 -2.738 2.573 1.00 55.69 334 ARG A C 1
ATOM 2654 O O . ARG A 1 334 ? -27.129 -2.143 3.568 1.00 55.69 334 ARG A O 1
ATOM 2661 N N . TRP A 1 335 ? -28.021 -2.100 1.510 1.00 59.91 335 TRP A N 1
ATOM 2662 C CA . TRP A 1 335 ? -28.249 -0.657 1.462 1.00 59.91 335 TRP A CA 1
ATOM 2663 C C . TRP A 1 335 ? -29.405 -0.237 2.376 1.00 59.91 335 TRP A C 1
ATOM 2665 O O . TRP A 1 335 ? -29.258 0.708 3.152 1.00 59.91 335 TRP A O 1
ATOM 2675 N N . ASP A 1 336 ? -30.511 -0.976 2.346 1.00 73.00 336 ASP A N 1
ATOM 2676 C CA . ASP A 1 336 ? -31.683 -0.730 3.184 1.00 73.00 336 ASP A CA 1
ATOM 2677 C C . ASP A 1 336 ? -31.362 -0.951 4.674 1.00 73.00 336 ASP A C 1
ATOM 2679 O O . ASP A 1 336 ? -31.680 -0.094 5.498 1.00 73.00 336 ASP A O 1
ATOM 2683 N N . GLU A 1 337 ? -30.591 -1.989 5.018 1.00 69.06 337 GLU A N 1
ATOM 2684 C CA . GLU A 1 337 ? -30.095 -2.230 6.384 1.00 69.06 337 GLU A CA 1
ATOM 2685 C C . GLU A 1 337 ? -29.218 -1.068 6.903 1.00 69.06 337 GLU A C 1
ATOM 2687 O O . GLU A 1 337 ? -29.290 -0.668 8.069 1.00 69.06 337 GLU A O 1
ATOM 2692 N N . GLN A 1 338 ? -28.370 -0.491 6.041 1.00 59.09 338 GLN A N 1
ATOM 2693 C CA . GLN A 1 338 ? -27.558 0.678 6.402 1.00 59.09 338 GLN A CA 1
ATOM 2694 C C . GLN A 1 338 ? -28.414 1.939 6.558 1.00 59.09 338 GLN A C 1
ATOM 2696 O O . GLN A 1 338 ? -28.170 2.730 7.472 1.00 59.09 338 GLN A O 1
ATOM 2701 N N . LYS A 1 339 ? -29.424 2.120 5.700 1.00 70.88 339 LYS A N 1
ATOM 2702 C CA . LYS A 1 339 ? -30.372 3.239 5.756 1.00 70.88 339 LYS A CA 1
ATOM 2703 C C . LYS A 1 339 ? -31.192 3.207 7.045 1.00 70.88 339 LYS A C 1
ATOM 2705 O O . LYS A 1 339 ? -31.343 4.240 7.695 1.00 70.88 339 LYS A O 1
ATOM 2710 N N . GLU A 1 340 ? -31.649 2.029 7.454 1.00 73.25 340 GLU A N 1
ATOM 2711 C CA . GLU A 1 340 ? -32.382 1.834 8.704 1.00 73.25 340 GLU A CA 1
ATOM 2712 C C . GLU A 1 340 ? -31.514 2.183 9.917 1.00 73.25 340 GLU A C 1
ATOM 2714 O O . GLU A 1 340 ? -31.890 3.038 10.716 1.00 73.25 340 GLU A O 1
ATOM 2719 N N . LYS A 1 341 ? -30.284 1.655 9.993 1.00 65.75 341 LYS A N 1
ATOM 2720 C CA . LYS A 1 341 ? -29.321 2.004 11.057 1.00 65.75 341 LYS A CA 1
ATOM 2721 C C . LYS A 1 341 ? -29.045 3.507 11.135 1.00 65.75 341 LYS A C 1
ATOM 2723 O O . LYS A 1 341 ? -28.829 4.039 12.228 1.00 65.75 341 LYS A O 1
ATOM 2728 N N . PHE A 1 342 ? -29.052 4.199 9.997 1.00 66.19 342 PHE A N 1
ATOM 2729 C CA . PHE A 1 342 ? -28.875 5.647 9.941 1.00 66.19 342 PHE A CA 1
ATOM 2730 C C . PHE A 1 342 ? -30.089 6.399 10.498 1.00 66.19 342 PHE A C 1
ATOM 2732 O O . PHE A 1 342 ? -29.921 7.305 11.316 1.00 66.19 342 PHE A O 1
ATOM 2739 N N . ASN A 1 343 ? -31.301 5.984 10.123 1.00 76.75 343 ASN A N 1
ATOM 2740 C CA . ASN A 1 343 ? -32.544 6.563 10.628 1.00 76.75 343 ASN A CA 1
ATOM 2741 C C . ASN A 1 343 ? -32.690 6.361 12.140 1.00 76.75 343 ASN A C 1
ATOM 2743 O O . ASN A 1 343 ? -32.962 7.324 12.856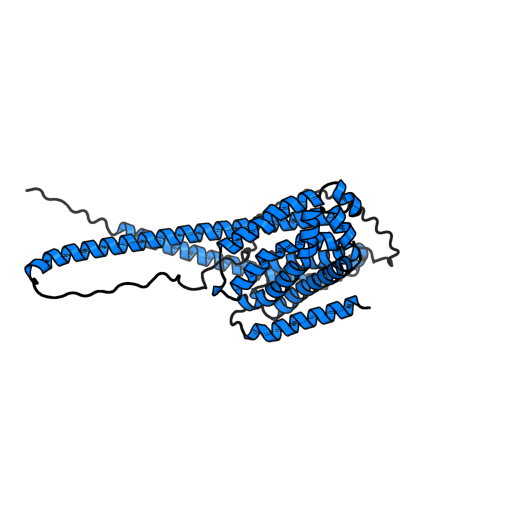 1.00 76.75 343 ASN A O 1
ATOM 2747 N N . THR A 1 344 ? -32.413 5.160 12.652 1.00 77.50 344 THR A N 1
ATOM 2748 C CA . THR A 1 344 ? -32.488 4.869 14.092 1.00 77.50 344 THR A CA 1
ATOM 2749 C C . THR A 1 344 ? -31.483 5.708 14.880 1.00 77.50 344 THR A C 1
ATOM 2751 O O . THR A 1 344 ? -31.808 6.278 15.922 1.00 77.50 344 THR A O 1
ATOM 2754 N N . ARG A 1 345 ? -30.256 5.869 14.364 1.00 72.69 345 ARG A N 1
ATOM 2755 C CA . ARG A 1 345 ? -29.228 6.699 15.009 1.00 72.69 345 ARG A CA 1
ATOM 2756 C C . ARG A 1 345 ? -29.570 8.191 14.959 1.00 72.69 345 ARG A C 1
ATOM 2758 O O . ARG A 1 345 ? -29.317 8.894 15.935 1.00 72.69 345 ARG A O 1
ATOM 2765 N N . GLY A 1 346 ? -30.167 8.661 13.864 1.00 75.81 346 GLY A N 1
ATOM 2766 C CA . GLY A 1 346 ? -30.685 10.025 13.736 1.00 75.81 346 GLY A CA 1
ATOM 2767 C C . GLY A 1 346 ? -31.814 10.315 14.727 1.00 75.81 346 GLY A C 1
ATOM 2768 O O . GLY A 1 346 ? -31.784 11.336 15.410 1.00 75.81 346 GLY A O 1
ATOM 2769 N N . GLN A 1 347 ? -32.754 9.381 14.891 1.00 75.62 347 GLN A N 1
ATOM 2770 C CA . GLN A 1 347 ? -33.852 9.493 15.857 1.00 75.62 347 GLN A CA 1
ATOM 2771 C C . GLN A 1 347 ? -33.364 9.489 17.312 1.00 75.62 347 GLN A C 1
ATOM 2773 O O . GLN A 1 347 ? -33.867 10.263 18.127 1.00 75.62 347 GLN A O 1
ATOM 2778 N N . LEU A 1 348 ? -32.360 8.672 17.644 1.00 75.88 348 LEU A N 1
ATOM 2779 C CA . LEU A 1 348 ? -31.756 8.651 18.981 1.00 75.88 348 LEU A CA 1
ATOM 2780 C C . LEU A 1 348 ? -31.023 9.960 19.307 1.00 75.88 348 LEU A C 1
ATOM 2782 O O . LEU A 1 348 ? -31.155 10.476 20.415 1.00 75.88 348 LEU A O 1
ATOM 2786 N N . LEU A 1 349 ? -30.296 10.529 18.340 1.00 71.38 349 LEU A N 1
ATOM 2787 C CA . LEU A 1 349 ? -29.645 11.833 18.502 1.00 71.38 349 LEU A CA 1
ATOM 2788 C C . LEU A 1 349 ? -30.667 12.969 18.642 1.00 71.38 349 LEU A C 1
ATOM 2790 O O . LEU A 1 349 ? -30.489 13.845 19.485 1.00 71.38 349 LEU A O 1
ATOM 2794 N N . TYR A 1 350 ? -31.761 12.926 17.880 1.00 75.62 350 TYR A N 1
ATOM 2795 C CA . TYR A 1 350 ? -32.852 13.894 17.994 1.00 75.62 350 TYR A CA 1
ATOM 2796 C C . TYR A 1 350 ? -33.563 13.811 19.355 1.00 75.62 350 TYR A C 1
ATOM 2798 O O . TYR A 1 350 ? -33.771 14.837 20.000 1.00 75.62 350 TYR A O 1
ATOM 2806 N N . LYS A 1 351 ? -33.873 12.599 19.844 1.00 72.25 351 LYS A N 1
ATOM 2807 C CA . LYS A 1 351 ? -34.454 12.399 21.184 1.00 72.25 351 LYS A CA 1
ATOM 2808 C C . LYS A 1 351 ? -33.537 12.913 22.291 1.00 72.25 351 LYS A C 1
ATOM 2810 O O . LYS A 1 351 ? -34.019 13.575 23.202 1.00 72.25 351 LYS A O 1
ATOM 2815 N N . ARG A 1 352 ? -32.231 12.651 22.194 1.00 73.25 352 ARG A N 1
ATOM 2816 C CA . ARG A 1 352 ? -31.249 13.129 23.173 1.00 73.25 352 ARG A CA 1
ATOM 2817 C C . ARG A 1 352 ? -31.167 14.659 23.210 1.00 73.25 352 ARG A C 1
ATOM 2819 O O . ARG A 1 352 ? -31.231 15.224 24.291 1.00 73.25 352 ARG A O 1
ATOM 2826 N N . ASN A 1 353 ? -31.124 15.322 22.052 1.00 71.75 353 ASN A N 1
ATOM 2827 C CA . ASN A 1 353 ? -31.139 16.790 21.992 1.00 71.75 353 ASN A CA 1
ATOM 2828 C C . ASN A 1 353 ? -32.444 17.396 22.537 1.00 71.75 353 ASN A C 1
ATOM 2830 O O . ASN A 1 353 ? -32.430 18.509 23.050 1.00 71.75 353 ASN A O 1
ATOM 2834 N N . LYS A 1 354 ? -33.576 16.689 22.423 1.00 76.88 354 LYS A N 1
ATOM 2835 C CA . LYS A 1 354 ? -34.863 17.140 22.973 1.00 76.88 354 LYS A CA 1
ATOM 2836 C C . LYS A 1 354 ? -34.928 17.019 24.503 1.00 76.88 354 LYS A C 1
ATOM 2838 O O . LYS A 1 354 ? -35.584 17.845 25.126 1.00 76.88 354 LYS A O 1
ATOM 2843 N N . LEU A 1 355 ? -34.266 16.016 25.083 1.00 75.25 355 LEU A N 1
ATOM 2844 C CA . LEU A 1 355 ? -34.139 15.850 26.537 1.00 75.25 355 LEU A CA 1
ATOM 2845 C C . LEU A 1 355 ? -33.236 16.932 27.147 1.00 75.25 355 LEU A C 1
ATOM 2847 O O . LEU A 1 355 ? -33.700 17.642 28.029 1.00 75.25 355 LEU A O 1
ATOM 2851 N N . ASP A 1 356 ? -32.044 17.167 26.581 1.00 71.12 356 ASP A N 1
ATOM 2852 C CA . ASP A 1 356 ? -31.133 18.239 27.043 1.00 71.12 356 ASP A CA 1
ATOM 2853 C C . ASP A 1 356 ? -31.810 19.626 27.044 1.00 71.12 356 ASP A C 1
ATOM 2855 O O . ASP A 1 356 ? -31.551 20.461 27.909 1.00 71.12 356 ASP A O 1
ATOM 2859 N N . ARG A 1 357 ? -32.707 19.887 26.079 1.00 70.69 357 ARG A N 1
ATOM 2860 C CA . ARG A 1 357 ? -33.425 21.168 25.995 1.00 70.69 357 ARG A CA 1
ATOM 2861 C C . ARG A 1 357 ? -34.525 21.331 27.043 1.00 70.69 357 ARG A C 1
ATOM 2863 O O . ARG A 1 357 ? -34.817 22.462 27.403 1.00 70.69 357 ARG A O 1
ATOM 2870 N N . ARG A 1 358 ? -35.129 20.235 27.514 1.00 65.38 358 ARG A N 1
ATOM 2871 C CA . ARG A 1 358 ? -36.165 20.273 28.559 1.00 65.38 358 ARG A CA 1
ATOM 2872 C C . ARG A 1 358 ? -35.562 20.531 29.933 1.00 65.38 358 ARG A C 1
ATOM 2874 O O . ARG A 1 358 ? -36.051 21.403 30.637 1.00 65.38 358 ARG A O 1
ATOM 2881 N N . ASP A 1 359 ? -34.451 19.869 30.242 1.00 63.16 359 ASP A N 1
ATOM 2882 C CA . ASP A 1 359 ? -33.763 20.036 31.529 1.00 63.16 359 ASP A CA 1
ATOM 2883 C C . ASP A 1 359 ? -33.168 21.451 31.688 1.00 63.16 359 ASP A C 1
ATOM 2885 O O . ASP A 1 359 ? -32.944 21.924 32.799 1.00 63.16 359 ASP A O 1
ATOM 2889 N N . SER A 1 360 ? -32.953 22.160 30.573 1.00 60.28 360 SER A N 1
ATOM 2890 C CA . SER A 1 360 ? -32.470 23.547 30.561 1.00 60.28 360 SER A CA 1
ATOM 2891 C C . SER A 1 360 ? -33.571 24.595 30.793 1.00 60.28 360 SER A C 1
ATOM 2893 O O . SER A 1 360 ? -33.259 25.720 31.173 1.00 60.28 360 SER A O 1
ATOM 2895 N N . GLU A 1 361 ? -34.843 24.266 30.543 1.00 58.75 361 GLU A N 1
ATOM 2896 C CA . GLU A 1 361 ? -35.972 25.207 30.663 1.00 58.75 361 GLU A CA 1
ATOM 2897 C C . GLU A 1 361 ? -36.659 25.140 32.047 1.00 58.75 361 GLU A C 1
ATOM 2899 O O . GLU A 1 361 ? -37.408 26.049 32.392 1.00 58.75 361 GLU A O 1
ATOM 2904 N N . GLU A 1 362 ? -36.377 24.126 32.878 1.00 53.88 362 GLU A N 1
ATOM 2905 C CA . GLU A 1 362 ? -37.061 23.910 34.171 1.00 53.88 362 GLU A CA 1
ATOM 2906 C C . GLU A 1 362 ? -36.378 24.588 35.383 1.00 53.88 362 GLU A C 1
ATOM 2908 O O . GLU A 1 362 ? -36.922 24.593 36.484 1.00 53.88 362 GLU A O 1
ATOM 2913 N N . ILE A 1 363 ? -35.216 25.233 35.200 1.00 51.31 363 ILE A N 1
ATOM 2914 C CA . ILE A 1 363 ? -34.477 25.926 36.275 1.00 51.31 363 ILE A CA 1
ATOM 2915 C C . ILE A 1 363 ? -34.360 27.424 35.962 1.00 51.31 363 ILE A C 1
ATOM 2917 O O . ILE A 1 363 ? -33.277 27.968 35.762 1.00 51.31 363 ILE A O 1
ATOM 2921 N N . VAL A 1 364 ? -35.495 28.119 35.924 1.00 50.19 364 VAL A N 1
ATOM 2922 C CA . VAL A 1 364 ? -35.545 29.583 36.066 1.00 50.19 364 VAL A CA 1
ATOM 2923 C C . VAL A 1 364 ? -36.507 29.892 37.208 1.00 50.19 364 VAL A C 1
ATOM 2925 O O . VAL A 1 364 ? -37.659 30.263 37.008 1.00 50.19 364 VAL A O 1
ATOM 2928 N N . VAL A 1 365 ? -36.041 29.675 38.439 1.00 53.91 365 VAL A N 1
ATOM 2929 C CA . VAL A 1 365 ? -36.754 30.118 39.642 1.00 53.91 365 VAL A CA 1
ATOM 2930 C C . VAL A 1 365 ? -36.502 31.615 39.788 1.00 53.91 365 VAL A C 1
ATOM 2932 O O . VAL A 1 365 ? -35.420 32.043 40.190 1.00 53.91 365 VAL A O 1
ATOM 2935 N N . VAL A 1 366 ? -37.496 32.418 39.411 1.00 50.81 366 VAL A N 1
ATOM 2936 C CA . VAL A 1 366 ? -37.511 33.866 39.635 1.00 50.81 366 VAL A CA 1
ATOM 2937 C C . VAL A 1 366 ? -37.594 34.101 41.143 1.00 50.81 366 VAL A C 1
ATOM 2939 O O . VAL A 1 366 ? -38.627 33.868 41.764 1.00 50.81 366 VAL A O 1
ATOM 2942 N N . ARG A 1 367 ? -36.481 34.519 41.751 1.00 50.62 367 ARG A N 1
ATOM 2943 C CA . ARG A 1 367 ? -36.460 35.019 43.129 1.00 50.62 367 ARG A CA 1
ATOM 2944 C C . ARG A 1 367 ? -36.952 36.464 43.102 1.00 50.62 367 ARG A C 1
ATOM 2946 O O . ARG A 1 367 ? -36.205 37.354 42.702 1.00 50.62 367 ARG A O 1
ATOM 2953 N N . GLU A 1 368 ? -38.199 36.691 43.496 1.00 53.66 368 GLU A N 1
ATOM 2954 C CA . GLU A 1 368 ? -38.669 38.038 43.813 1.00 53.66 368 GLU A CA 1
ATOM 2955 C C . GLU A 1 368 ? -37.963 38.521 45.084 1.00 53.66 368 GLU A C 1
ATOM 2957 O O . GLU A 1 368 ? -38.000 37.874 46.131 1.00 53.66 368 GLU A O 1
ATOM 2962 N N . VAL A 1 369 ? -37.254 39.641 44.960 1.00 53.75 369 VAL A N 1
ATOM 2963 C CA . VAL A 1 369 ? -36.607 40.334 46.073 1.00 53.75 369 VAL A CA 1
ATOM 2964 C C . VAL A 1 369 ? -37.612 41.348 46.605 1.00 53.75 369 VAL A C 1
ATOM 2966 O O . VAL A 1 369 ? -37.876 42.357 45.955 1.00 53.75 369 VAL A O 1
ATOM 2969 N N . VAL A 1 370 ? -38.183 41.066 47.774 1.00 56.56 370 VAL A N 1
ATOM 2970 C CA . VAL A 1 370 ? -38.951 42.046 48.547 1.00 56.56 370 VAL A CA 1
ATOM 2971 C C . VAL A 1 370 ? -37.942 42.946 49.257 1.00 56.56 370 VAL A C 1
ATOM 2973 O O . VAL A 1 370 ? -37.099 42.450 50.004 1.00 56.56 370 VAL A O 1
ATOM 2976 N N . MET A 1 371 ? -37.986 44.247 48.971 1.00 46.94 371 MET A N 1
ATOM 2977 C CA . MET A 1 371 ? -37.246 45.255 49.731 1.00 46.94 371 MET A CA 1
ATOM 2978 C C . MET A 1 371 ? -38.162 45.813 50.819 1.00 46.94 371 MET A C 1
ATOM 2980 O O . MET A 1 371 ? -39.234 46.326 50.493 1.00 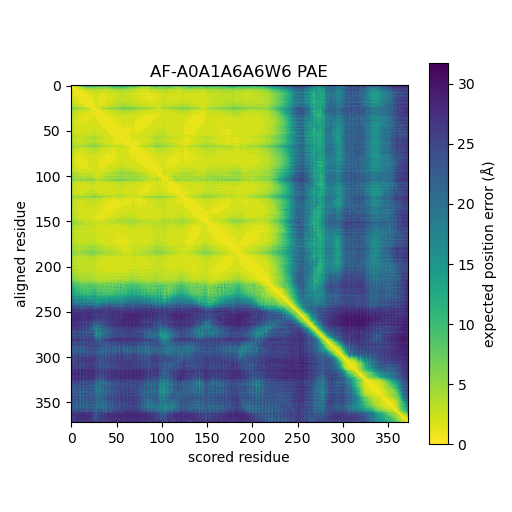46.94 371 MET A O 1
ATOM 2984 N N . GLU A 1 372 ? -37.726 45.703 52.073 1.00 54.91 372 GLU A N 1
ATOM 2985 C CA . GLU A 1 372 ? -38.243 46.462 53.221 1.00 54.91 372 GLU A CA 1
ATOM 2986 C C . GLU A 1 372 ? -37.262 47.566 53.611 1.00 54.91 372 GLU A C 1
ATOM 2988 O O . GLU A 1 372 ? -36.032 47.312 53.552 1.00 54.91 372 GLU A O 1
#

Secondary structure (DSSP, 8-state):
-HHHHHHHHHHHHHHHHHHHHGGG-SSHHHHTTHHHHHHHHHHHHHHHHHHHHHHHHHHHHHHHHTTSHHHHHHHHHHHHHHHHHHHHHHHHHHHH-GGG--IIIIIIHHHHHHHHHHHHHHHT-HHHHHHHGGGGHHHHHHHHHHH-GGG--HHHHHHHIIIIIIIIHHHHHHHHHSHHHHHHTTT--HHHHHHHHHHHHHHHHHHHHHHHHHHHHHHHHHHHHHHHHHHHHHHHHHHHHHHHHTTT------------------GGG---SS----S-------TT----------------PPPHHHHHHHS-HHHHHHHHHHHHHHHHHHHHHHHHHHHHHHHHHHHHHHHHHHHTTS----------